Protein AF-0000000066666631 (afdb_homodimer)

pLDDT: mean 93.79, std 9.87, range [33.88, 98.94]

Structure (mmCIF, N/CA/C/O backbone):
data_AF-0000000066666631-model_v1
#
loop_
_entity.id
_entity.type
_entity.pdbx_description
1 polymer 'Enoyl-CoA hydratase'
#
loop_
_atom_site.group_PDB
_atom_site.id
_atom_site.type_symbol
_atom_site.label_atom_id
_atom_site.label_alt_id
_atom_site.label_comp_id
_atom_site.label_asym_id
_atom_site.label_entity_id
_atom_site.label_seq_id
_atom_site.pdbx_PDB_ins_code
_atom_site.Cartn_x
_atom_site.Cartn_y
_atom_site.Cartn_z
_atom_site.occupancy
_atom_site.B_iso_or_equiv
_atom_site.auth_seq_id
_atom_site.auth_comp_id
_atom_site.auth_asym_id
_atom_site.auth_atom_id
_atom_site.pdbx_PDB_model_num
ATOM 1 N N . MET A 1 1 ? -12.234 41.938 23.328 1 36.53 1 MET A N 1
ATOM 2 C CA . MET A 1 1 ? -13.039 40.75 23.625 1 36.53 1 MET A CA 1
ATOM 3 C C . MET A 1 1 ? -13.016 39.75 22.469 1 36.53 1 MET A C 1
ATOM 5 O O . MET A 1 1 ? -13.602 40.031 21.422 1 36.53 1 MET A O 1
ATOM 9 N N . THR A 1 2 ? -11.898 39.188 22.016 1 44.34 2 THR A N 1
ATOM 10 C CA . THR A 1 2 ? -11.586 38.469 20.781 1 44.34 2 THR A CA 1
ATOM 11 C C . THR A 1 2 ? -12.672 37.438 20.453 1 44.34 2 THR A C 1
ATOM 13 O O . THR A 1 2 ? -12.969 36.562 21.266 1 44.34 2 THR A O 1
ATOM 16 N N . GLU A 1 3 ? -13.703 37.781 19.859 1 43.19 3 GLU A N 1
ATOM 17 C CA . GLU A 1 3 ? -14.922 37.062 19.531 1 43.19 3 GLU A CA 1
ATOM 18 C C . GLU A 1 3 ? -14.617 35.625 19.109 1 43.19 3 GLU A C 1
ATOM 20 O O . GLU A 1 3 ? -13.875 35.406 18.156 1 43.19 3 GLU A O 1
ATOM 25 N N . THR A 1 4 ? -14.445 34.625 20 1 51.91 4 THR A N 1
ATOM 26 C CA . THR A 1 4 ? -14.266 33.188 19.812 1 51.91 4 THR A CA 1
ATOM 27 C C . THR A 1 4 ? -15.188 32.688 18.703 1 51.91 4 THR A C 1
ATOM 29 O O . THR A 1 4 ? -16.406 32.688 18.859 1 51.91 4 THR A O 1
ATOM 32 N N . SER A 1 5 ? -14.914 33 17.453 1 61.59 5 SER A N 1
ATOM 33 C CA . SER A 1 5 ? -15.734 32.531 16.344 1 61.59 5 SER A CA 1
ATOM 34 C C . SER A 1 5 ? -16.344 31.172 16.641 1 61.59 5 SER A C 1
ATOM 36 O O . SER A 1 5 ? -15.641 30.266 17.094 1 61.59 5 SER A O 1
ATOM 38 N N . THR A 1 6 ? -17.609 31 16.906 1 79.44 6 THR A N 1
ATOM 39 C CA . THR A 1 6 ? -18.422 29.812 17.156 1 79.44 6 THR A CA 1
ATOM 40 C C . THR A 1 6 ? -18.422 28.891 15.938 1 79.44 6 THR A C 1
ATOM 42 O O . THR A 1 6 ? -18.906 27.766 16 1 79.44 6 THR A O 1
ATOM 45 N N . ALA A 1 7 ? -17.719 29.453 14.953 1 90.31 7 ALA A N 1
ATOM 46 C CA . ALA A 1 7 ? -17.719 28.609 13.75 1 90.31 7 ALA A CA 1
ATOM 47 C C . ALA A 1 7 ? -16.75 27.438 13.898 1 90.31 7 ALA A C 1
ATOM 49 O O . ALA A 1 7 ? -15.68 27.578 14.5 1 90.31 7 ALA A O 1
ATOM 50 N N . PRO A 1 8 ? -17.125 26.328 13.398 1 96.06 8 PRO A N 1
ATOM 51 C CA . PRO A 1 8 ? -16.234 25.156 13.516 1 96.06 8 PRO A CA 1
ATOM 52 C C . PRO A 1 8 ? -14.969 25.312 12.688 1 96.06 8 PRO A C 1
ATOM 54 O O . PRO A 1 8 ? -14.977 25.969 11.641 1 96.06 8 PRO A O 1
ATOM 57 N N . TYR A 1 9 ? -13.844 24.719 13.164 1 98.06 9 TYR A N 1
ATOM 58 C CA . TYR A 1 9 ? -12.586 24.656 12.43 1 98.06 9 TYR A CA 1
ATOM 59 C C . TYR A 1 9 ? -12.516 23.391 11.578 1 98.06 9 TYR A C 1
ATOM 61 O O . TYR A 1 9 ? -11.672 23.281 10.688 1 98.06 9 TYR A O 1
ATOM 69 N N . VAL A 1 10 ? -13.375 22.438 11.844 1 98.69 10 VAL A N 1
ATOM 70 C CA . VAL A 1 10 ? -13.539 21.25 11.008 1 98.69 10 VAL A CA 1
ATOM 71 C C . VAL A 1 10 ? -15.023 21.016 10.727 1 98.69 10 VAL A C 1
ATOM 73 O O . VAL A 1 10 ? -15.797 20.766 11.648 1 98.69 10 VAL A O 1
ATOM 76 N N . ARG A 1 11 ? -15.422 21.188 9.516 1 98.56 11 ARG A N 1
ATOM 77 C CA . ARG A 1 11 ? -16.797 20.906 9.117 1 98.56 11 ARG A CA 1
ATOM 78 C C . ARG A 1 11 ? -17 19.422 8.836 1 98.56 11 ARG A C 1
ATOM 80 O O . ARG A 1 11 ? -16.109 18.766 8.266 1 98.56 11 ARG A O 1
ATOM 87 N N . TYR A 1 12 ? -18.109 18.875 9.195 1 98.12 12 TYR A N 1
ATOM 88 C CA . TYR A 1 12 ? -18.453 17.469 9.047 1 98.12 12 TYR A CA 1
ATOM 89 C C . TYR A 1 12 ? -19.734 17.297 8.234 1 98.12 12 TYR A C 1
ATOM 91 O O . TYR A 1 12 ? -20.781 17.812 8.617 1 98.12 12 TYR A O 1
ATOM 99 N N . ASP A 1 13 ? -19.656 16.672 7.086 1 98 13 ASP A N 1
ATOM 100 C CA . ASP A 1 13 ? -20.797 16.406 6.227 1 98 13 ASP A CA 1
ATOM 101 C C . ASP A 1 13 ? -20.797 14.953 5.746 1 98 13 ASP A C 1
ATOM 103 O O . ASP A 1 13 ? -19.734 14.422 5.383 1 98 13 ASP A O 1
ATOM 107 N N . VAL A 1 14 ? -21.953 14.297 5.777 1 97.81 14 VAL A N 1
ATOM 108 C CA . VAL A 1 14 ? -22.078 12.938 5.266 1 97.81 14 VAL A CA 1
ATOM 109 C C . VAL A 1 14 ? -22.953 12.922 4.023 1 97.81 14 VAL A C 1
ATOM 111 O O . VAL A 1 14 ? -24.094 13.414 4.055 1 97.81 14 VAL A O 1
ATOM 114 N N . ALA A 1 15 ? -22.391 12.461 2.992 1 96.44 15 ALA A N 1
ATOM 115 C CA . ALA A 1 15 ? -23.141 12.305 1.748 1 96.44 15 ALA A CA 1
ATOM 116 C C . ALA A 1 15 ? -22.656 11.078 0.972 1 96.44 15 ALA A C 1
ATOM 118 O O . ALA A 1 15 ? -21.469 10.797 0.909 1 96.44 15 ALA A O 1
ATOM 119 N N . ASP A 1 16 ? -23.594 10.305 0.407 1 93.94 16 ASP A N 1
ATOM 120 C CA . ASP A 1 16 ? -23.328 9.172 -0.477 1 93.94 16 ASP A CA 1
ATOM 121 C C . ASP A 1 16 ? -22.391 8.172 0.185 1 93.94 16 ASP A C 1
ATOM 123 O O . ASP A 1 16 ? -21.438 7.695 -0.442 1 93.94 16 ASP A O 1
ATOM 127 N N . GLY A 1 17 ? -22.5 8.023 1.472 1 96 17 GLY A N 1
ATOM 128 C CA . GLY A 1 17 ? -21.781 6.988 2.197 1 96 17 GLY A CA 1
ATOM 129 C C . GLY A 1 17 ? -20.406 7.422 2.648 1 96 17 GLY A C 1
ATOM 130 O O . GLY A 1 17 ? -19.625 6.613 3.156 1 96 17 GLY A O 1
ATOM 131 N N . PHE A 1 18 ? -20.141 8.703 2.459 1 98.38 18 PHE A N 1
ATOM 132 C CA . PHE A 1 18 ? -18.828 9.18 2.855 1 98.38 18 PHE A CA 1
ATOM 133 C C . PHE A 1 18 ? -18.953 10.398 3.768 1 98.38 18 PHE A C 1
ATOM 135 O O . PHE A 1 18 ? -19.797 11.266 3.547 1 98.38 18 PHE A O 1
ATOM 142 N N . ALA A 1 19 ? -18.156 10.414 4.805 1 98.81 19 ALA A N 1
ATOM 143 C CA . ALA A 1 19 ? -18 11.602 5.645 1 98.81 19 ALA A CA 1
ATOM 144 C C . ALA A 1 19 ? -16.891 12.508 5.113 1 98.81 19 ALA A C 1
ATOM 146 O O . ALA A 1 19 ? -15.773 12.047 4.867 1 98.81 19 ALA A O 1
ATOM 147 N N . THR A 1 20 ? -17.219 13.734 4.895 1 98.88 20 THR A N 1
ATOM 148 C CA . THR A 1 20 ? -16.188 14.711 4.531 1 98.88 20 THR A CA 1
ATOM 149 C C . THR A 1 20 ? -15.859 15.609 5.719 1 98.88 20 THR A C 1
ATOM 151 O O . THR A 1 20 ? -16.734 16.266 6.277 1 98.88 20 THR A O 1
ATOM 154 N N . LEU A 1 21 ? -14.664 15.539 6.152 1 98.88 21 LEU A N 1
ATOM 155 C CA . LEU A 1 21 ? -14.094 16.453 7.133 1 98.88 21 LEU A CA 1
ATOM 156 C C . LEU A 1 21 ? -13.305 17.562 6.445 1 98.88 21 LEU A C 1
ATOM 158 O O . LEU A 1 21 ? -12.258 17.312 5.848 1 98.88 21 LEU A O 1
ATOM 162 N N . THR A 1 22 ? -13.781 18.75 6.527 1 98.88 22 THR A N 1
ATOM 163 C CA . THR A 1 22 ? -13.125 19.891 5.875 1 98.88 22 THR A CA 1
ATOM 164 C C . THR A 1 22 ? -12.422 20.766 6.898 1 98.88 22 THR A C 1
ATOM 166 O O . THR A 1 22 ? -13.062 21.375 7.754 1 98.88 22 THR A O 1
ATOM 169 N N . LEU A 1 23 ? -11.109 20.797 6.848 1 98.75 23 LEU A N 1
ATOM 170 C CA . LEU A 1 23 ? -10.383 21.797 7.617 1 98.75 23 LEU A CA 1
ATOM 171 C C . LEU A 1 23 ? -10.773 23.203 7.184 1 98.75 23 LEU A C 1
ATOM 173 O O . LEU A 1 23 ? -10.609 23.578 6.016 1 98.75 23 LEU A O 1
ATOM 177 N N . ASP A 1 24 ? -11.273 24 8.156 1 98.25 24 ASP A N 1
ATOM 178 C CA . ASP A 1 24 ? -11.875 25.281 7.785 1 98.25 24 ASP A CA 1
ATOM 179 C C . ASP A 1 24 ? -11.453 26.391 8.75 1 98.25 24 ASP A C 1
ATOM 181 O O . ASP A 1 24 ? -12.297 27.062 9.336 1 98.25 24 ASP A O 1
ATOM 185 N N . SER A 1 25 ? -10.195 26.562 8.891 1 97.12 25 SER A N 1
ATOM 186 C CA . SER A 1 25 ? -9.57 27.703 9.555 1 97.12 25 SER A CA 1
ATOM 187 C C . SER A 1 25 ? -8.539 28.359 8.656 1 97.12 25 SER A C 1
ATOM 189 O O . SER A 1 25 ? -7.367 28.484 9.023 1 97.12 25 SER A O 1
ATOM 191 N N . PRO A 1 26 ? -8.984 28.828 7.516 1 96.12 26 PRO A N 1
ATOM 192 C CA . PRO A 1 26 ? -8.023 29.359 6.543 1 96.12 26 PRO A CA 1
ATOM 193 C C . PRO A 1 26 ? -7.281 30.578 7.059 1 96.12 26 PRO A C 1
ATOM 195 O O . PRO A 1 26 ? -6.184 30.891 6.586 1 96.12 26 PRO A O 1
ATOM 198 N N . HIS A 1 27 ? -7.789 31.25 8.078 1 94.44 27 HIS A N 1
ATOM 199 C CA . HIS A 1 27 ? -7.16 32.438 8.617 1 94.44 27 HIS A CA 1
ATOM 200 C C . HIS A 1 27 ? -5.812 32.125 9.25 1 94.44 27 HIS A C 1
ATOM 202 O O . HIS A 1 27 ? -4.926 32.969 9.305 1 94.44 27 HIS A O 1
ATOM 208 N N . ASN A 1 28 ? -5.719 30.969 9.758 1 94.44 28 ASN A N 1
ATOM 209 C CA . ASN A 1 28 ? -4.43 30.547 10.297 1 94.44 28 ASN A CA 1
ATOM 210 C C . ASN A 1 28 ? -3.855 29.375 9.508 1 94.44 28 ASN A C 1
ATOM 212 O O . ASN A 1 28 ? -3.127 28.547 10.062 1 94.44 28 ASN A O 1
ATOM 216 N N . ARG A 1 29 ? -4.324 29.266 8.18 1 97.12 29 ARG A N 1
ATOM 217 C CA . ARG A 1 29 ? -3.793 28.281 7.238 1 97.12 29 ARG A CA 1
ATOM 218 C C . ARG A 1 29 ? -4.012 26.875 7.746 1 97.12 29 ARG A C 1
ATOM 220 O O . ARG A 1 29 ? -3.156 26 7.574 1 97.12 29 ARG A O 1
ATOM 227 N N . ASN A 1 30 ? -5.074 26.641 8.461 1 97.81 30 ASN A N 1
ATOM 228 C CA . ASN A 1 30 ? -5.469 25.344 9 1 97.81 30 ASN A CA 1
ATOM 229 C C . ASN A 1 30 ? -4.367 24.734 9.859 1 97.81 30 ASN A C 1
ATOM 231 O O . ASN A 1 30 ? -4.109 23.531 9.797 1 97.81 30 ASN A O 1
ATOM 235 N N . ALA A 1 31 ? -3.66 25.609 10.672 1 95.38 31 ALA A N 1
ATOM 236 C CA . ALA A 1 31 ? -2.676 25.141 11.633 1 95.38 31 ALA A CA 1
ATOM 237 C C . ALA A 1 31 ? -3.33 24.25 12.688 1 95.38 31 ALA A C 1
ATOM 239 O O . ALA A 1 31 ? -4.504 24.422 13.016 1 95.38 31 ALA A O 1
ATOM 240 N N . LEU A 1 32 ? -2.555 23.344 13.242 1 94.69 32 LEU A N 1
ATOM 241 C CA . LEU A 1 32 ? -3.068 22.344 14.188 1 94.69 32 LEU A CA 1
ATOM 242 C C . LEU A 1 32 ? -3.215 22.953 15.578 1 94.69 32 LEU A C 1
ATOM 244 O O . LEU A 1 32 ? -2.518 22.547 16.516 1 94.69 32 LEU A O 1
ATOM 248 N N . SER A 1 33 ? -4.141 23.859 15.719 1 91.94 33 SER A N 1
ATOM 249 C CA . SER A 1 33 ? -4.52 24.391 17.016 1 91.94 33 SER A CA 1
ATOM 250 C C . SER A 1 33 ? -5.246 23.344 17.859 1 91.94 33 SER A C 1
ATOM 252 O O . SER A 1 33 ? -5.715 22.344 17.328 1 91.94 33 SER A O 1
ATOM 254 N N . SER A 1 34 ? -5.32 23.578 19.141 1 91.5 34 SER A N 1
ATOM 255 C CA . SER A 1 34 ? -6.027 22.672 20.031 1 91.5 34 SER A CA 1
ATOM 256 C C . SER A 1 34 ? -7.473 22.469 19.594 1 91.5 34 SER A C 1
ATOM 258 O O . SER A 1 34 ? -7.988 21.359 19.625 1 91.5 34 SER A O 1
ATOM 260 N N . LYS A 1 35 ? -8.086 23.531 19.172 1 93.75 35 LYS A N 1
ATOM 261 C CA . LYS A 1 35 ? -9.477 23.453 18.719 1 93.75 35 LYS A CA 1
ATOM 262 C C . LYS A 1 35 ? -9.594 22.625 17.438 1 93.75 35 LYS A C 1
ATOM 264 O O . LYS A 1 35 ? -10.453 21.75 17.344 1 93.75 35 LYS A O 1
ATOM 269 N N . LEU A 1 36 ? -8.82 22.875 16.453 1 96.62 36 LEU A N 1
ATOM 270 C CA . LEU A 1 36 ? -8.867 22.125 15.195 1 96.62 36 LEU A CA 1
ATOM 271 C C . LEU A 1 36 ? -8.648 20.641 15.43 1 96.62 36 LEU A C 1
ATOM 273 O O . LEU A 1 36 ? -9.391 19.812 14.914 1 96.62 36 LEU A O 1
ATOM 277 N N . VAL A 1 37 ? -7.652 20.312 16.266 1 96.44 37 VAL A N 1
ATOM 278 C CA . VAL A 1 37 ? -7.305 18.922 16.531 1 96.44 37 VAL A CA 1
ATOM 279 C C . VAL A 1 37 ? -8.469 18.234 17.234 1 96.44 37 VAL A C 1
ATOM 281 O O . VAL A 1 37 ? -8.844 17.109 16.859 1 96.44 37 VAL A O 1
ATOM 284 N N . ALA A 1 38 ? -8.984 18.875 18.219 1 95.69 38 ALA A N 1
ATOM 285 C CA . ALA A 1 38 ? -10.109 18.297 18.938 1 95.69 38 ALA A CA 1
ATOM 286 C C . ALA A 1 38 ? -11.273 18 18 1 95.69 38 ALA A C 1
ATOM 288 O O . ALA A 1 38 ? -11.859 16.922 18.062 1 95.69 38 ALA A O 1
ATOM 289 N N . GLU A 1 39 ? -11.594 18.922 17.156 1 97.88 39 GLU A N 1
ATOM 290 C CA . GLU A 1 39 ? -12.711 18.766 16.234 1 97.88 39 GLU A CA 1
ATOM 291 C C . GLU A 1 39 ? -12.406 17.719 15.164 1 97.88 39 GLU A C 1
ATOM 293 O O . GLU A 1 39 ? -13.297 16.984 14.734 1 97.88 39 GLU A O 1
ATOM 298 N N . LEU A 1 40 ? -11.18 17.641 14.711 1 98.31 40 LEU A N 1
ATOM 299 C CA . LEU A 1 40 ? -10.758 16.625 13.758 1 98.31 40 LEU A CA 1
ATOM 300 C C . LEU A 1 40 ? -10.93 15.227 14.344 1 98.31 40 LEU A C 1
ATOM 302 O O . LEU A 1 40 ? -11.523 14.344 13.711 1 98.31 40 LEU A O 1
ATOM 306 N N . LEU A 1 41 ? -10.438 15.039 15.57 1 98 41 LEU A N 1
ATOM 307 C CA . LEU A 1 41 ? -10.523 13.742 16.234 1 98 41 LEU A CA 1
ATOM 308 C C . LEU A 1 41 ? -11.977 13.352 16.484 1 98 41 LEU A C 1
ATOM 310 O O . LEU A 1 41 ? -12.359 12.195 16.297 1 98 41 LEU A O 1
ATOM 314 N N . GLN A 1 42 ? -12.75 14.336 16.875 1 97.94 42 GLN A N 1
ATOM 315 C CA . GLN A 1 42 ? -14.172 14.094 17.062 1 97.94 42 GLN A CA 1
ATOM 316 C C . GLN A 1 42 ? -14.836 13.656 15.766 1 97.94 42 GLN A C 1
ATOM 318 O O . GLN A 1 42 ? -15.664 12.742 15.766 1 97.94 42 GLN A O 1
ATOM 323 N N . GLY A 1 43 ? -14.508 14.328 14.664 1 98.44 43 GLY A N 1
ATOM 324 C CA . GLY A 1 43 ? -15.039 13.961 13.367 1 98.44 43 GLY A CA 1
ATOM 325 C C . GLY A 1 43 ? -14.648 12.562 12.93 1 98.44 43 GLY A C 1
ATOM 326 O O . GLY A 1 43 ? -15.477 11.805 12.422 1 98.44 43 GLY A O 1
ATOM 327 N N . LEU A 1 44 ? -13.398 12.227 13.133 1 98.44 44 LEU A N 1
ATOM 328 C CA . LEU A 1 44 ? -12.914 10.891 12.797 1 98.44 44 LEU A CA 1
ATOM 329 C C . LEU A 1 44 ? -13.656 9.828 13.594 1 98.44 44 LEU A C 1
ATOM 331 O O . LEU A 1 44 ? -14.062 8.797 13.047 1 98.44 44 LEU A O 1
ATOM 335 N N . ASP A 1 45 ? -13.852 10.086 14.852 1 98.19 45 ASP A N 1
ATOM 336 C CA . ASP A 1 45 ? -14.547 9.141 15.719 1 98.19 45 ASP A CA 1
ATOM 337 C C . ASP A 1 45 ? -16.016 8.992 15.305 1 98.19 45 ASP A C 1
ATOM 339 O O . ASP A 1 45 ? -16.547 7.883 15.289 1 98.19 45 ASP A O 1
ATOM 343 N N . ALA A 1 46 ? -16.641 10.141 14.992 1 98.38 46 ALA A N 1
ATOM 344 C CA . ALA A 1 46 ? -18.031 10.109 14.539 1 98.38 46 ALA A CA 1
ATOM 345 C C . ALA A 1 46 ? -18.172 9.281 13.266 1 98.38 46 ALA A C 1
ATOM 347 O O . ALA A 1 46 ? -19.094 8.469 13.141 1 98.38 46 ALA A O 1
ATOM 348 N N . ALA A 1 47 ? -17.297 9.492 12.336 1 98.44 47 ALA A N 1
ATOM 349 C CA . ALA A 1 47 ? -17.328 8.75 11.078 1 98.44 47 ALA A CA 1
ATOM 350 C C . ALA A 1 47 ? -17.094 7.262 11.32 1 98.44 47 ALA A C 1
ATOM 352 O O . ALA A 1 47 ? -17.766 6.426 10.711 1 98.44 47 ALA A O 1
ATOM 353 N N . ALA A 1 48 ? -16.172 6.918 12.18 1 97.81 48 ALA A N 1
ATOM 354 C CA . ALA A 1 48 ? -15.844 5.527 12.477 1 97.81 48 ALA A CA 1
ATOM 355 C C . ALA A 1 48 ? -17.047 4.797 13.078 1 97.81 48 ALA A C 1
ATOM 357 O O . ALA A 1 48 ? -17.25 3.613 12.805 1 97.81 48 ALA A O 1
ATOM 358 N N . ALA A 1 49 ? -17.844 5.504 13.812 1 97.44 49 ALA A N 1
ATOM 359 C CA . ALA A 1 49 ? -18.938 4.898 14.57 1 97.44 49 ALA A CA 1
ATOM 360 C C . ALA A 1 49 ? -20.203 4.809 13.727 1 97.44 49 ALA A C 1
ATOM 362 O O . ALA A 1 49 ? -21.156 4.117 14.094 1 97.44 49 ALA A O 1
ATOM 363 N N . ASP A 1 50 ? -20.219 5.523 12.609 1 97.06 50 ASP A N 1
ATOM 364 C CA . ASP A 1 50 ? -21.406 5.602 11.773 1 97.06 50 ASP A CA 1
ATOM 365 C C . ASP A 1 50 ? -21.422 4.496 10.719 1 97.06 50 ASP A C 1
ATOM 367 O O . ASP A 1 50 ? -20.641 4.543 9.766 1 97.06 50 ASP A O 1
ATOM 371 N N . ASP A 1 51 ? -22.297 3.594 10.789 1 94.38 51 ASP A N 1
ATOM 372 C CA . ASP A 1 51 ? -22.359 2.441 9.891 1 94.38 51 ASP A CA 1
ATOM 373 C C . ASP A 1 51 ? -22.688 2.869 8.469 1 94.38 51 ASP A C 1
ATOM 375 O O . ASP A 1 51 ? -22.484 2.111 7.52 1 94.38 51 ASP A O 1
ATOM 379 N N . LYS A 1 52 ? -23.219 4.047 8.352 1 94.31 52 LYS A N 1
ATOM 380 C CA . LYS A 1 52 ? -23.578 4.539 7.027 1 94.31 52 LYS A CA 1
ATOM 381 C C . LYS A 1 52 ? -22.375 5.102 6.297 1 94.31 52 LYS A C 1
ATOM 383 O O . LYS A 1 52 ? -22.422 5.348 5.09 1 94.31 52 LYS A O 1
ATOM 388 N N . VAL A 1 53 ? -21.344 5.312 7.008 1 97.5 53 VAL A N 1
ATOM 389 C CA . VAL A 1 53 ? -20.125 5.879 6.43 1 97.5 53 VAL A CA 1
ATOM 390 C C . VAL A 1 53 ? -19.188 4.754 5.996 1 97.5 53 VAL A C 1
ATOM 392 O O . VAL A 1 53 ? -18.812 3.898 6.805 1 97.5 53 VAL A O 1
ATOM 395 N N . ARG A 1 54 ? -18.766 4.777 4.699 1 96.62 54 ARG A N 1
ATOM 396 C CA . ARG A 1 54 ? -17.906 3.76 4.105 1 96.62 54 ARG A CA 1
ATOM 397 C C . ARG A 1 54 ? -16.453 4.246 4.012 1 96.62 54 ARG A C 1
ATOM 399 O O . ARG A 1 54 ? -15.539 3.451 3.812 1 96.62 54 ARG A O 1
ATOM 406 N N . GLY A 1 55 ? -16.297 5.473 4.113 1 98.56 55 GLY A N 1
ATOM 407 C CA . GLY A 1 55 ? -14.992 6.098 4.008 1 98.56 55 GLY A CA 1
ATOM 408 C C . GLY A 1 55 ? -15 7.566 4.391 1 98.56 55 GLY A C 1
ATOM 409 O O . GLY A 1 55 ? -16.062 8.148 4.602 1 98.56 55 GLY A O 1
ATOM 410 N N . ILE A 1 56 ? -13.891 8.133 4.551 1 98.94 56 ILE A N 1
ATOM 411 C CA . ILE A 1 56 ? -13.703 9.508 5.008 1 98.94 56 ILE A CA 1
ATOM 412 C C . ILE A 1 56 ? -12.906 10.289 3.975 1 98.94 56 ILE A C 1
ATOM 414 O O . ILE A 1 56 ? -11.922 9.781 3.424 1 98.94 56 ILE A O 1
ATOM 418 N N . VAL A 1 57 ? -13.344 11.461 3.635 1 98.94 57 VAL A N 1
ATOM 419 C CA . VAL A 1 57 ? -12.57 12.406 2.834 1 98.94 57 VAL A CA 1
ATOM 420 C C . VAL A 1 57 ? -12.094 13.555 3.715 1 98.94 57 VAL A C 1
ATOM 422 O O . VAL A 1 57 ? -12.891 14.172 4.434 1 98.94 57 VAL A O 1
ATOM 425 N N . LEU A 1 58 ? -10.82 13.797 3.787 1 98.94 58 LEU A N 1
ATOM 426 C CA . LEU A 1 58 ? -10.234 14.945 4.457 1 98.94 58 LEU A CA 1
ATOM 427 C C . LEU A 1 58 ? -9.93 16.062 3.461 1 98.94 58 LEU A C 1
ATOM 429 O O . LEU A 1 58 ? -9.047 15.922 2.611 1 98.94 58 LEU A O 1
ATOM 433 N N . ALA A 1 59 ? -10.672 17.125 3.555 1 98.88 59 ALA A N 1
ATOM 434 C CA . ALA A 1 59 ? -10.578 18.266 2.631 1 98.88 59 ALA A CA 1
ATOM 435 C C . ALA A 1 59 ? -10.203 19.547 3.369 1 98.88 59 ALA A C 1
ATOM 437 O O . ALA A 1 59 ? -9.906 19.516 4.566 1 98.88 59 ALA A O 1
ATOM 438 N N . HIS A 1 60 ? -10.141 20.688 2.609 1 98.88 60 HIS A N 1
ATOM 439 C CA . HIS A 1 60 ? -9.75 21.938 3.258 1 98.88 60 HIS A CA 1
ATOM 440 C C . HIS A 1 60 ? -10.336 23.141 2.529 1 98.88 60 HIS A C 1
ATOM 442 O O . HIS A 1 60 ? -10.734 23.031 1.367 1 98.88 60 HIS A O 1
ATOM 448 N N . THR A 1 61 ? -10.438 24.203 3.219 1 98.38 61 THR A N 1
ATOM 449 C CA . THR A 1 61 ? -10.703 25.5 2.623 1 98.38 61 THR A CA 1
ATOM 450 C C . THR A 1 61 ? -9.43 26.328 2.547 1 98.38 61 THR A C 1
ATOM 452 O O . THR A 1 61 ? -8.461 26.062 3.268 1 98.38 61 THR A O 1
ATOM 455 N N . GLY A 1 62 ? -9.438 27.312 1.672 1 98.06 62 GLY A N 1
ATOM 456 C CA . GLY A 1 62 ? -8.297 28.203 1.549 1 98.06 62 GLY A CA 1
ATOM 457 C C . GLY A 1 62 ? -7.172 27.625 0.721 1 98.06 62 GLY A C 1
ATOM 458 O O . GLY A 1 62 ? -7.328 26.562 0.108 1 98.06 62 GLY A O 1
ATOM 459 N N . ASN A 1 63 ? -6.043 28.25 0.7 1 98.38 63 ASN A N 1
ATOM 460 C CA . ASN A 1 63 ? -4.941 27.891 -0.184 1 98.38 63 ASN A CA 1
ATOM 461 C C . ASN A 1 63 ? -3.916 27.016 0.533 1 98.38 63 ASN A C 1
ATOM 463 O O . ASN A 1 63 ? -2.822 26.781 0.016 1 98.38 63 ASN A O 1
ATOM 467 N N . THR A 1 64 ? -4.254 26.656 1.738 1 98.75 64 THR A N 1
ATOM 468 C CA . THR A 1 64 ? -3.393 25.781 2.527 1 98.75 64 THR A CA 1
ATOM 469 C C . THR A 1 64 ? -4.195 24.625 3.127 1 98.75 64 THR A C 1
ATOM 471 O O . THR A 1 64 ? -5.242 24.844 3.744 1 98.75 64 THR A O 1
ATOM 474 N N . PHE A 1 65 ? -3.789 23.453 2.875 1 98.75 65 PHE A N 1
ATOM 475 C CA . PHE A 1 65 ? -4.391 22.266 3.494 1 98.75 65 PHE A CA 1
ATOM 476 C C . PHE A 1 65 ? -4.113 22.25 4.992 1 98.75 65 PHE A C 1
ATOM 478 O O . PHE A 1 65 ? -5.043 22.203 5.801 1 98.75 65 PHE A O 1
ATOM 485 N N . CYS A 1 66 ? -2.811 22.359 5.348 1 98.12 66 CYS A N 1
ATOM 486 C CA . CYS A 1 66 ? -2.396 22.391 6.746 1 98.12 66 CYS A CA 1
ATOM 487 C C . CYS A 1 66 ? -0.974 22.922 6.879 1 98.12 66 CYS A C 1
ATOM 489 O O . CYS A 1 66 ? -0.062 22.438 6.207 1 98.12 66 CYS A O 1
ATOM 491 N N . ALA A 1 67 ? -0.771 23.859 7.77 1 95.12 67 ALA A N 1
ATOM 492 C CA . ALA A 1 67 ? 0.522 24.516 7.922 1 95.12 67 ALA A CA 1
ATOM 493 C C . ALA A 1 67 ? 1.33 23.891 9.055 1 95.12 67 ALA A C 1
ATOM 495 O O . ALA A 1 67 ? 2.43 24.359 9.367 1 95.12 67 ALA A O 1
ATOM 496 N N . GLY A 1 68 ? 0.753 22.844 9.656 1 91.12 68 GLY A N 1
ATOM 497 C CA . GLY A 1 68 ? 1.448 22.219 10.766 1 91.12 68 GLY A CA 1
ATOM 498 C C . GLY A 1 68 ? 1.076 22.797 12.117 1 91.12 68 GLY A C 1
ATOM 499 O O . GLY A 1 68 ? -0.069 23.203 12.328 1 91.12 68 GLY A O 1
ATOM 500 N N . ALA A 1 69 ? 2.012 22.703 13.094 1 84.75 69 ALA A N 1
ATOM 501 C CA . ALA A 1 69 ? 1.752 23.109 14.477 1 84.75 69 ALA A CA 1
ATOM 502 C C . ALA A 1 69 ? 1.411 24.594 14.562 1 84.75 69 ALA A C 1
ATOM 504 O O . ALA A 1 69 ? 2.02 25.422 13.883 1 84.75 69 ALA A O 1
ATOM 505 N N . ASP A 1 70 ? 0.413 24.844 15.367 1 79.44 70 ASP A N 1
ATOM 506 C CA . ASP A 1 70 ? 0.094 26.234 15.672 1 79.44 70 ASP A CA 1
ATOM 507 C C . ASP A 1 70 ? 1.053 26.797 16.719 1 79.44 70 ASP A C 1
ATOM 509 O O . ASP A 1 70 ? 0.878 26.578 17.922 1 79.44 70 ASP A O 1
ATOM 513 N N . LEU A 1 71 ? 1.99 27.531 16.266 1 73.5 71 LEU A N 1
ATOM 514 C CA . LEU A 1 71 ? 3.043 28.047 17.125 1 73.5 71 LEU A CA 1
ATOM 515 C C . LEU A 1 71 ? 2.557 29.266 17.922 1 73.5 71 LEU A C 1
ATOM 517 O O . LEU A 1 71 ? 3.232 29.719 18.844 1 73.5 71 LEU A O 1
ATOM 521 N N . SER A 1 72 ? 1.398 29.734 17.5 1 71.81 72 SER A N 1
ATOM 522 C CA . SER A 1 72 ? 0.883 30.938 18.172 1 71.81 72 SER A CA 1
ATOM 523 C C . SER A 1 72 ? 0.148 30.578 19.453 1 71.81 72 SER A C 1
ATOM 525 O O . SER A 1 72 ? -0.088 31.438 20.297 1 71.81 72 SER A O 1
ATOM 527 N N . GLU A 1 73 ? -0.251 29.344 19.438 1 68.06 73 GLU A N 1
ATOM 528 C CA . GLU A 1 73 ? -0.982 28.984 20.641 1 68.06 73 GLU A CA 1
ATOM 529 C C . GLU A 1 73 ? -0.077 29.047 21.875 1 68.06 73 GLU A C 1
ATOM 531 O O . GLU A 1 73 ? 1.024 28.484 21.859 1 68.06 73 GLU A O 1
ATOM 536 N N . ALA A 1 74 ? -0.224 30.312 22.453 1 57.47 74 ALA A N 1
ATOM 537 C CA . ALA A 1 74 ? 0.491 30.688 23.672 1 57.47 74 ALA A CA 1
ATOM 538 C C . ALA A 1 74 ? 0.226 29.672 24.797 1 57.47 74 ALA A C 1
ATOM 540 O O . ALA A 1 74 ? -0.915 29.25 25 1 57.47 74 ALA A O 1
ATOM 541 N N . SER A 1 75 ? 1.139 28.688 24.891 1 56.44 75 SER A N 1
ATOM 542 C CA . SER A 1 75 ? 0.917 27.906 26.109 1 56.44 75 SER A CA 1
ATOM 543 C C . SER A 1 75 ? 1.575 28.562 27.312 1 56.44 75 SER A C 1
ATOM 545 O O . SER A 1 75 ? 2.703 29.047 27.219 1 56.44 75 SER A O 1
ATOM 547 N N . ASN A 1 76 ? 0.706 29.031 28.172 1 57.09 76 ASN A N 1
ATOM 548 C CA . ASN A 1 76 ? 1.237 29.469 29.469 1 57.09 76 ASN A CA 1
ATOM 549 C C . ASN A 1 76 ? 2.152 28.422 30.078 1 57.09 76 ASN A C 1
ATOM 551 O O . ASN A 1 76 ? 2.734 28.641 31.141 1 57.09 76 ASN A O 1
ATOM 555 N N . ALA A 1 77 ? 2.215 27.406 29.453 1 63.81 77 ALA A N 1
ATOM 556 C CA . ALA A 1 77 ? 3.01 26.312 30.016 1 63.81 77 ALA A CA 1
ATOM 557 C C . ALA A 1 77 ? 4.488 26.5 29.688 1 63.81 77 ALA A C 1
ATOM 559 O O . ALA A 1 77 ? 4.848 27.266 28.797 1 63.81 77 ALA A O 1
ATOM 560 N N . ASP A 1 78 ? 5.227 25.984 30.578 1 72.12 78 ASP A N 1
ATOM 561 C CA . ASP A 1 78 ? 6.645 25.797 30.281 1 72.12 78 ASP A CA 1
ATOM 562 C C . ASP A 1 78 ? 6.848 25.281 28.859 1 72.12 78 ASP A C 1
ATOM 564 O O . ASP A 1 78 ? 6.098 24.422 28.391 1 72.12 78 ASP A O 1
ATOM 568 N N . PRO A 1 79 ? 7.73 25.922 28.156 1 70.06 79 PRO A N 1
ATOM 569 C CA . PRO A 1 79 ? 7.977 25.531 26.766 1 70.06 79 PRO A CA 1
ATOM 570 C C . PRO A 1 79 ? 8.141 24.031 26.594 1 70.06 79 PRO A C 1
ATOM 572 O O . PRO A 1 79 ? 7.66 23.469 25.609 1 70.06 79 PRO A O 1
ATOM 575 N N . ALA A 1 80 ? 8.742 23.453 27.547 1 71.75 80 ALA A N 1
ATOM 576 C CA . ALA A 1 80 ? 8.953 22.016 27.469 1 71.75 80 ALA A CA 1
ATOM 577 C C . ALA A 1 80 ? 7.629 21.266 27.594 1 71.75 80 ALA A C 1
ATOM 579 O O . ALA A 1 80 ? 7.406 20.266 26.906 1 71.75 80 ALA A O 1
ATOM 580 N N . VAL A 1 81 ? 6.801 21.641 28.422 1 75.31 81 VAL A N 1
ATOM 581 C CA . VAL A 1 81 ? 5.496 21.031 28.641 1 75.31 81 VAL A CA 1
ATOM 582 C C . VAL A 1 81 ? 4.613 21.234 27.406 1 75.31 81 VAL A C 1
ATOM 584 O O . VAL A 1 81 ? 3.951 20.297 26.953 1 75.31 81 VAL A O 1
ATOM 587 N N . ALA A 1 82 ? 4.664 22.391 26.938 1 75.88 82 ALA A N 1
ATOM 588 C CA . ALA A 1 82 ? 3.889 22.703 25.734 1 75.88 82 ALA A CA 1
ATOM 589 C C . ALA A 1 82 ? 4.332 21.844 24.562 1 75.88 82 ALA A C 1
ATOM 591 O O . ALA A 1 82 ? 3.502 21.375 23.781 1 75.88 82 ALA A O 1
ATOM 592 N N . ALA A 1 83 ? 5.609 21.672 24.516 1 75.5 83 ALA A N 1
ATOM 593 C CA . ALA A 1 83 ? 6.168 20.844 23.453 1 75.5 83 ALA A CA 1
ATOM 594 C C . ALA A 1 83 ? 5.715 19.391 23.578 1 75.5 83 ALA A C 1
ATOM 596 O O . ALA A 1 83 ? 5.367 18.75 22.594 1 75.5 83 ALA A O 1
ATOM 597 N N . ASP A 1 84 ? 5.758 18.906 24.734 1 79.56 84 ASP A N 1
ATOM 598 C CA . ASP A 1 84 ? 5.324 17.547 25 1 79.56 84 ASP A CA 1
ATOM 599 C C . ASP A 1 84 ? 3.861 17.344 24.609 1 79.56 84 ASP A C 1
ATOM 601 O O . ASP A 1 84 ? 3.508 16.344 23.984 1 79.56 84 ASP A O 1
ATOM 605 N N . GLU A 1 85 ? 3.105 18.266 24.969 1 80.38 85 GLU A N 1
ATOM 606 C CA . GLU A 1 85 ? 1.685 18.203 24.641 1 80.38 85 GLU A CA 1
ATOM 607 C C . GLU A 1 85 ? 1.464 18.188 23.141 1 80.38 85 GLU A C 1
ATOM 609 O O . GLU A 1 85 ? 0.655 17.422 22.625 1 80.38 85 GLU A O 1
ATOM 614 N N . ARG A 1 86 ? 2.162 19.016 22.484 1 81.44 86 ARG A N 1
ATOM 615 C CA . ARG A 1 86 ? 2.029 19.109 21.047 1 81.44 86 ARG A CA 1
ATOM 616 C C . ARG A 1 86 ? 2.432 17.797 20.375 1 81.44 86 ARG A C 1
ATOM 618 O O . ARG A 1 86 ? 1.788 17.359 19.406 1 81.44 86 ARG A O 1
ATOM 625 N N . THR A 1 87 ? 3.473 17.266 20.891 1 85.44 87 THR A N 1
ATOM 626 C CA . THR A 1 87 ? 3.961 16 20.344 1 85.44 87 THR A CA 1
ATOM 627 C C . THR A 1 87 ? 2.928 14.898 20.531 1 85.44 87 THR A C 1
ATOM 629 O O . THR A 1 87 ? 2.656 14.133 19.594 1 85.44 87 THR A O 1
ATOM 632 N N . ARG A 1 88 ? 2.383 14.852 21.641 1 85.94 8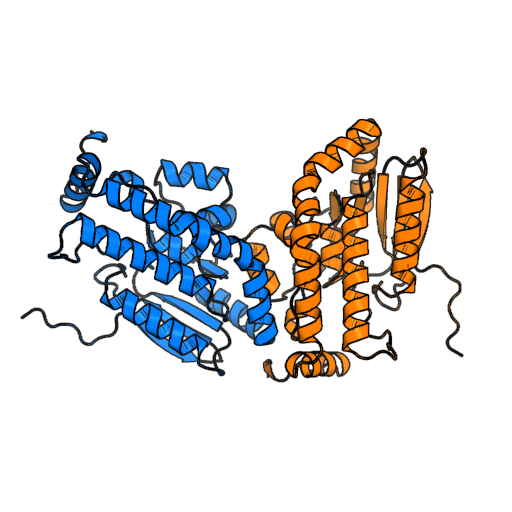8 ARG A N 1
ATOM 633 C CA . ARG A 1 88 ? 1.397 13.82 21.938 1 85.94 88 ARG A CA 1
ATOM 634 C C . ARG A 1 88 ? 0.148 13.992 21.078 1 85.94 88 ARG A C 1
ATOM 636 O O . ARG A 1 88 ? -0.436 13.008 20.625 1 85.94 88 ARG A O 1
ATOM 643 N N . VAL A 1 89 ? -0.17 15.195 20.938 1 86.88 89 VAL A N 1
ATOM 644 C CA . VAL A 1 89 ? -1.32 15.508 20.094 1 86.88 89 VAL A CA 1
ATOM 645 C C . VAL A 1 89 ? -1.068 15.031 18.672 1 86.88 89 VAL A C 1
ATOM 647 O O . VAL A 1 89 ? -1.92 14.375 18.062 1 86.88 89 VAL A O 1
ATOM 650 N N . MET A 1 90 ? 0.082 15.344 18.125 1 91.88 90 MET A N 1
ATOM 651 C CA . MET A 1 90 ? 0.429 14.938 16.766 1 91.88 90 MET A CA 1
ATOM 652 C C . MET A 1 90 ? 0.422 13.422 16.641 1 91.88 90 MET A C 1
ATOM 654 O O . MET A 1 90 ? -0.165 12.883 15.695 1 91.88 90 MET A O 1
ATOM 658 N N . ILE A 1 91 ? 1.013 12.758 17.578 1 94.75 91 ILE A N 1
ATOM 659 C CA . ILE A 1 91 ? 1.055 11.297 17.578 1 94.75 91 ILE A CA 1
ATOM 660 C C . ILE A 1 91 ? -0.367 10.742 17.578 1 94.75 91 ILE A C 1
ATOM 662 O O . ILE A 1 91 ? -0.681 9.812 16.828 1 94.75 91 ILE A O 1
ATOM 666 N N . GLY A 1 92 ? -1.19 11.328 18.438 1 95.25 92 GLY A N 1
ATOM 667 C CA . GLY A 1 92 ? -2.574 10.891 18.531 1 95.25 92 GLY A CA 1
ATOM 668 C C . GLY A 1 92 ? -3.336 11.047 17.219 1 95.25 92 GLY A C 1
ATOM 669 O O . GLY A 1 92 ? -4.082 10.148 16.828 1 95.25 92 GLY A O 1
ATOM 670 N N . VAL A 1 93 ? -3.164 12.141 16.547 1 96.88 93 VAL A N 1
ATOM 671 C CA . VAL A 1 93 ? -3.85 12.414 15.289 1 96.88 93 VAL A CA 1
ATOM 672 C C . VAL A 1 93 ? -3.395 11.422 14.227 1 96.88 93 VAL A C 1
ATOM 674 O O . VAL A 1 93 ? -4.223 10.797 13.562 1 96.88 93 VAL A O 1
ATOM 677 N N . LEU A 1 94 ? -2.084 11.289 14.078 1 98.44 94 LEU A N 1
ATOM 678 C CA . LEU A 1 94 ? -1.531 10.398 13.062 1 98.44 94 LEU A CA 1
ATOM 679 C C . LEU A 1 94 ? -1.976 8.961 13.297 1 98.44 94 LEU A C 1
ATOM 681 O O . LEU A 1 94 ? -2.43 8.281 12.367 1 98.44 94 LEU A O 1
ATOM 685 N N . ARG A 1 95 ? -1.878 8.547 14.531 1 98 95 ARG A N 1
ATOM 686 C CA . ARG A 1 95 ? -2.258 7.18 14.875 1 98 95 ARG A CA 1
ATOM 687 C C . ARG A 1 95 ? -3.738 6.938 14.609 1 98 95 ARG A C 1
ATOM 689 O O . ARG A 1 95 ? -4.121 5.871 14.117 1 98 95 ARG A O 1
ATOM 696 N N . ARG A 1 96 ? -4.551 7.883 14.945 1 97.94 96 ARG A N 1
ATOM 697 C CA . ARG A 1 96 ? -5.988 7.742 14.734 1 97.94 96 ARG A CA 1
ATOM 698 C C . ARG A 1 96 ? -6.312 7.609 13.25 1 97.94 96 ARG A C 1
ATOM 700 O O . ARG A 1 96 ? -7.148 6.785 12.859 1 97.94 96 ARG A O 1
ATOM 707 N N . LEU A 1 97 ? -5.684 8.406 12.422 1 98.69 97 LEU A N 1
ATOM 708 C CA . LEU A 1 97 ? -5.887 8.352 10.984 1 98.69 97 LEU A CA 1
ATOM 709 C C . LEU A 1 97 ? -5.523 6.969 10.438 1 98.69 97 LEU A C 1
ATOM 711 O O . LEU A 1 97 ? -6.234 6.426 9.594 1 98.69 97 LEU A O 1
ATOM 715 N N . ILE A 1 98 ? -4.465 6.367 10.906 1 98.5 98 ILE A N 1
ATOM 716 C CA . ILE A 1 98 ? -3.953 5.094 10.414 1 98.5 98 ILE A CA 1
ATOM 717 C C . ILE A 1 98 ? -4.812 3.949 10.945 1 98.5 98 ILE A C 1
ATOM 719 O O . ILE A 1 98 ? -5.07 2.977 10.234 1 98.5 98 ILE A O 1
ATOM 723 N N . ALA A 1 99 ? -5.332 4.117 12.141 1 97.94 99 ALA A N 1
ATOM 724 C CA . ALA A 1 99 ? -5.953 2.998 12.844 1 97.94 99 ALA A CA 1
ATOM 725 C C . ALA A 1 99 ? -7.461 2.959 12.594 1 97.94 99 ALA A C 1
ATOM 727 O O . ALA A 1 99 ? -8.109 1.94 12.836 1 97.94 99 ALA A O 1
ATOM 728 N N . THR A 1 100 ? -8.078 4.152 12.25 1 98.25 100 THR A N 1
ATOM 729 C CA . THR A 1 100 ? -9.516 4.148 12.008 1 98.25 100 THR A CA 1
ATOM 730 C C . THR A 1 100 ? -9.891 3.082 10.977 1 98.25 100 THR A C 1
ATOM 732 O O . THR A 1 100 ? -9.164 2.875 10 1 98.25 100 THR A O 1
ATOM 735 N N . PRO A 1 101 ? -10.93 2.33 11.141 1 97.38 101 PRO A N 1
ATOM 736 C CA . PRO A 1 101 ? -11.234 1.164 10.305 1 97.38 101 PRO A CA 1
ATOM 737 C C . PRO A 1 101 ? -11.797 1.548 8.945 1 97.38 101 PRO A C 1
ATOM 739 O O . PRO A 1 101 ? -12.078 0.672 8.117 1 97.38 101 PRO A O 1
ATOM 742 N N . LYS A 1 102 ? -11.969 2.803 8.648 1 98.38 102 LYS A N 1
ATOM 743 C CA . LYS A 1 102 ? -12.508 3.273 7.379 1 98.38 102 LYS A CA 1
ATOM 744 C C . LYS A 1 102 ? -11.422 3.926 6.527 1 98.38 102 LYS A C 1
ATOM 746 O O . LYS A 1 102 ? -10.578 4.656 7.043 1 98.38 102 LYS A O 1
ATOM 751 N N . PRO A 1 103 ? -11.469 3.613 5.199 1 98.81 103 PRO A N 1
ATOM 752 C CA . PRO A 1 103 ? -10.5 4.297 4.34 1 98.81 103 PRO A CA 1
ATOM 753 C C . PRO A 1 103 ? -10.562 5.816 4.477 1 98.81 103 PRO A C 1
ATOM 755 O O . PRO A 1 103 ? -11.648 6.387 4.594 1 98.81 103 PRO A O 1
ATOM 758 N N . VAL A 1 104 ? -9.43 6.477 4.5 1 98.94 104 VAL A N 1
ATOM 759 C CA . VAL A 1 104 ? -9.328 7.93 4.543 1 98.94 104 VAL A CA 1
ATOM 760 C C . VAL A 1 104 ? -8.648 8.438 3.273 1 98.94 104 VAL A C 1
ATOM 762 O O . VAL A 1 104 ? -7.527 8.031 2.955 1 98.94 104 VAL A O 1
ATOM 765 N N . ILE A 1 105 ? -9.32 9.328 2.533 1 98.94 105 ILE A N 1
ATOM 766 C CA . ILE A 1 105 ? -8.781 9.977 1.34 1 98.94 105 ILE A CA 1
ATOM 767 C C . ILE A 1 105 ? -8.477 11.438 1.637 1 98.94 105 ILE A C 1
ATOM 769 O O . ILE A 1 105 ? -9.367 12.195 2.045 1 98.94 105 ILE A O 1
ATOM 773 N N . ALA A 1 106 ? -7.238 11.867 1.469 1 98.94 106 ALA A N 1
ATOM 774 C CA . ALA A 1 106 ? -6.922 13.289 1.492 1 98.94 106 ALA A CA 1
ATOM 775 C C . ALA A 1 106 ? -7.203 13.938 0.139 1 98.94 106 ALA A C 1
ATOM 777 O O . ALA A 1 106 ? -6.77 13.43 -0.899 1 98.94 106 ALA A O 1
ATOM 778 N N . GLN A 1 107 ? -7.969 14.953 0.127 1 98.94 107 GLN A N 1
ATOM 779 C CA . GLN A 1 107 ? -8.227 15.797 -1.034 1 98.94 107 GLN A CA 1
ATOM 780 C C . GLN A 1 107 ? -7.555 17.156 -0.887 1 98.94 107 GLN A C 1
ATOM 782 O O . GLN A 1 107 ? -8.016 18 -0.119 1 98.94 107 GLN A O 1
ATOM 787 N N . ILE A 1 108 ? -6.516 17.359 -1.671 1 98.94 108 ILE A N 1
ATOM 788 C CA . ILE A 1 108 ? -5.637 18.5 -1.426 1 98.94 108 ILE A CA 1
ATOM 789 C C . ILE A 1 108 ? -5.562 19.359 -2.676 1 98.94 108 ILE A C 1
ATOM 791 O O . ILE A 1 108 ? -5.352 18.859 -3.781 1 98.94 108 ILE A O 1
ATOM 795 N N . ASP A 1 109 ? -5.723 20.641 -2.516 1 98.62 109 ASP A N 1
ATOM 796 C CA . ASP A 1 109 ? -5.383 21.609 -3.541 1 98.62 109 ASP A CA 1
ATOM 797 C C . ASP A 1 109 ? -4.859 22.906 -2.916 1 98.62 109 ASP A C 1
ATOM 799 O O . ASP A 1 109 ? -5.496 23.953 -3.023 1 98.62 109 ASP A O 1
ATOM 803 N N . GLY A 1 110 ? -3.713 22.859 -2.346 1 98.69 110 GLY A N 1
ATOM 804 C CA . GLY A 1 110 ? -3.072 23.938 -1.615 1 98.69 110 GLY A CA 1
ATOM 805 C C . GLY A 1 110 ? -1.768 23.531 -0.962 1 98.69 110 GLY A C 1
ATOM 806 O O . GLY A 1 110 ? -1.267 22.422 -1.204 1 98.69 110 GLY A O 1
ATOM 807 N N . ASN A 1 111 ? -1.225 24.406 -0.145 1 98.75 111 ASN A N 1
ATOM 808 C CA . ASN A 1 111 ? 0.073 24.203 0.485 1 98.75 111 ASN A CA 1
ATOM 809 C C . ASN A 1 111 ? -0.023 23.203 1.644 1 98.75 111 ASN A C 1
ATOM 811 O O . ASN A 1 111 ? -0.994 23.234 2.402 1 98.75 111 ASN A O 1
ATOM 815 N N . VAL A 1 112 ? 0.922 22.344 1.79 1 98.81 112 VAL A N 1
ATOM 816 C CA . VAL A 1 112 ? 1.094 21.422 2.912 1 98.81 112 VAL A CA 1
ATOM 817 C C . VAL A 1 112 ? 2.49 21.594 3.506 1 98.81 112 VAL A C 1
ATOM 819 O O . VAL A 1 112 ? 3.492 21.469 2.797 1 98.81 112 VAL A O 1
ATOM 822 N N . ARG A 1 113 ? 2.531 21.891 4.801 1 97.94 113 ARG A N 1
ATOM 823 C CA . ARG A 1 113 ? 3.811 22.172 5.441 1 97.94 113 ARG A CA 1
ATOM 824 C C . ARG A 1 113 ? 3.971 21.359 6.723 1 97.94 113 ARG A C 1
ATOM 826 O O . ARG A 1 113 ? 3.006 21.156 7.465 1 97.94 113 ARG A O 1
ATOM 833 N N . ALA A 1 114 ? 5.199 20.922 7.027 1 96.06 114 ALA A N 1
ATOM 834 C CA . ALA A 1 114 ? 5.605 20.328 8.305 1 96.06 114 ALA A CA 1
ATOM 835 C C . ALA A 1 114 ? 4.586 19.312 8.789 1 96.06 114 ALA A C 1
ATOM 837 O O . ALA A 1 114 ? 4.242 18.375 8.062 1 96.06 114 ALA A O 1
ATOM 838 N N . GLY A 1 115 ? 3.951 19.531 9.852 1 96.25 115 GLY A N 1
ATOM 839 C CA . GLY A 1 115 ? 2.998 18.594 10.406 1 96.25 115 GLY A CA 1
ATOM 840 C C . GLY A 1 115 ? 1.916 18.188 9.422 1 96.25 115 GLY A C 1
ATOM 841 O O . GLY A 1 115 ? 1.417 17.062 9.477 1 96.25 115 GLY A O 1
ATOM 842 N N . GLY A 1 116 ? 1.538 19.062 8.562 1 98.25 116 GLY A N 1
ATOM 843 C CA . GLY A 1 116 ? 0.569 18.734 7.531 1 98.25 116 GLY A CA 1
ATOM 844 C C . GLY A 1 116 ? 1.009 17.594 6.633 1 98.25 116 GLY A C 1
ATOM 845 O O . GLY A 1 116 ? 0.18 16.812 6.16 1 98.25 116 GLY A O 1
ATOM 846 N N . MET A 1 117 ? 2.312 17.5 6.41 1 98.5 117 MET A N 1
ATOM 847 C CA . MET A 1 117 ? 2.869 16.422 5.602 1 98.5 117 MET A CA 1
ATOM 848 C C . MET A 1 117 ? 2.631 15.07 6.266 1 98.5 117 MET A C 1
ATOM 850 O O . MET A 1 117 ? 2.375 14.07 5.586 1 98.5 117 MET A O 1
ATOM 854 N N . GLY A 1 118 ? 2.791 15.07 7.559 1 98.44 118 GLY A N 1
ATOM 855 C CA . GLY A 1 118 ? 2.51 13.852 8.305 1 98.44 118 GLY A CA 1
ATOM 856 C C . GLY A 1 118 ? 1.065 13.406 8.195 1 98.44 118 GLY A C 1
ATOM 857 O O . GLY A 1 118 ? 0.785 12.211 8.109 1 98.44 118 GLY A O 1
ATOM 858 N N . ILE A 1 119 ? 0.17 14.359 8.18 1 98.75 119 ILE A N 1
ATOM 859 C CA . ILE A 1 119 ? -1.256 14.078 8.055 1 98.75 119 ILE A CA 1
ATOM 860 C C . ILE A 1 119 ? -1.542 13.477 6.68 1 98.75 119 ILE A C 1
ATOM 862 O O . ILE A 1 119 ? -2.246 12.469 6.57 1 98.75 119 ILE A O 1
ATOM 866 N N . VAL A 1 120 ? -0.984 14.078 5.652 1 98.88 120 VAL A N 1
ATOM 867 C CA . VAL A 1 120 ? -1.149 13.555 4.301 1 98.88 120 VAL A CA 1
ATOM 868 C C . VAL A 1 120 ? -0.635 12.125 4.23 1 98.88 120 VAL A C 1
ATOM 870 O O . VAL A 1 120 ? -1.319 11.234 3.719 1 98.88 120 VAL A O 1
ATOM 873 N N . ALA A 1 121 ? 0.542 11.875 4.785 1 98.88 121 ALA A N 1
ATOM 874 C CA . ALA A 1 121 ? 1.178 10.562 4.738 1 98.88 121 ALA A CA 1
ATOM 875 C C . ALA A 1 121 ? 0.367 9.531 5.516 1 98.88 121 ALA A C 1
ATOM 877 O O . ALA A 1 121 ? 0.387 8.344 5.195 1 98.88 121 ALA A O 1
ATOM 878 N N . ALA A 1 122 ? -0.385 9.969 6.508 1 98.81 122 ALA A N 1
ATOM 879 C CA . ALA A 1 122 ? -1.162 9.07 7.359 1 98.81 122 ALA A CA 1
ATOM 880 C C . ALA A 1 122 ? -2.451 8.641 6.664 1 98.81 122 ALA A C 1
ATOM 882 O O . ALA A 1 122 ? -3.066 7.641 7.051 1 98.81 122 ALA A O 1
ATOM 883 N N . CYS A 1 123 ? -2.955 9.383 5.723 1 98.88 123 CYS A N 1
ATOM 884 C CA . CYS A 1 123 ? -4.156 9.016 4.98 1 98.88 123 CYS A CA 1
ATOM 885 C C . CYS A 1 123 ? -3.895 7.805 4.09 1 98.88 123 CYS A C 1
ATOM 887 O O . CYS A 1 123 ? -2.764 7.582 3.654 1 98.88 123 CYS A O 1
ATOM 889 N N . ASP A 1 124 ? -4.922 7.02 3.797 1 98.88 124 ASP A N 1
ATOM 890 C CA . ASP A 1 124 ? -4.773 5.809 3 1 98.88 124 ASP A CA 1
ATOM 891 C C . ASP A 1 124 ? -4.527 6.141 1.53 1 98.88 124 ASP A C 1
ATOM 893 O O . ASP A 1 124 ? -3.736 5.473 0.86 1 98.88 124 ASP A O 1
ATOM 897 N N . ILE A 1 125 ? -5.285 7.012 1.018 1 98.88 125 ILE A N 1
ATOM 898 C CA . ILE A 1 125 ? -5.145 7.539 -0.336 1 98.88 125 ILE A CA 1
ATOM 899 C C . ILE A 1 125 ? -5.031 9.062 -0.289 1 98.88 125 ILE A C 1
ATOM 901 O O . ILE A 1 125 ? -5.699 9.711 0.512 1 98.88 125 ILE A O 1
ATOM 905 N N . ALA A 1 126 ? -4.16 9.656 -1.112 1 98.94 126 ALA A N 1
ATOM 906 C CA . ALA A 1 126 ? -4 11.102 -1.184 1 98.94 126 ALA A CA 1
ATOM 907 C C . ALA A 1 126 ? -4.004 11.586 -2.631 1 98.94 126 ALA A C 1
ATOM 909 O O . ALA A 1 126 ? -3.25 11.07 -3.463 1 98.94 126 ALA A O 1
ATOM 910 N N . VAL A 1 127 ? -4.879 12.516 -2.91 1 98.94 127 VAL A N 1
ATOM 911 C CA . VAL A 1 127 ? -5.008 13.133 -4.223 1 98.94 127 VAL A CA 1
ATOM 912 C C . VAL A 1 127 ? -4.711 14.625 -4.121 1 98.94 127 VAL A C 1
ATOM 914 O O . VAL A 1 127 ? -5.305 15.328 -3.297 1 98.94 127 VAL A O 1
ATOM 917 N N . ALA A 1 128 ? -3.791 15.133 -4.918 1 98.94 128 ALA A N 1
ATOM 918 C CA . ALA A 1 128 ? -3.428 16.547 -4.855 1 98.94 128 ALA A CA 1
ATOM 919 C C . ALA A 1 128 ? -3.619 17.219 -6.211 1 98.94 128 ALA A C 1
ATOM 921 O O . ALA A 1 128 ? -3.322 16.641 -7.25 1 98.94 128 ALA A O 1
ATOM 922 N N . GLY A 1 129 ? -4.121 18.422 -6.164 1 98.81 129 GLY A N 1
ATOM 923 C CA . GLY A 1 129 ? -4.352 19.219 -7.355 1 98.81 129 GLY A CA 1
ATOM 924 C C . GLY A 1 129 ? -3.162 20.078 -7.742 1 98.81 129 GLY A C 1
ATOM 925 O O . GLY A 1 129 ? -2.105 20 -7.113 1 98.81 129 GLY A O 1
ATOM 926 N N . PRO A 1 130 ? -3.357 20.875 -8.766 1 98.44 130 PRO A N 1
ATOM 927 C CA . PRO A 1 130 ? -2.236 21.594 -9.375 1 98.44 130 PRO A CA 1
ATOM 928 C C . PRO A 1 130 ? -1.721 22.734 -8.5 1 98.44 130 PRO A C 1
ATOM 930 O O . PRO A 1 130 ? -0.604 23.219 -8.703 1 98.44 130 PRO A O 1
ATOM 933 N N . THR A 1 131 ? -2.449 23.25 -7.551 1 98.44 131 THR A N 1
ATOM 934 C CA . THR A 1 131 ? -2.008 24.359 -6.727 1 98.44 131 THR A CA 1
ATOM 935 C C . THR A 1 131 ? -1.265 23.859 -5.488 1 98.44 131 THR A C 1
ATOM 937 O O . THR A 1 131 ? -0.828 24.656 -4.656 1 98.44 131 THR A O 1
ATOM 940 N N . SER A 1 132 ? -1.057 22.578 -5.426 1 98.81 132 SER A N 1
ATOM 941 C CA . SER A 1 132 ? -0.465 21.984 -4.234 1 98.81 132 SER A CA 1
ATOM 942 C C . SER A 1 132 ? 1.053 22.125 -4.234 1 98.81 132 SER A C 1
ATOM 944 O O . SER A 1 132 ? 1.694 21.984 -5.277 1 98.81 132 SER A O 1
ATOM 946 N N . SER A 1 133 ? 1.583 22.422 -3.072 1 98.81 133 SER A N 1
ATOM 947 C CA . SER A 1 133 ? 3.018 22.375 -2.816 1 98.81 133 SER A CA 1
ATOM 948 C C . SER A 1 133 ? 3.311 21.797 -1.43 1 98.81 133 SER A C 1
ATOM 950 O O . SER A 1 133 ? 2.502 21.953 -0.511 1 98.81 133 SER A O 1
ATOM 952 N N . PHE A 1 134 ? 4.477 21.188 -1.269 1 98.88 134 PHE A N 1
ATOM 953 C CA . PHE A 1 134 ? 4.828 20.406 -0.082 1 98.88 134 PHE A CA 1
ATOM 954 C C . PHE A 1 134 ? 6.23 20.766 0.401 1 98.88 134 PHE A C 1
ATOM 956 O O . PHE A 1 134 ? 7.129 21 -0.408 1 98.88 134 PHE A O 1
ATOM 963 N N . ALA A 1 135 ? 6.422 20.844 1.759 1 98.75 135 ALA A N 1
ATOM 964 C CA . ALA A 1 135 ? 7.762 21.094 2.283 1 98.75 135 ALA A CA 1
ATOM 965 C C . ALA A 1 135 ? 7.855 20.688 3.752 1 98.75 135 ALA A C 1
ATOM 967 O O . ALA A 1 135 ? 6.918 20.906 4.523 1 98.75 135 ALA A O 1
ATOM 968 N N . LEU A 1 136 ? 8.961 20.109 4.141 1 98.19 136 LEU A N 1
ATOM 969 C CA . LEU A 1 136 ? 9.344 19.844 5.523 1 98.19 136 LEU A CA 1
ATOM 970 C C . LEU A 1 136 ? 10.234 20.953 6.062 1 98.19 136 LEU A C 1
ATOM 972 O O . LEU A 1 136 ? 11.461 20.828 6.039 1 98.19 136 LEU A O 1
ATOM 976 N N . THR A 1 137 ? 9.633 21.875 6.68 1 95.56 137 THR A N 1
ATOM 977 C CA . THR A 1 137 ? 10.328 23.125 6.965 1 95.56 137 THR A CA 1
ATOM 978 C C . THR A 1 137 ? 10.945 23.094 8.359 1 95.56 137 THR A C 1
ATOM 980 O O . THR A 1 137 ? 11.602 24.062 8.773 1 95.56 137 THR A O 1
ATOM 983 N N . GLU A 1 138 ? 10.852 22.016 9.117 1 94.88 138 GLU A N 1
ATOM 984 C CA . GLU A 1 138 ? 11.352 21.906 10.484 1 94.88 138 GLU A CA 1
ATOM 985 C C . GLU A 1 138 ? 12.836 22.234 10.555 1 94.88 138 GLU A C 1
ATOM 987 O O . GLU A 1 138 ? 13.289 22.891 11.492 1 94.88 138 GLU A O 1
ATOM 992 N N . VAL A 1 139 ? 13.547 21.875 9.555 1 95.12 139 VAL A N 1
ATOM 993 C CA . VAL A 1 139 ? 15 22.031 9.562 1 95.12 139 VAL A CA 1
ATOM 994 C C . VAL A 1 139 ? 15.352 23.531 9.523 1 95.12 139 VAL A C 1
ATOM 996 O O . VAL A 1 139 ? 16.406 23.938 10 1 95.12 139 VAL A O 1
ATOM 999 N N . ARG A 1 140 ? 14.469 24.312 9.039 1 94.12 140 ARG A N 1
ATOM 1000 C CA . ARG A 1 140 ? 14.719 25.75 8.898 1 94.12 140 ARG A CA 1
ATOM 1001 C C . ARG A 1 140 ? 14.602 26.469 10.234 1 94.12 140 ARG A C 1
ATOM 1003 O O . ARG A 1 140 ? 15.039 27.609 10.383 1 94.12 140 ARG A O 1
ATOM 1010 N N . ILE A 1 141 ? 14.094 25.781 11.242 1 92.88 141 ILE A N 1
ATOM 1011 C CA . ILE A 1 141 ? 13.898 26.453 12.523 1 92.88 141 ILE A CA 1
ATOM 1012 C C . ILE A 1 141 ? 14.594 25.656 13.625 1 92.88 141 ILE A C 1
ATOM 1014 O O . ILE A 1 141 ? 14.195 25.734 14.797 1 92.88 141 ILE A O 1
ATOM 1018 N N . GLY A 1 142 ? 15.547 24.844 13.242 1 94 142 GLY A N 1
ATOM 1019 C CA . GLY A 1 142 ? 16.359 24.156 14.227 1 94 142 GLY A CA 1
ATOM 1020 C C . GLY A 1 142 ? 15.734 22.859 14.711 1 94 142 GLY A C 1
ATOM 1021 O O . GLY A 1 142 ? 16.172 22.281 15.703 1 94 142 GLY A O 1
ATOM 1022 N N . LEU A 1 143 ? 14.703 22.391 14.062 1 94 143 LEU A N 1
ATOM 1023 C CA . LEU A 1 143 ? 14 21.156 14.422 1 94 143 LEU A CA 1
ATOM 1024 C C . LEU A 1 143 ? 14.156 20.109 13.328 1 94 143 LEU A C 1
ATOM 1026 O O . LEU A 1 143 ? 15.008 20.25 12.445 1 94 143 LEU A O 1
ATOM 1030 N N . ALA A 1 144 ? 13.531 18.969 13.484 1 95.88 144 ALA A N 1
ATOM 1031 C CA . ALA A 1 144 ? 13.414 17.891 12.516 1 95.88 144 ALA A CA 1
ATOM 1032 C C . ALA A 1 144 ? 11.992 17.344 12.477 1 95.88 144 ALA A C 1
ATOM 1034 O O . ALA A 1 144 ? 11.195 17.609 13.383 1 95.88 144 ALA A O 1
ATOM 1035 N N . PRO A 1 145 ? 11.609 16.688 11.406 1 96.25 145 PRO A N 1
ATOM 1036 C CA . PRO A 1 145 ? 10.289 16.047 11.383 1 96.25 145 PRO A CA 1
ATOM 1037 C C . PRO A 1 145 ? 10.227 14.789 12.242 1 96.25 145 PRO A C 1
ATOM 1039 O O . PRO A 1 145 ? 10.188 13.672 11.719 1 96.25 145 PRO A O 1
ATOM 1042 N N . PHE A 1 146 ? 10.156 14.945 13.492 1 95.94 146 PHE A N 1
ATOM 1043 C CA . PHE A 1 146 ? 10.281 13.852 14.453 1 95.94 146 PHE A CA 1
ATOM 1044 C C . PHE A 1 146 ? 9.078 12.922 14.375 1 95.94 146 PHE A C 1
ATOM 1046 O O . PHE A 1 146 ? 9.141 11.859 13.75 1 95.94 146 PHE A O 1
ATOM 1053 N N . MET A 1 147 ? 7.918 13.375 14.82 1 95.69 147 MET A N 1
ATOM 1054 C CA . MET A 1 147 ? 6.758 12.492 14.922 1 95.69 147 MET A CA 1
ATOM 1055 C C . MET A 1 147 ? 6.258 12.078 13.547 1 95.69 147 MET A C 1
ATOM 1057 O O . MET A 1 147 ? 5.879 10.93 13.336 1 95.69 147 MET A O 1
ATOM 1061 N N . ILE A 1 148 ? 6.297 12.992 12.609 1 97.75 148 ILE A N 1
ATOM 1062 C CA . ILE A 1 148 ? 5.672 12.734 11.32 1 97.75 148 ILE A CA 1
ATOM 1063 C C . ILE A 1 148 ? 6.566 11.82 10.484 1 97.75 148 ILE A C 1
ATOM 1065 O O . ILE A 1 148 ? 6.145 11.305 9.445 1 97.75 148 ILE A O 1
ATOM 1069 N N . SER A 1 149 ? 7.84 11.578 10.93 1 98 149 SER A N 1
ATOM 1070 C CA . SER A 1 149 ? 8.68 10.586 10.273 1 98 149 SER A CA 1
ATOM 1071 C C . SER A 1 149 ? 8.047 9.203 10.312 1 98 149 SER A C 1
ATOM 1073 O O . SER A 1 149 ? 8.289 8.375 9.438 1 98 149 SER A O 1
ATOM 1075 N N . LEU A 1 150 ? 7.211 8.938 11.297 1 98.12 150 LEU A N 1
ATOM 1076 C CA . LEU A 1 150 ? 6.547 7.648 11.477 1 98.12 150 LEU A CA 1
ATOM 1077 C C . LEU A 1 150 ? 5.605 7.352 10.312 1 98.12 150 LEU A C 1
ATOM 1079 O O . LEU A 1 150 ? 5.387 6.191 9.961 1 98.12 150 LEU A O 1
ATOM 1083 N N . THR A 1 151 ? 5.055 8.406 9.703 1 98.75 151 THR A N 1
ATOM 1084 C CA . THR A 1 151 ? 4.156 8.195 8.57 1 98.75 151 THR A CA 1
ATOM 1085 C C . THR A 1 151 ? 4.863 8.5 7.254 1 98.75 151 THR A C 1
ATOM 1087 O O . THR A 1 151 ? 4.555 7.898 6.227 1 98.75 151 THR A O 1
ATOM 1090 N N . LEU A 1 152 ? 5.855 9.383 7.238 1 98.75 152 LEU A N 1
ATOM 1091 C CA . LEU A 1 152 ? 6.508 9.828 6.008 1 98.75 152 LEU A CA 1
ATOM 1092 C C . LEU A 1 152 ? 7.48 8.766 5.5 1 98.75 152 LEU A C 1
ATOM 1094 O O . LEU A 1 152 ? 7.516 8.477 4.301 1 98.75 152 LEU A O 1
ATOM 1098 N N . LEU A 1 153 ? 8.266 8.203 6.387 1 98.25 153 LEU A N 1
ATOM 1099 C CA . LEU A 1 153 ? 9.344 7.324 5.949 1 98.25 153 LEU A CA 1
ATOM 1100 C C . LEU A 1 153 ? 8.797 6.062 5.297 1 98.25 153 LEU A C 1
ATOM 1102 O O . LEU A 1 153 ? 9.344 5.582 4.301 1 98.25 153 LEU A O 1
ATOM 1106 N N . PRO A 1 154 ? 7.625 5.531 5.781 1 97.88 154 PRO A N 1
ATOM 1107 C CA . PRO A 1 154 ? 7.07 4.359 5.094 1 97.88 154 PRO A CA 1
ATOM 1108 C C . PRO A 1 154 ? 6.504 4.699 3.719 1 97.88 154 PRO A C 1
ATOM 1110 O O . PRO A 1 154 ? 6.289 3.801 2.898 1 97.88 154 PRO A O 1
ATOM 1113 N N . ARG A 1 155 ? 6.223 5.957 3.43 1 98.44 155 ARG A N 1
ATOM 1114 C CA . ARG A 1 155 ? 5.59 6.359 2.18 1 98.44 155 ARG A CA 1
ATOM 1115 C C . ARG A 1 155 ? 6.629 6.758 1.141 1 98.44 155 ARG A C 1
ATOM 1117 O O . ARG A 1 155 ? 6.535 6.371 -0.025 1 98.44 155 ARG A O 1
ATOM 1124 N N . LEU A 1 156 ? 7.648 7.41 1.553 1 98.25 156 LEU A N 1
ATOM 1125 C CA . LEU A 1 156 ? 8.594 8.047 0.646 1 98.25 156 LEU A CA 1
ATOM 1126 C C . LEU A 1 156 ? 9.664 7.055 0.19 1 98.25 156 LEU A C 1
ATOM 1128 O O . LEU A 1 156 ? 10.086 6.191 0.963 1 98.25 156 LEU A O 1
ATOM 1132 N N . SER A 1 157 ? 10.133 7.238 -1.074 1 96.94 157 SER A N 1
ATOM 1133 C CA . SER A 1 157 ? 11.367 6.559 -1.434 1 96.94 157 SER A CA 1
ATOM 1134 C C . SER A 1 157 ? 12.516 6.988 -0.526 1 96.94 157 SER A C 1
ATOM 1136 O O . SER A 1 157 ? 12.523 8.109 -0.007 1 96.94 157 SER A O 1
ATOM 1138 N N . SER A 1 158 ? 13.477 6.199 -0.386 1 96.06 158 SER A N 1
ATOM 1139 C CA . SER A 1 158 ? 14.594 6.453 0.524 1 96.06 158 SER A CA 1
ATOM 1140 C C . SER A 1 158 ? 15.375 7.691 0.104 1 96.06 158 SER A C 1
ATOM 1142 O O . SER A 1 158 ? 15.711 8.531 0.941 1 96.06 158 SER A O 1
ATOM 1144 N N . ARG A 1 159 ? 15.602 7.816 -1.176 1 95.81 159 ARG A N 1
ATOM 1145 C CA . ARG A 1 159 ? 16.359 8.961 -1.682 1 95.81 159 ARG A CA 1
ATOM 1146 C C . ARG A 1 159 ? 15.578 10.258 -1.479 1 95.81 159 ARG A C 1
ATOM 1148 O O . ARG A 1 159 ? 16.156 11.281 -1.111 1 95.81 159 ARG A O 1
ATOM 1155 N N . ALA A 1 160 ? 14.273 10.203 -1.654 1 97.88 160 ALA A N 1
ATOM 1156 C CA . ALA A 1 160 ? 13.445 11.398 -1.476 1 97.88 160 ALA A CA 1
ATOM 1157 C C . ALA A 1 160 ? 13.398 11.82 -0.01 1 97.88 160 ALA A C 1
ATOM 1159 O O . ALA A 1 160 ? 13.5 13.008 0.302 1 97.88 160 ALA A O 1
ATOM 1160 N N . ALA A 1 161 ? 13.227 10.828 0.875 1 97.69 161 ALA A N 1
ATOM 1161 C CA . ALA A 1 161 ? 13.242 11.141 2.301 1 97.69 161 ALA A CA 1
ATOM 1162 C C . ALA A 1 161 ? 14.523 11.883 2.684 1 97.69 161 ALA A C 1
ATOM 1164 O O . ALA A 1 161 ? 14.469 12.938 3.314 1 97.69 161 ALA A O 1
ATOM 1165 N N . SER A 1 162 ? 15.633 11.344 2.246 1 97 162 SER A N 1
ATOM 1166 C CA . SER A 1 162 ? 16.906 11.961 2.568 1 97 162 SER A CA 1
ATOM 1167 C C . SER A 1 162 ? 16.984 13.391 2.043 1 97 162 SER A C 1
ATOM 1169 O O . SER A 1 162 ? 17.328 14.312 2.783 1 97 162 SER A O 1
ATOM 1171 N N . ARG A 1 163 ? 16.578 13.609 0.853 1 97.69 163 ARG A N 1
ATOM 1172 C CA . ARG A 1 163 ? 16.688 14.922 0.22 1 97.69 163 ARG A CA 1
ATOM 1173 C C . ARG A 1 163 ? 15.781 15.938 0.909 1 97.69 163 ARG A C 1
ATOM 1175 O O . ARG A 1 163 ? 16.234 16.984 1.352 1 97.69 163 ARG A O 1
ATOM 1182 N N . TYR A 1 164 ? 14.578 15.586 1.11 1 98.31 164 TYR A N 1
ATOM 1183 C CA . TYR A 1 164 ? 13.602 16.609 1.479 1 98.31 164 TYR A CA 1
ATOM 1184 C C . TYR A 1 164 ? 13.586 16.828 2.986 1 98.31 164 TYR A C 1
ATOM 1186 O O . TYR A 1 164 ? 13.289 17.938 3.453 1 98.31 164 TYR A O 1
ATOM 1194 N N . PHE A 1 165 ? 13.961 15.789 3.787 1 98.31 165 PHE A N 1
ATOM 1195 C CA . PHE A 1 165 ? 14.164 16 5.215 1 98.31 165 PHE A CA 1
ATOM 1196 C C . PHE A 1 165 ? 15.312 16.969 5.465 1 98.31 165 PHE A C 1
ATOM 1198 O O . PHE A 1 165 ? 15.273 17.75 6.418 1 98.31 165 PHE A O 1
ATOM 1205 N N . LEU A 1 166 ? 16.312 16.969 4.586 1 97.88 166 LEU A N 1
ATOM 1206 C CA . LEU A 1 166 ? 17.531 17.75 4.82 1 97.88 166 LEU A CA 1
ATOM 1207 C C . LEU A 1 166 ? 17.406 19.141 4.223 1 97.88 166 LEU A C 1
ATOM 1209 O O . LEU A 1 166 ? 17.875 20.125 4.812 1 97.88 166 LEU A O 1
ATOM 1213 N N . THR A 1 167 ? 16.766 19.25 3.018 1 96.88 167 THR A N 1
ATOM 1214 C CA . THR A 1 167 ? 16.797 20.531 2.303 1 96.88 167 THR A CA 1
ATOM 1215 C C . THR A 1 167 ? 15.633 21.406 2.721 1 96.88 167 THR A C 1
ATOM 1217 O O . THR A 1 167 ? 15.719 22.641 2.652 1 96.88 167 THR A O 1
ATOM 1220 N N . GLY A 1 168 ? 14.531 20.812 3.068 1 97.44 168 GLY A N 1
ATOM 1221 C CA . GLY A 1 168 ? 13.328 21.578 3.377 1 97.44 168 GLY A CA 1
ATOM 1222 C C . GLY A 1 168 ? 12.758 22.297 2.17 1 97.44 168 GLY A C 1
ATOM 1223 O O . GLY A 1 168 ? 11.922 23.188 2.316 1 97.44 168 GLY A O 1
ATOM 1224 N N . GLU A 1 169 ? 13.219 22.016 0.985 1 97.81 169 GLU A N 1
ATOM 1225 C CA . GLU A 1 169 ? 12.781 22.703 -0.221 1 97.81 169 GLU A CA 1
ATOM 1226 C C . GLU A 1 169 ? 11.359 22.297 -0.604 1 97.81 169 GLU A C 1
ATOM 1228 O O . GLU A 1 169 ? 10.875 21.25 -0.191 1 97.81 169 GLU A O 1
ATOM 1233 N N . LYS A 1 170 ? 10.766 23.109 -1.398 1 98.38 170 LYS A N 1
ATOM 1234 C CA . LYS A 1 170 ? 9.398 22.875 -1.868 1 98.38 170 LYS A CA 1
ATOM 1235 C C . LYS A 1 170 ? 9.398 21.969 -3.092 1 98.38 170 LYS A C 1
ATOM 1237 O O . LYS A 1 170 ? 10.352 21.953 -3.867 1 98.38 170 LYS A O 1
ATOM 1242 N N . PHE A 1 171 ? 8.305 21.203 -3.266 1 98.69 171 PHE A N 1
ATOM 1243 C CA . PHE A 1 171 ? 8.062 20.438 -4.48 1 98.69 171 PHE A CA 1
ATOM 1244 C C . PHE A 1 171 ? 6.566 20.344 -4.781 1 98.69 171 PHE A C 1
ATOM 1246 O O . PHE A 1 171 ? 5.738 20.594 -3.902 1 98.69 171 PHE A O 1
ATOM 1253 N N . ASP A 1 172 ? 6.203 20.031 -5.957 1 98.75 172 ASP A N 1
ATOM 1254 C CA . ASP A 1 172 ? 4.816 20.109 -6.402 1 98.75 172 ASP A CA 1
ATOM 1255 C C . ASP A 1 172 ? 4.145 18.75 -6.387 1 98.75 172 ASP A C 1
ATOM 1257 O O . ASP A 1 172 ? 4.719 17.766 -5.895 1 98.75 172 ASP A O 1
ATOM 1261 N N . ALA A 1 173 ? 2.951 18.688 -6.891 1 98.81 173 ALA A N 1
ATOM 1262 C CA . ALA A 1 173 ? 2.123 17.484 -6.816 1 98.81 173 ALA A CA 1
ATOM 1263 C C . ALA A 1 173 ? 2.713 16.359 -7.668 1 98.81 173 ALA A C 1
ATOM 1265 O O . ALA A 1 173 ? 2.65 15.188 -7.289 1 98.81 173 ALA A O 1
ATOM 1266 N N . ALA A 1 174 ? 3.254 16.656 -8.781 1 98.56 174 ALA A N 1
ATOM 1267 C CA . ALA A 1 174 ? 3.83 15.641 -9.664 1 98.56 174 ALA A CA 1
ATOM 1268 C C . ALA A 1 174 ? 4.992 14.922 -8.977 1 98.56 174 ALA A C 1
ATOM 1270 O O . ALA A 1 174 ? 5.07 13.695 -9 1 98.56 174 ALA A O 1
ATOM 1271 N N . VAL A 1 175 ? 5.887 15.734 -8.414 1 98.62 175 VAL A N 1
ATOM 1272 C CA . VAL A 1 175 ? 7.012 15.156 -7.68 1 98.62 175 VAL A CA 1
ATOM 1273 C C . VAL A 1 175 ? 6.496 14.344 -6.492 1 98.62 175 VAL A C 1
ATOM 1275 O O . VAL A 1 175 ? 6.984 13.242 -6.227 1 98.62 175 VAL A O 1
ATOM 1278 N N . ALA A 1 176 ? 5.512 14.875 -5.766 1 98.88 176 ALA A N 1
ATOM 1279 C CA . ALA A 1 176 ? 4.945 14.195 -4.605 1 98.88 176 ALA A CA 1
ATOM 1280 C C . ALA A 1 176 ? 4.445 12.797 -4.98 1 98.88 176 ALA A C 1
ATOM 1282 O O . ALA A 1 176 ? 4.598 11.852 -4.211 1 98.88 176 ALA A O 1
ATOM 1283 N N . GLU A 1 177 ? 3.783 12.641 -6.121 1 98.69 177 GLU A N 1
ATOM 1284 C CA . GLU A 1 177 ? 3.33 11.336 -6.598 1 98.69 177 GLU A CA 1
ATOM 1285 C C . GLU A 1 177 ? 4.512 10.43 -6.93 1 98.69 177 GLU A C 1
ATOM 1287 O O . GLU A 1 177 ? 4.539 9.266 -6.527 1 98.69 177 GLU A O 1
ATOM 1292 N N . GLN A 1 178 ? 5.461 10.977 -7.613 1 97.69 178 GLN A N 1
ATOM 1293 C CA . GLN A 1 178 ? 6.625 10.219 -8.062 1 97.69 178 GLN A CA 1
ATOM 1294 C C . GLN A 1 178 ? 7.379 9.617 -6.879 1 97.69 178 GLN A C 1
ATOM 1296 O O . GLN A 1 178 ? 7.859 8.492 -6.953 1 97.69 178 GLN A O 1
ATOM 1301 N N . ILE A 1 179 ? 7.426 10.359 -5.789 1 98.31 179 ILE A N 1
ATOM 1302 C CA . ILE A 1 179 ? 8.305 9.945 -4.703 1 98.31 179 ILE A CA 1
ATOM 1303 C C . ILE A 1 179 ? 7.504 9.18 -3.65 1 98.31 179 ILE A C 1
ATOM 1305 O O . ILE A 1 179 ? 8.055 8.742 -2.639 1 98.31 179 ILE A O 1
ATOM 1309 N N . GLY A 1 180 ? 6.129 9.102 -3.74 1 98.56 180 GLY A N 1
ATOM 1310 C CA . GLY A 1 180 ? 5.336 8.211 -2.908 1 98.56 180 GLY A CA 1
ATOM 1311 C C . GLY A 1 180 ? 4.57 8.938 -1.819 1 98.56 180 GLY A C 1
ATOM 1312 O O . GLY A 1 180 ? 3.848 8.32 -1.038 1 98.56 180 GLY A O 1
ATOM 1313 N N . LEU A 1 181 ? 4.695 10.297 -1.79 1 98.81 181 LEU A N 1
ATOM 1314 C CA . LEU A 1 181 ? 3.977 11.016 -0.747 1 98.81 181 LEU A CA 1
ATOM 1315 C C . LEU A 1 181 ? 2.471 10.945 -0.977 1 98.81 181 LEU A C 1
ATOM 1317 O O . LEU A 1 181 ? 1.701 10.789 -0.027 1 98.81 181 LEU A O 1
ATOM 1321 N N . ILE A 1 182 ? 2.07 11.133 -2.221 1 98.88 182 ILE A N 1
ATOM 1322 C CA . ILE A 1 182 ? 0.649 11.078 -2.543 1 98.88 182 ILE A CA 1
ATOM 1323 C C . ILE A 1 182 ? 0.393 9.961 -3.555 1 98.88 182 ILE A C 1
ATOM 1325 O O . ILE A 1 182 ? 1.329 9.445 -4.168 1 98.88 182 ILE A O 1
ATOM 1329 N N . SER A 1 183 ? -0.896 9.562 -3.678 1 98.69 183 SER A N 1
ATOM 1330 C CA . SER A 1 183 ? -1.3 8.484 -4.582 1 98.69 183 SER A CA 1
ATOM 1331 C C . SER A 1 183 ? -1.418 8.984 -6.016 1 98.69 183 SER A C 1
ATOM 1333 O O . SER A 1 183 ? -1.048 8.281 -6.957 1 98.69 183 SER A O 1
ATOM 1335 N N . THR A 1 184 ? -1.972 10.227 -6.156 1 98.5 184 THR A N 1
ATOM 1336 C CA . THR A 1 184 ? -2.27 10.711 -7.496 1 98.5 184 THR A CA 1
ATOM 1337 C C . THR A 1 184 ? -2.199 12.234 -7.543 1 98.5 184 THR A C 1
ATOM 1339 O O . THR A 1 184 ? -2.797 12.922 -6.707 1 98.5 184 THR A O 1
ATOM 1342 N N . ALA A 1 185 ? -1.399 12.773 -8.469 1 98.88 185 ALA A N 1
ATOM 1343 C CA . ALA A 1 185 ? -1.535 14.164 -8.891 1 98.88 185 ALA A CA 1
ATOM 1344 C C . ALA A 1 185 ? -2.605 14.312 -9.969 1 98.88 185 ALA A C 1
ATOM 1346 O O . ALA A 1 185 ? -2.498 13.719 -11.039 1 98.88 185 ALA A O 1
ATOM 1347 N N . ALA A 1 186 ? -3.688 15.055 -9.703 1 98.81 186 ALA A N 1
ATOM 1348 C CA . ALA A 1 186 ? -4.816 15.148 -10.625 1 98.81 186 ALA A CA 1
ATOM 1349 C C . ALA A 1 186 ? -5.082 16.609 -11.023 1 98.81 186 ALA A C 1
ATOM 1351 O O . ALA A 1 186 ? -4.992 17.5 -10.188 1 98.81 186 ALA A O 1
ATOM 1352 N N . ALA A 1 187 ? -5.469 16.828 -12.25 1 98.62 187 ALA A N 1
ATOM 1353 C CA . ALA A 1 187 ? -5.879 18.156 -12.688 1 98.62 187 ALA A CA 1
ATOM 1354 C C . ALA A 1 187 ? -7.105 18.641 -11.914 1 98.62 187 ALA A C 1
ATOM 1356 O O . ALA A 1 187 ? -7.234 19.828 -11.609 1 98.62 187 ALA A O 1
ATOM 1357 N N . ASP A 1 188 ? -8 17.719 -11.586 1 98.69 188 ASP A N 1
ATOM 1358 C CA . ASP A 1 188 ?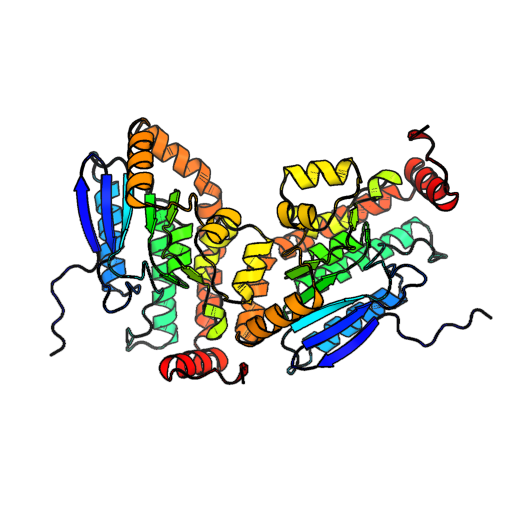 -9.219 17.953 -10.812 1 98.69 188 ASP A CA 1
ATOM 1359 C C . ASP A 1 188 ? -9.32 16.984 -9.641 1 98.69 188 ASP A C 1
ATOM 1361 O O . ASP A 1 188 ? -9.93 15.914 -9.766 1 98.69 188 ASP A O 1
ATOM 1365 N N . PRO A 1 189 ? -8.75 17.391 -8.516 1 98.69 189 PRO A N 1
ATOM 1366 C CA . PRO A 1 189 ? -8.727 16.453 -7.387 1 98.69 189 PRO A CA 1
ATOM 1367 C C . PRO A 1 189 ? -10.133 16.094 -6.902 1 98.69 189 PRO A C 1
ATOM 1369 O O . PRO A 1 189 ? -10.344 14.992 -6.391 1 98.69 189 PRO A O 1
ATOM 1372 N N . VAL A 1 190 ? -11.086 16.953 -7.055 1 98.56 190 VAL A N 1
ATOM 1373 C CA . VAL A 1 190 ? -12.453 16.656 -6.648 1 98.56 190 VAL A CA 1
ATOM 1374 C C . VAL A 1 190 ? -13.016 15.516 -7.496 1 98.56 190 VAL A C 1
ATOM 1376 O O . VAL A 1 190 ? -13.609 14.578 -6.961 1 98.56 190 VAL A O 1
ATOM 1379 N N . ALA A 1 191 ? -12.812 15.531 -8.789 1 98.69 191 ALA A N 1
ATOM 1380 C CA . ALA A 1 191 ? -13.289 14.492 -9.695 1 98.69 191 ALA A CA 1
ATOM 1381 C C . ALA A 1 191 ? -12.609 13.164 -9.406 1 98.69 191 ALA A C 1
ATOM 1383 O O . ALA A 1 191 ? -13.25 12.109 -9.422 1 98.69 191 ALA A O 1
ATOM 1384 N N . GLU A 1 192 ? -11.32 13.227 -9.18 1 98.69 192 GLU A N 1
ATOM 1385 C CA . GLU A 1 192 ? -10.578 12 -8.914 1 98.69 192 GLU A CA 1
ATOM 1386 C C . GLU A 1 192 ? -11.023 11.359 -7.602 1 98.69 192 GLU A C 1
ATOM 1388 O O . GLU A 1 192 ? -11.156 10.141 -7.512 1 98.69 192 GLU A O 1
ATOM 1393 N N . VAL A 1 193 ? -11.266 12.18 -6.59 1 98.75 193 VAL A N 1
ATOM 1394 C CA . VAL A 1 193 ? -11.734 11.664 -5.309 1 98.75 193 VAL A CA 1
ATOM 1395 C C . VAL A 1 193 ? -13.125 11.055 -5.469 1 98.75 193 VAL A C 1
ATOM 1397 O O . VAL A 1 193 ? -13.43 10.016 -4.879 1 98.75 193 VAL A O 1
ATOM 1400 N N . ALA A 1 194 ? -13.961 11.68 -6.277 1 98.56 194 ALA A N 1
ATOM 1401 C CA . ALA A 1 194 ? -15.281 11.117 -6.559 1 98.56 194 ALA A CA 1
ATOM 1402 C C . ALA A 1 194 ? -15.164 9.734 -7.191 1 98.56 194 ALA A C 1
ATOM 1404 O O . ALA A 1 194 ? -15.898 8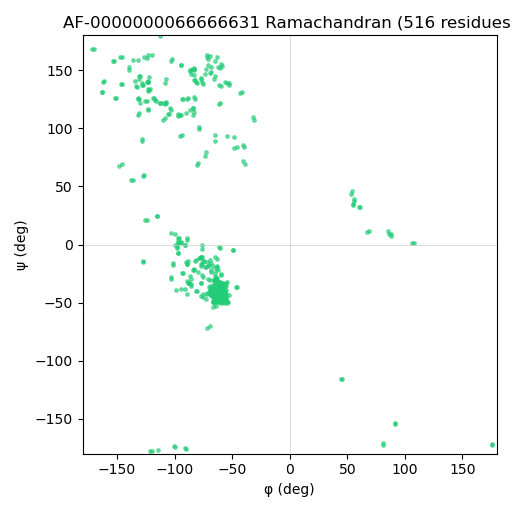.812 -6.828 1 98.56 194 ALA A O 1
ATOM 1405 N N . ARG A 1 195 ? -14.273 9.594 -8.133 1 98.12 195 ARG A N 1
ATOM 1406 C CA . ARG A 1 195 ? -14.039 8.312 -8.789 1 98.12 195 ARG A CA 1
ATOM 1407 C C . ARG A 1 195 ? -13.57 7.266 -7.785 1 98.12 195 ARG A C 1
ATOM 1409 O O . ARG A 1 195 ? -14.047 6.129 -7.797 1 98.12 195 ARG A O 1
ATOM 1416 N N . LEU A 1 196 ? -12.672 7.637 -6.914 1 98.44 196 LEU A N 1
ATOM 1417 C CA . LEU A 1 196 ? -12.133 6.723 -5.91 1 98.44 196 LEU A CA 1
ATOM 1418 C C . LEU A 1 196 ? -13.211 6.309 -4.914 1 98.44 196 LEU A C 1
ATOM 1420 O O . LEU A 1 196 ? -13.258 5.152 -4.496 1 98.44 196 LEU A O 1
ATOM 1424 N N . ARG A 1 197 ? -14.047 7.262 -4.543 1 98.19 197 ARG A N 1
ATOM 1425 C CA . ARG A 1 197 ? -15.164 6.938 -3.664 1 98.19 197 ARG A CA 1
ATOM 1426 C C . ARG A 1 197 ? -16.062 5.879 -4.293 1 98.19 197 ARG A C 1
ATOM 1428 O O . ARG A 1 197 ? -16.531 4.961 -3.609 1 98.19 197 ARG A O 1
ATOM 1435 N N . ALA A 1 198 ? -16.312 6 -5.574 1 97.25 198 ALA A N 1
ATOM 1436 C CA . ALA A 1 198 ? -17.141 5.023 -6.281 1 97.25 198 ALA A CA 1
ATOM 1437 C C . ALA A 1 198 ? -16.5 3.639 -6.242 1 97.25 198 ALA A C 1
ATOM 1439 O O . ALA A 1 198 ? -17.203 2.633 -6.078 1 97.25 198 ALA A O 1
ATOM 1440 N N . GLU A 1 199 ? -15.242 3.564 -6.379 1 97.31 199 GLU A N 1
ATOM 1441 C CA . GLU A 1 199 ? -14.539 2.289 -6.309 1 97.31 199 GLU A CA 1
ATOM 1442 C C . GLU A 1 199 ? -14.594 1.703 -4.902 1 97.31 199 GLU A C 1
ATOM 1444 O O . GLU A 1 199 ? -14.828 0.505 -4.73 1 97.31 199 GLU A O 1
ATOM 1449 N N . LEU A 1 200 ? -14.367 2.527 -3.857 1 98.06 200 LEU A N 1
ATOM 1450 C CA . LEU A 1 200 ? -14.391 2.078 -2.471 1 98.06 200 LEU A CA 1
ATOM 1451 C C . LEU A 1 200 ? -15.766 1.529 -2.098 1 98.06 200 LEU A C 1
ATOM 1453 O O . LEU A 1 200 ? -15.867 0.574 -1.323 1 98.06 200 LEU A O 1
ATOM 1457 N N . ARG A 1 201 ? -16.781 2.102 -2.646 1 96.12 201 ARG A N 1
ATOM 1458 C CA . ARG A 1 201 ? -18.141 1.699 -2.336 1 96.12 201 ARG A CA 1
ATOM 1459 C C . ARG A 1 201 ? -18.406 0.268 -2.789 1 96.12 201 ARG A C 1
ATOM 1461 O O . ARG A 1 201 ? -19.328 -0.386 -2.289 1 96.12 201 ARG A O 1
ATOM 1468 N N . LYS A 1 202 ? -17.625 -0.234 -3.715 1 96.06 202 LYS A N 1
ATOM 1469 C CA . LYS A 1 202 ? -17.797 -1.589 -4.23 1 96.06 202 LYS A CA 1
ATOM 1470 C C . LYS A 1 202 ? -17.25 -2.623 -3.258 1 96.06 202 LYS A C 1
ATOM 1472 O O . LYS A 1 202 ? -17.531 -3.816 -3.375 1 96.06 202 LYS A O 1
ATOM 1477 N N . GLY A 1 203 ? -16.391 -2.23 -2.314 1 96.56 203 GLY A N 1
ATOM 1478 C CA . GLY A 1 203 ? -15.844 -3.121 -1.3 1 96.56 203 GLY A CA 1
ATOM 1479 C C . GLY A 1 203 ? -16.734 -3.236 -0.074 1 96.56 203 GLY A C 1
ATOM 1480 O O . GLY A 1 203 ? -17.406 -2.279 0.3 1 96.56 203 GLY A O 1
ATOM 1481 N N . SER A 1 204 ? -16.688 -4.348 0.57 1 96.69 204 SER A N 1
ATOM 1482 C CA . SER A 1 204 ? -17.438 -4.516 1.804 1 96.69 204 SER A CA 1
ATOM 1483 C C . SER A 1 204 ? -16.812 -3.74 2.955 1 96.69 204 SER A C 1
ATOM 1485 O O . SER A 1 204 ? -15.594 -3.545 2.982 1 96.69 204 SER A O 1
ATOM 1487 N N . PRO A 1 205 ? -17.688 -3.318 3.932 1 96.19 205 PRO A N 1
ATOM 1488 C CA . PRO A 1 205 ? -17.125 -2.635 5.102 1 96.19 205 PRO A CA 1
ATOM 1489 C C . PRO A 1 205 ? -16.047 -3.451 5.805 1 96.19 205 PRO A C 1
ATOM 1491 O O . PRO A 1 205 ? -14.977 -2.924 6.129 1 96.19 205 PRO A O 1
ATOM 1494 N N . GLN A 1 206 ? -16.281 -4.707 6.023 1 96.25 206 GLN A N 1
ATOM 1495 C CA . GLN A 1 206 ? -15.289 -5.504 6.727 1 96.25 206 GLN A CA 1
ATOM 1496 C C . GLN A 1 206 ? -14.039 -5.699 5.871 1 96.25 206 GLN A C 1
ATOM 1498 O O . GLN A 1 206 ? -12.922 -5.707 6.391 1 96.25 206 GLN A O 1
ATOM 1503 N N . GLY A 1 207 ? -14.234 -5.957 4.477 1 97.12 207 GLY A N 1
ATOM 1504 C CA . GLY A 1 207 ? -13.102 -6.07 3.582 1 97.12 207 GLY A CA 1
ATOM 1505 C C . GLY A 1 207 ? -12.227 -4.828 3.561 1 97.12 207 GLY A C 1
ATOM 1506 O O . GLY A 1 207 ? -11 -4.926 3.557 1 97.12 207 GLY A O 1
ATOM 1507 N N . LEU A 1 208 ? -12.867 -3.672 3.572 1 98.31 208 LEU A N 1
ATOM 1508 C CA . LEU A 1 208 ? -12.141 -2.408 3.602 1 98.31 208 LEU A CA 1
ATOM 1509 C C . LEU A 1 208 ? -11.352 -2.266 4.898 1 98.31 208 LEU A C 1
ATOM 1511 O O . LEU A 1 208 ? -10.164 -1.947 4.875 1 98.31 208 LEU A O 1
ATOM 1515 N N . ALA A 1 209 ? -12 -2.537 5.996 1 98.25 209 ALA A N 1
ATOM 1516 C CA . ALA A 1 209 ? -11.367 -2.404 7.301 1 98.25 209 ALA A CA 1
ATOM 1517 C C . ALA A 1 209 ? -10.156 -3.332 7.418 1 98.25 209 ALA A C 1
ATOM 1519 O O . ALA A 1 209 ? -9.086 -2.918 7.875 1 98.25 209 ALA A O 1
ATOM 1520 N N . GLU A 1 210 ? -10.359 -4.535 6.996 1 97.75 210 GLU A N 1
ATOM 1521 C CA . GLU A 1 210 ? -9.281 -5.512 7.137 1 97.75 210 GLU A CA 1
ATOM 1522 C C . GLU A 1 210 ? -8.148 -5.227 6.152 1 97.75 210 GLU A C 1
ATOM 1524 O O . GLU A 1 210 ? -6.973 -5.395 6.488 1 97.75 210 GLU A O 1
ATOM 1529 N N . SER A 1 211 ? -8.445 -4.883 4.918 1 98.31 211 SER A N 1
ATOM 1530 C CA . SER A 1 211 ? -7.406 -4.508 3.959 1 98.31 211 SER A CA 1
ATOM 1531 C C . SER A 1 211 ? -6.562 -3.35 4.48 1 98.31 211 SER A C 1
ATOM 1533 O O . SER A 1 211 ? -5.336 -3.371 4.375 1 98.31 211 SER A O 1
ATOM 1535 N N . LYS A 1 212 ? -7.223 -2.346 5.062 1 98.44 212 LYS A N 1
ATOM 1536 C CA . LYS A 1 212 ? -6.512 -1.222 5.664 1 98.44 212 LYS A CA 1
ATOM 1537 C C . LYS A 1 212 ? -5.609 -1.687 6.805 1 98.44 212 LYS A C 1
ATOM 1539 O O . LYS A 1 212 ? -4.461 -1.258 6.906 1 98.44 212 LYS A O 1
ATOM 1544 N N . ARG A 1 213 ? -6.172 -2.51 7.617 1 97.69 213 ARG A N 1
ATOM 1545 C CA . ARG A 1 213 ? -5.391 -3.037 8.734 1 97.69 213 ARG A CA 1
ATOM 1546 C C . ARG A 1 213 ? -4.129 -3.732 8.234 1 97.69 213 ARG A C 1
ATOM 1548 O O . ARG A 1 213 ? -3.043 -3.523 8.781 1 97.69 213 ARG A O 1
ATOM 1555 N N . LEU A 1 214 ? -4.25 -4.566 7.191 1 96.94 214 LEU A N 1
ATOM 1556 C CA . LEU A 1 214 ? -3.121 -5.324 6.66 1 96.94 214 LEU A CA 1
ATOM 1557 C C . LEU A 1 214 ? -2.029 -4.387 6.156 1 96.94 214 LEU A C 1
ATOM 1559 O O . LEU A 1 214 ? -0.859 -4.539 6.516 1 96.94 214 LEU A O 1
ATOM 1563 N N . VAL A 1 215 ? -2.383 -3.381 5.41 1 97.69 215 VAL A N 1
ATOM 1564 C CA . VAL A 1 215 ? -1.393 -2.541 4.746 1 97.69 215 VAL A CA 1
ATOM 1565 C C . VAL A 1 215 ? -0.747 -1.6 5.758 1 97.69 215 VAL A C 1
ATOM 1567 O O . VAL A 1 215 ? 0.411 -1.206 5.598 1 97.69 215 VAL A O 1
ATOM 1570 N N . ASN A 1 216 ? -1.467 -1.275 6.848 1 97.81 216 ASN A N 1
ATOM 1571 C CA . ASN A 1 216 ? -0.97 -0.295 7.805 1 97.81 216 ASN A CA 1
ATOM 1572 C C . ASN A 1 216 ? -0.313 -0.969 9.008 1 97.81 216 ASN A C 1
ATOM 1574 O O . ASN A 1 216 ? 0.215 -0.293 9.891 1 97.81 216 ASN A O 1
ATOM 1578 N N . ALA A 1 217 ? -0.289 -2.293 9.086 1 96.69 217 ALA A N 1
ATOM 1579 C CA . ALA A 1 217 ? 0.118 -3.021 10.281 1 96.69 217 ALA A CA 1
ATOM 1580 C C . ALA A 1 217 ? 1.538 -2.648 10.695 1 96.69 217 ALA A C 1
ATOM 1582 O O . ALA A 1 217 ? 1.793 -2.357 11.867 1 96.69 217 ALA A O 1
ATOM 1583 N N . ALA A 1 218 ? 2.447 -2.621 9.789 1 95.62 218 ALA A N 1
ATOM 1584 C CA . ALA A 1 218 ? 3.84 -2.326 10.125 1 95.62 218 ALA A CA 1
ATOM 1585 C C . ALA A 1 218 ? 3.996 -0.887 10.602 1 95.62 218 ALA A C 1
ATOM 1587 O O . ALA A 1 218 ? 4.766 -0.616 11.531 1 95.62 218 ALA A O 1
ATOM 1588 N N . MET A 1 219 ? 3.328 -0.01 9.984 1 96.75 219 MET A N 1
ATOM 1589 C CA . MET A 1 219 ? 3.373 1.397 10.367 1 96.75 219 MET A CA 1
ATOM 1590 C C . MET A 1 219 ? 2.838 1.589 11.781 1 96.75 219 MET A C 1
ATOM 1592 O O . MET A 1 219 ? 3.443 2.293 12.594 1 96.75 219 MET A O 1
ATOM 1596 N N . LEU A 1 220 ? 1.747 0.964 12.109 1 97 220 LEU A N 1
ATOM 1597 C CA . LEU A 1 220 ? 1.158 1.062 13.438 1 97 220 LEU A CA 1
ATOM 1598 C C . LEU A 1 220 ? 2.082 0.455 14.492 1 97 220 LEU A C 1
ATOM 1600 O O . LEU A 1 220 ? 2.232 1.005 15.586 1 97 220 LEU A O 1
ATOM 1604 N N . ALA A 1 221 ? 2.703 -0.634 14.117 1 96.44 221 ALA A N 1
ATOM 1605 C CA . ALA A 1 221 ? 3.641 -1.273 15.031 1 96.44 221 ALA A CA 1
ATOM 1606 C C . ALA A 1 221 ? 4.805 -0.344 15.367 1 96.44 221 ALA A C 1
ATOM 1608 O O . ALA A 1 221 ? 5.301 -0.337 16.5 1 96.44 221 ALA A O 1
ATOM 1609 N N . GLU A 1 222 ? 5.211 0.42 14.438 1 96.94 222 GLU A N 1
ATOM 1610 C CA . GLU A 1 222 ? 6.328 1.337 14.641 1 96.94 222 GLU A CA 1
ATOM 1611 C C . GLU A 1 222 ? 5.945 2.467 15.594 1 96.94 222 GLU A C 1
ATOM 1613 O O . GLU A 1 222 ? 6.789 2.971 16.328 1 96.94 222 GLU A O 1
ATOM 1618 N N . PHE A 1 223 ? 4.688 2.898 15.648 1 97.19 223 PHE A N 1
ATOM 1619 C CA . PHE A 1 223 ? 4.238 3.861 16.641 1 97.19 223 PHE A CA 1
ATOM 1620 C C . PHE A 1 223 ? 4.477 3.334 18.047 1 97.19 223 PHE A C 1
ATOM 1622 O O . PHE A 1 223 ? 4.961 4.062 18.922 1 97.19 223 PHE A O 1
ATOM 1629 N N . ASP A 1 224 ? 4.164 2.09 18.25 1 96.06 224 ASP A N 1
ATOM 1630 C CA . ASP A 1 224 ? 4.32 1.472 19.562 1 96.06 224 ASP A CA 1
ATOM 1631 C C . ASP A 1 224 ? 5.797 1.38 19.953 1 96.06 224 ASP A C 1
ATOM 1633 O O . ASP A 1 224 ? 6.145 1.557 21.109 1 96.06 224 ASP A O 1
ATOM 1637 N N . THR A 1 225 ? 6.594 1.253 18.984 1 96.44 225 THR A N 1
ATOM 1638 C CA . THR A 1 225 ? 8.008 0.985 19.234 1 96.44 225 THR A CA 1
ATOM 1639 C C . THR A 1 225 ? 8.781 2.289 19.391 1 96.44 225 THR A C 1
ATOM 1641 O O . THR A 1 225 ? 9.688 2.377 20.234 1 96.44 225 THR A O 1
ATOM 1644 N N . SER A 1 226 ? 8.359 3.352 18.672 1 97.19 226 SER A N 1
ATOM 1645 C CA . SER A 1 226 ? 9.32 4.438 18.5 1 97.19 226 SER A CA 1
ATOM 1646 C C . SER A 1 226 ? 8.719 5.777 18.922 1 97.19 226 SER A C 1
ATOM 1648 O O . SER A 1 226 ? 9.445 6.754 19.109 1 97.19 226 SER A O 1
ATOM 1650 N N . ALA A 1 227 ? 7.43 5.879 19.078 1 96.19 227 ALA A N 1
ATOM 1651 C CA . ALA A 1 227 ? 6.773 7.176 19.219 1 96.19 227 ALA A CA 1
ATOM 1652 C C . ALA A 1 227 ? 7.258 7.891 20.484 1 96.19 227 ALA A C 1
ATOM 1654 O O . ALA A 1 227 ? 7.531 9.094 20.453 1 96.19 227 ALA A O 1
ATOM 1655 N N . GLU A 1 228 ? 7.398 7.184 21.562 1 94.19 228 GLU A N 1
ATOM 1656 C CA . GLU A 1 228 ? 7.789 7.797 22.828 1 94.19 228 GLU A CA 1
ATOM 1657 C C . GLU A 1 228 ? 9.203 8.359 22.766 1 94.19 228 GLU A C 1
ATOM 1659 O O . GLU A 1 228 ? 9.453 9.477 23.219 1 94.19 228 GLU A O 1
ATOM 1664 N N . GLU A 1 229 ? 10.07 7.609 22.219 1 95.25 229 GLU A N 1
ATOM 1665 C CA . GLU A 1 229 ? 11.445 8.078 22.078 1 95.25 229 GLU A CA 1
ATOM 1666 C C . GLU A 1 229 ? 11.523 9.305 21.172 1 95.25 229 GLU A C 1
ATOM 1668 O O . GLU A 1 229 ? 12.25 10.25 21.469 1 95.25 229 GLU A O 1
ATOM 1673 N N . LEU A 1 230 ? 10.844 9.281 20.125 1 94.81 230 LEU A N 1
ATOM 1674 C CA . LEU A 1 230 ? 10.805 10.414 19.203 1 94.81 230 LEU A CA 1
ATOM 1675 C C . LEU A 1 230 ? 10.258 11.656 19.906 1 94.81 230 LEU A C 1
ATOM 1677 O O . LEU A 1 230 ? 10.805 12.75 19.734 1 94.81 230 LEU A O 1
ATOM 1681 N N . ALA A 1 231 ? 9.195 11.477 20.656 1 92.31 231 ALA A N 1
ATOM 1682 C CA . ALA A 1 231 ? 8.586 12.586 21.391 1 92.31 231 ALA A CA 1
ATOM 1683 C C . ALA A 1 231 ? 9.578 13.195 22.375 1 92.31 231 ALA A C 1
ATOM 1685 O O . ALA A 1 231 ? 9.711 14.422 22.453 1 92.31 231 ALA A O 1
ATOM 1686 N N . GLN A 1 232 ? 10.25 12.352 23.109 1 91.62 232 GLN A N 1
ATOM 1687 C CA . GLN A 1 232 ? 11.227 12.828 24.078 1 91.62 232 GLN A CA 1
ATOM 1688 C C . GLN A 1 232 ? 12.367 13.57 23.391 1 91.62 232 GLN A C 1
ATOM 1690 O O . GLN A 1 232 ? 12.789 14.633 23.859 1 91.62 232 GLN A O 1
ATOM 1695 N N . ARG A 1 233 ? 12.82 13.016 22.344 1 92.62 233 ARG A N 1
ATOM 1696 C CA . ARG A 1 233 ? 13.898 13.664 21.609 1 92.62 233 ARG A CA 1
ATOM 1697 C C . ARG A 1 233 ? 13.445 15 21.031 1 92.62 233 ARG A C 1
ATOM 1699 O O . ARG A 1 233 ? 14.172 16 21.125 1 92.62 233 ARG A O 1
ATOM 1706 N N . SER A 1 234 ? 12.336 15.078 20.469 1 92.25 234 SER A N 1
ATOM 1707 C CA . SER A 1 234 ? 11.781 16.328 19.953 1 92.25 234 SER A CA 1
ATOM 1708 C C . SER A 1 234 ? 11.688 17.391 21.047 1 92.25 234 SER A C 1
ATOM 1710 O O . SER A 1 234 ? 12.125 18.516 20.859 1 92.25 234 SER A O 1
ATOM 1712 N N . ALA A 1 235 ? 11.086 17.016 22.188 1 87.25 235 ALA A N 1
ATOM 1713 C CA . ALA A 1 235 ? 10.922 17.938 23.312 1 87.25 235 ALA A CA 1
ATOM 1714 C C . ALA A 1 235 ? 12.266 18.516 23.75 1 87.25 235 ALA A C 1
ATOM 1716 O O . ALA A 1 235 ? 12.352 19.688 24.125 1 87.25 235 ALA A O 1
ATOM 1717 N N . SER A 1 236 ? 13.25 17.703 23.656 1 88.94 236 SER A N 1
ATOM 1718 C CA . SER A 1 236 ? 14.562 18.125 24.125 1 88.94 236 SER A CA 1
ATOM 1719 C C . SER A 1 236 ? 15.156 19.219 23.234 1 88.94 236 SER A C 1
ATOM 1721 O O . SER A 1 236 ? 16.094 19.906 23.641 1 88.94 236 SER A O 1
ATOM 1723 N N . PHE A 1 237 ? 14.602 19.438 22.078 1 90.38 237 PHE A N 1
ATOM 1724 C CA . PHE A 1 237 ? 15.117 20.422 21.156 1 90.38 237 PHE A CA 1
ATOM 1725 C C . PHE A 1 237 ? 14.547 21.812 21.469 1 90.38 237 PHE A C 1
ATOM 1727 O O . PHE A 1 237 ? 15.18 22.828 21.172 1 90.38 237 PHE A O 1
ATOM 1734 N N . PHE A 1 238 ? 13.312 22.062 21.938 1 85.31 238 PHE A N 1
ATOM 1735 C CA . PHE A 1 238 ? 12.617 23.328 22.094 1 85.31 238 PHE A CA 1
ATOM 1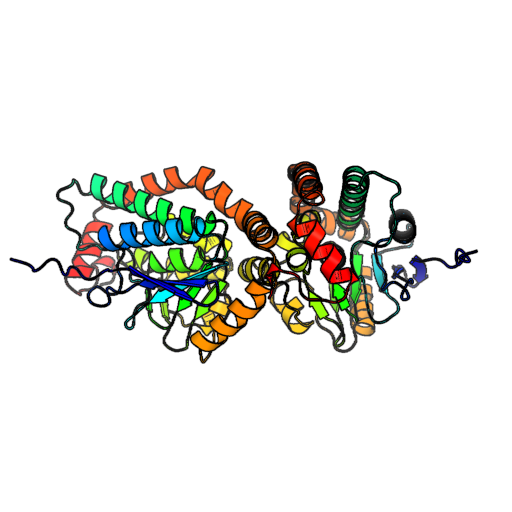736 C C . PHE A 1 238 ? 13.312 24.203 23.125 1 85.31 238 PHE A C 1
ATOM 1738 O O . PHE A 1 238 ? 13.188 25.438 23.094 1 85.31 238 PHE A O 1
ATOM 1745 N N . GLY A 1 239 ? 14.234 23.719 23.875 1 82 239 GLY A N 1
ATOM 1746 C CA . GLY A 1 239 ? 14.984 24.531 24.828 1 82 239 GLY A CA 1
ATOM 1747 C C . GLY A 1 239 ? 16.375 24.875 24.344 1 82 239 GLY A C 1
ATOM 1748 O O . GLY A 1 239 ? 17.125 25.594 25.016 1 82 239 GLY A O 1
ATOM 1749 N N . THR A 1 240 ? 16.594 24.578 23.109 1 90.62 240 THR A N 1
ATOM 1750 C CA . THR A 1 240 ? 17.953 24.781 22.609 1 90.62 240 THR A CA 1
ATOM 1751 C C . THR A 1 240 ? 18.062 26.156 21.938 1 90.62 240 THR A C 1
ATOM 1753 O O . THR A 1 240 ? 17.078 26.688 21.438 1 90.62 240 THR A O 1
ATOM 1756 N N . PRO A 1 241 ? 19.312 26.734 21.891 1 93.75 241 PRO A N 1
ATOM 1757 C CA . PRO A 1 241 ? 19.547 28.031 21.266 1 93.75 241 PRO A CA 1
ATOM 1758 C C . PRO A 1 241 ? 19.141 28.062 19.797 1 93.75 241 PRO A C 1
ATOM 1760 O O . PRO A 1 241 ? 18.594 29.062 19.312 1 93.75 241 PRO A O 1
ATOM 1763 N N . GLU A 1 242 ? 19.344 27.031 19.047 1 94.44 242 GLU A N 1
ATOM 1764 C CA . GLU A 1 242 ? 19.031 27.031 17.625 1 94.44 242 GLU A CA 1
ATOM 1765 C C . GLU A 1 242 ? 17.531 27.062 17.391 1 94.44 242 GLU A C 1
ATOM 1767 O O . GLU A 1 242 ? 17.047 27.734 16.469 1 94.44 242 GLU A O 1
ATOM 1772 N N . VAL A 1 243 ? 16.781 26.359 18.172 1 92 243 VAL A N 1
ATOM 1773 C CA . VAL A 1 243 ? 15.336 26.391 18.016 1 92 243 VAL A CA 1
ATOM 1774 C C . VAL A 1 243 ? 14.797 27.766 18.406 1 92 243 VAL A C 1
ATOM 1776 O O . VAL A 1 243 ? 13.922 28.312 17.734 1 92 243 VAL A O 1
ATOM 1779 N N . HIS A 1 244 ? 15.336 28.266 19.5 1 91.19 244 HIS A N 1
ATOM 1780 C CA . HIS A 1 244 ? 14.953 29.625 19.906 1 91.19 244 HIS A CA 1
ATOM 1781 C C . HIS A 1 244 ? 15.219 30.625 18.781 1 91.19 244 HIS A C 1
ATOM 1783 O O . HIS A 1 244 ? 14.352 31.422 18.438 1 91.19 244 HIS A O 1
ATOM 1789 N N . GLU A 1 245 ? 16.375 30.547 18.266 1 93.88 245 GLU A N 1
ATOM 1790 C CA . GLU A 1 245 ? 16.75 31.453 17.172 1 93.88 245 GLU A CA 1
ATOM 1791 C C . GLU A 1 245 ? 15.883 31.219 15.938 1 93.88 245 GLU A C 1
ATOM 1793 O O . GLU A 1 245 ? 15.398 32.188 15.32 1 93.88 245 GLU A O 1
ATOM 1798 N N . GLY A 1 246 ? 15.758 30.016 15.562 1 92.69 246 GLY A N 1
ATOM 1799 C CA . GLY A 1 246 ? 14.945 29.688 14.398 1 92.69 246 GLY A CA 1
ATOM 1800 C C . GLY A 1 246 ? 13.516 30.188 14.516 1 92.69 246 GLY A C 1
ATOM 1801 O O . GLY A 1 246 ? 12.977 30.766 13.57 1 92.69 246 GLY A O 1
ATOM 1802 N N . MET A 1 247 ? 12.891 29.969 15.633 1 88.31 247 MET A N 1
ATOM 1803 C CA . MET A 1 247 ? 11.523 30.422 15.867 1 88.31 247 MET A CA 1
ATOM 1804 C C . MET A 1 247 ? 11.445 31.938 15.852 1 88.31 247 MET A C 1
ATOM 1806 O O . MET A 1 247 ? 10.523 32.5 15.266 1 88.31 247 MET A O 1
ATOM 1810 N N . LEU A 1 248 ? 12.383 32.531 16.484 1 89.94 248 LEU A N 1
ATOM 1811 C CA . LEU A 1 248 ? 12.438 34 16.516 1 89.94 248 LEU A CA 1
ATOM 1812 C C . LEU A 1 248 ? 12.609 34.562 15.117 1 89.94 248 LEU A C 1
ATOM 1814 O O . LEU A 1 248 ? 11.93 35.531 14.75 1 89.94 248 LEU A O 1
ATOM 1818 N N . ALA A 1 249 ? 13.5 34.031 14.414 1 92.12 249 ALA A N 1
ATOM 1819 C CA . ALA A 1 249 ? 13.742 34.469 13.047 1 92.12 249 ALA A CA 1
ATOM 1820 C C . ALA A 1 249 ? 12.484 34.312 12.188 1 92.12 249 ALA A C 1
ATOM 1822 O O . ALA A 1 249 ? 12.156 35.219 11.398 1 92.12 249 ALA A O 1
ATOM 1823 N N . PHE A 1 250 ? 11.82 33.281 12.375 1 88.44 250 PHE A N 1
ATOM 1824 C CA . PHE A 1 250 ? 10.578 33.031 11.656 1 88.44 250 PHE A CA 1
ATOM 1825 C C . PHE A 1 250 ? 9.531 34.094 11.992 1 88.44 250 PHE A C 1
ATOM 1827 O O . PHE A 1 250 ? 8.906 34.656 11.086 1 88.44 250 PHE A O 1
ATOM 1834 N N . LEU A 1 251 ? 9.328 34.344 13.172 1 86 251 LEU A N 1
ATOM 1835 C CA . LEU A 1 251 ? 8.336 35.312 13.641 1 86 251 LEU A CA 1
ATOM 1836 C C . LEU A 1 251 ? 8.688 36.719 13.164 1 86 251 LEU A C 1
ATOM 1838 O O . LEU A 1 251 ? 7.801 37.5 12.844 1 86 251 LEU A O 1
ATOM 1842 N N . GLN A 1 252 ? 9.961 36.938 13.086 1 91.38 252 GLN A N 1
ATOM 1843 C CA . GLN A 1 252 ? 10.438 38.25 12.695 1 91.38 252 GLN A CA 1
ATOM 1844 C C . GLN A 1 252 ? 10.633 38.344 11.188 1 91.38 252 GLN A C 1
ATOM 1846 O O . GLN A 1 252 ? 11.086 39.375 10.68 1 91.38 252 GLN A O 1
ATOM 1851 N N . ARG A 1 253 ? 10.367 37.312 10.508 1 91.12 253 ARG A N 1
ATOM 1852 C CA . ARG A 1 253 ? 10.492 37.25 9.055 1 91.12 253 ARG A CA 1
ATOM 1853 C C . ARG A 1 253 ? 11.883 37.688 8.602 1 91.12 253 ARG A C 1
ATOM 1855 O O . ARG A 1 253 ? 12.016 38.562 7.727 1 91.12 253 ARG A O 1
ATOM 1862 N N . ARG A 1 254 ? 12.859 37.188 9.352 1 92.38 254 ARG A N 1
ATOM 1863 C CA . ARG A 1 254 ? 14.258 37.375 8.984 1 92.38 254 ARG A CA 1
ATOM 1864 C C . ARG A 1 254 ? 14.969 36.031 8.875 1 92.38 254 ARG A C 1
ATOM 1866 O O . ARG A 1 254 ? 14.484 35 9.406 1 92.38 254 ARG A O 1
ATOM 1873 N N . PRO A 1 255 ? 16.109 36.031 8.156 1 92.81 255 PRO A N 1
ATOM 1874 C CA . PRO A 1 255 ? 16.891 34.781 8.156 1 92.81 255 PRO A CA 1
ATOM 1875 C C . PRO A 1 255 ? 17.438 34.438 9.539 1 92.81 255 PRO A C 1
ATOM 1877 O O . PRO A 1 255 ? 17.766 35.344 10.32 1 92.81 255 PRO A O 1
ATOM 1880 N N . ALA A 1 256 ? 17.469 33.188 9.766 1 94.75 256 ALA A N 1
ATOM 1881 C CA . ALA A 1 256 ? 18.141 32.75 10.977 1 94.75 256 ALA A CA 1
ATOM 1882 C C . ALA A 1 256 ? 19.641 33.062 10.922 1 94.75 256 ALA A C 1
ATOM 1884 O O . ALA A 1 256 ? 20.203 33.219 9.836 1 94.75 256 ALA A O 1
ATOM 1885 N N . SER A 1 257 ? 20.203 33.125 12 1 94.69 257 SER A N 1
ATOM 1886 C CA . SER A 1 257 ? 21.609 33.562 12.078 1 94.69 257 SER A CA 1
ATOM 1887 C C . SER A 1 257 ? 22.516 32.625 11.297 1 94.69 257 SER A C 1
ATOM 1889 O O . SER A 1 257 ? 23.547 33.031 10.773 1 94.69 257 SER A O 1
ATOM 1891 N N . TRP A 1 258 ? 22.156 31.328 11.242 1 95.19 258 TRP A N 1
ATOM 1892 C CA . TRP A 1 258 ? 23 30.359 10.57 1 95.19 258 TRP A CA 1
ATOM 1893 C C . TRP A 1 258 ? 22.906 30.484 9.055 1 95.19 258 TRP A C 1
ATOM 1895 O O . TRP A 1 258 ? 23.703 29.906 8.32 1 95.19 258 TRP A O 1
ATOM 1905 N N . ALA A 1 259 ? 21.922 31.188 8.648 1 90.44 259 ALA A N 1
ATOM 1906 C CA . ALA A 1 259 ? 21.703 31.281 7.207 1 90.44 259 ALA A CA 1
ATOM 1907 C C . ALA A 1 259 ? 22.297 32.562 6.648 1 90.44 259 ALA A C 1
ATOM 1909 O O . ALA A 1 259 ? 22.156 32.875 5.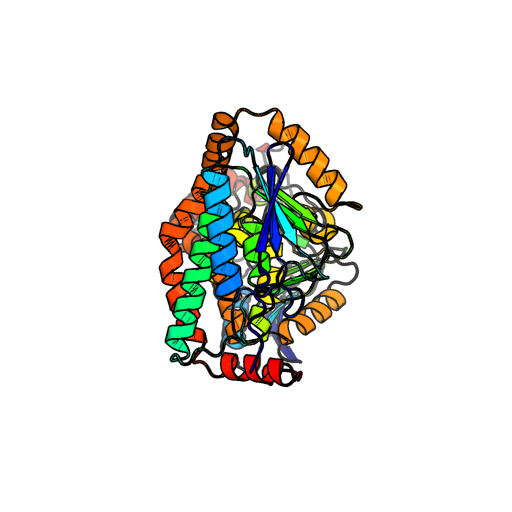461 1 90.44 259 ALA A O 1
ATOM 1910 N N . GLU A 1 260 ? 22.891 33.469 7.512 1 81.69 260 GLU A N 1
ATOM 1911 C CA . GLU A 1 260 ? 23.531 34.688 7.078 1 81.69 260 GLU A CA 1
ATOM 1912 C C . GLU A 1 260 ? 24.891 34.406 6.434 1 81.69 260 GLU A C 1
ATOM 1914 O O . GLU A 1 260 ? 25.562 33.438 6.801 1 81.69 260 GLU A O 1
ATOM 1919 N N . MET B 1 1 ? -21.094 -38 -15.492 1 33.88 1 MET B N 1
ATOM 1920 C CA . MET B 1 1 ? -19.797 -38.656 -15.258 1 33.88 1 MET B CA 1
ATOM 1921 C C . MET B 1 1 ? -18.641 -37.719 -15.562 1 33.88 1 MET B C 1
ATOM 1923 O O . MET B 1 1 ? -18.359 -37.438 -16.734 1 33.88 1 MET B O 1
ATOM 1927 N N . THR B 1 2 ? -18.438 -36.562 -14.953 1 43.03 2 THR B N 1
ATOM 1928 C CA . THR B 1 2 ? -17.609 -35.406 -15.281 1 43.03 2 THR B CA 1
ATOM 1929 C C . THR B 1 2 ? -16.188 -35.844 -15.641 1 43.03 2 THR B C 1
ATOM 1931 O O . THR B 1 2 ? -15.508 -36.469 -14.836 1 43.03 2 THR B O 1
ATOM 1934 N N . GLU B 1 3 ? -15.945 -36.219 -16.781 1 42.41 3 GLU B N 1
ATOM 1935 C CA . GLU B 1 3 ? -14.742 -36.812 -17.359 1 42.41 3 GLU B CA 1
ATOM 1936 C C . GLU B 1 3 ? -13.484 -36.125 -16.828 1 42.41 3 GLU B C 1
ATOM 1938 O O . GLU B 1 3 ? -13.344 -34.906 -16.969 1 42.41 3 GLU B O 1
ATOM 1943 N N . THR B 1 4 ? -12.898 -36.5 -15.664 1 51.12 4 THR B N 1
ATOM 1944 C CA . THR B 1 4 ? -11.625 -36.094 -15.086 1 51.12 4 THR B CA 1
ATOM 1945 C C . THR B 1 4 ? -10.555 -35.969 -16.172 1 51.12 4 THR B C 1
ATOM 1947 O O . THR B 1 4 ? -10.133 -36.969 -16.75 1 51.12 4 THR B O 1
ATOM 1950 N N . SER B 1 5 ? -10.672 -35 -17.016 1 60.47 5 SER B N 1
ATOM 1951 C CA . SER B 1 5 ? -9.664 -34.812 -18.062 1 60.47 5 SER B CA 1
ATOM 1952 C C . SER B 1 5 ? -8.281 -35.25 -17.562 1 60.47 5 SER B C 1
ATOM 1954 O O . SER B 1 5 ? -7.891 -34.906 -16.438 1 60.47 5 SER B O 1
ATOM 1956 N N . THR B 1 6 ? -7.691 -36.312 -18 1 78.75 6 THR B N 1
ATOM 1957 C CA . THR B 1 6 ? -6.371 -36.875 -17.734 1 78.75 6 THR B CA 1
ATOM 1958 C C . THR B 1 6 ? -5.277 -35.875 -18.156 1 78.75 6 THR B C 1
ATOM 1960 O O . THR B 1 6 ? -4.102 -36.094 -17.844 1 78.75 6 THR B O 1
ATOM 1963 N N . ALA B 1 7 ? -5.781 -34.781 -18.719 1 90.06 7 ALA B N 1
ATOM 1964 C CA . ALA B 1 7 ? -4.77 -33.844 -19.141 1 90.06 7 ALA B CA 1
ATOM 1965 C C . ALA B 1 7 ? -4.219 -33.062 -17.953 1 90.06 7 ALA B C 1
ATOM 1967 O O . ALA B 1 7 ? -4.957 -32.719 -17.016 1 90.06 7 ALA B O 1
ATOM 1968 N N . PRO B 1 8 ? -2.943 -32.781 -17.984 1 95.88 8 PRO B N 1
ATOM 1969 C CA . PRO B 1 8 ? -2.355 -32.062 -16.875 1 95.88 8 PRO B CA 1
ATOM 1970 C C . PRO B 1 8 ? -2.84 -30.609 -16.797 1 95.88 8 PRO B C 1
ATOM 1972 O O . PRO B 1 8 ? -3.154 -30 -17.828 1 95.88 8 PRO B O 1
ATOM 1975 N N . TYR B 1 9 ? -2.938 -30.062 -15.578 1 97.94 9 TYR B N 1
ATOM 1976 C CA . TYR B 1 9 ? -3.26 -28.656 -15.344 1 97.94 9 TYR B CA 1
ATOM 1977 C C . TYR B 1 9 ? -1.997 -27.812 -15.305 1 97.94 9 TYR B C 1
ATOM 1979 O O . TYR B 1 9 ? -2.066 -26.578 -15.391 1 97.94 9 TYR B O 1
ATOM 1987 N N . VAL B 1 10 ? -0.856 -28.438 -15.133 1 98.62 10 VAL B N 1
ATOM 1988 C CA . VAL B 1 10 ? 0.442 -27.781 -15.25 1 98.62 10 VAL B CA 1
ATOM 1989 C C . VAL B 1 10 ? 1.358 -28.594 -16.156 1 98.62 10 VAL B C 1
ATOM 1991 O O . VAL B 1 10 ? 1.702 -29.734 -15.844 1 98.62 10 VAL B O 1
ATOM 1994 N N . ARG B 1 11 ? 1.687 -28.078 -17.266 1 98.44 11 ARG B N 1
ATOM 1995 C CA . ARG B 1 11 ? 2.625 -28.719 -18.172 1 98.44 11 ARG B CA 1
ATOM 1996 C C . ARG B 1 11 ? 4.066 -28.422 -17.797 1 98.44 11 ARG B C 1
ATOM 1998 O O . ARG B 1 11 ? 4.379 -27.297 -17.391 1 98.44 11 ARG B O 1
ATOM 2005 N N . TYR B 1 12 ? 4.918 -29.359 -17.922 1 98.06 12 TYR B N 1
ATOM 2006 C CA . TYR B 1 12 ? 6.328 -29.266 -17.562 1 98.06 12 TYR B CA 1
ATOM 2007 C C . TYR B 1 12 ? 7.219 -29.578 -18.75 1 98.06 12 TYR B C 1
ATOM 2009 O O . TYR B 1 12 ? 7.145 -30.688 -19.312 1 98.06 12 TYR B O 1
ATOM 2017 N N . ASP B 1 13 ? 8 -28.641 -19.219 1 97.75 13 ASP B N 1
ATOM 2018 C CA . ASP B 1 13 ? 8.938 -28.828 -20.312 1 97.75 13 ASP B CA 1
ATOM 2019 C C . ASP B 1 13 ? 10.305 -28.234 -19.984 1 97.75 13 ASP B C 1
ATOM 2021 O O . ASP B 1 13 ? 10.398 -27.156 -19.391 1 97.75 13 ASP B O 1
ATOM 2025 N N . VAL B 1 14 ? 11.391 -28.984 -20.312 1 97.88 14 VAL B N 1
ATOM 2026 C CA . VAL B 1 14 ? 12.742 -28.484 -20.094 1 97.88 14 VAL B CA 1
ATOM 2027 C C . VAL B 1 14 ? 13.43 -28.25 -21.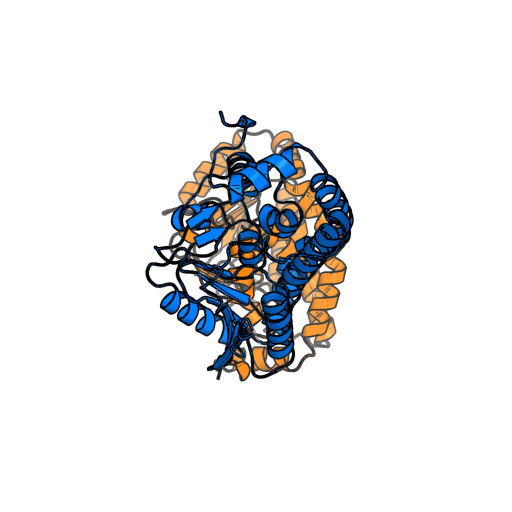438 1 97.88 14 VAL B C 1
ATOM 2029 O O . VAL B 1 14 ? 13.484 -29.156 -22.281 1 97.88 14 VAL B O 1
ATOM 2032 N N . ALA B 1 15 ? 13.828 -27.062 -21.609 1 96.56 15 ALA B N 1
ATOM 2033 C CA . ALA B 1 15 ? 14.578 -26.703 -22.812 1 96.56 15 ALA B CA 1
ATOM 2034 C C . ALA B 1 15 ? 15.617 -25.625 -22.531 1 96.56 15 ALA B C 1
ATOM 2036 O O . ALA B 1 15 ? 15.352 -24.688 -21.781 1 96.56 15 ALA B O 1
ATOM 2037 N N . ASP B 1 16 ? 16.812 -25.75 -23.078 1 94.94 16 ASP B N 1
ATOM 2038 C CA . ASP B 1 16 ? 17.875 -24.75 -23.016 1 94.94 16 ASP B CA 1
ATOM 2039 C C . ASP B 1 16 ? 18.188 -24.375 -21.562 1 94.94 16 ASP B C 1
ATOM 2041 O O . ASP B 1 16 ? 18.344 -23.203 -21.25 1 94.94 16 ASP B O 1
ATOM 2045 N N . GLY B 1 17 ? 18.094 -25.328 -20.656 1 96.94 17 GLY B N 1
ATOM 2046 C CA . GLY B 1 17 ? 18.516 -25.141 -19.281 1 96.94 17 GLY B CA 1
ATOM 2047 C C . GLY B 1 17 ? 17.438 -24.547 -18.406 1 96.94 17 GLY B C 1
ATOM 2048 O O . GLY B 1 17 ? 17.688 -24.219 -17.234 1 96.94 17 GLY B O 1
ATOM 2049 N N . PHE B 1 18 ? 16.234 -24.453 -18.953 1 98.56 18 PHE B N 1
ATOM 2050 C CA . PHE B 1 18 ? 15.148 -23.875 -18.172 1 98.56 18 PHE B CA 1
ATOM 2051 C C . PHE B 1 18 ? 13.93 -24.797 -18.172 1 98.56 18 PHE B C 1
ATOM 2053 O O . PHE B 1 18 ? 13.609 -25.406 -19.188 1 98.56 18 PHE B O 1
ATOM 2060 N N . ALA B 1 19 ? 13.32 -24.953 -17.047 1 98.75 19 ALA B N 1
ATOM 2061 C CA . ALA B 1 19 ? 12.031 -25.625 -16.922 1 98.75 19 ALA B CA 1
ATOM 2062 C C . ALA B 1 19 ? 10.883 -24.625 -17.094 1 98.75 19 ALA B C 1
ATOM 2064 O O . ALA B 1 19 ? 10.859 -23.578 -16.438 1 98.75 19 ALA B O 1
ATOM 2065 N N . THR B 1 20 ? 9.984 -24.875 -17.984 1 98.88 20 THR B N 1
ATOM 2066 C CA . THR B 1 20 ? 8.773 -24.078 -18.125 1 98.88 20 THR B CA 1
ATOM 2067 C C . THR B 1 20 ? 7.574 -24.812 -17.531 1 98.88 20 THR B C 1
ATOM 2069 O O . THR B 1 20 ? 7.254 -25.922 -17.953 1 98.88 20 THR B O 1
ATOM 2072 N N . LEU B 1 21 ? 7.035 -24.25 -16.516 1 98.88 21 LEU B N 1
ATOM 2073 C CA . LEU B 1 21 ? 5.754 -24.672 -15.953 1 98.88 21 LEU B CA 1
ATOM 2074 C C . LEU B 1 21 ? 4.613 -23.828 -16.5 1 98.88 21 LEU B C 1
ATOM 2076 O O . LEU B 1 21 ? 4.52 -22.641 -16.234 1 98.88 21 LEU B O 1
ATOM 2080 N N . THR B 1 22 ? 3.75 -24.422 -17.297 1 98.88 22 THR B N 1
ATOM 2081 C CA . THR B 1 22 ? 2.637 -23.719 -17.906 1 98.88 22 THR B CA 1
ATOM 2082 C C . THR B 1 22 ? 1.32 -24.078 -17.219 1 98.88 22 THR B C 1
ATOM 2084 O O . THR B 1 22 ? 0.878 -25.219 -17.281 1 98.88 22 THR B O 1
ATOM 2087 N N . LEU B 1 23 ? 0.734 -23.078 -16.531 1 98.75 23 LEU B N 1
ATOM 2088 C CA . LEU B 1 23 ? -0.636 -23.281 -16.078 1 98.75 23 LEU B CA 1
ATOM 2089 C C . LEU B 1 23 ? -1.58 -23.5 -17.25 1 98.75 23 LEU B C 1
ATOM 2091 O O . LEU B 1 23 ? -1.693 -22.641 -18.125 1 98.75 23 LEU B O 1
ATOM 2095 N N . ASP B 1 24 ? -2.275 -24.688 -17.25 1 98.19 24 ASP B N 1
ATOM 2096 C CA . ASP B 1 24 ? -3.023 -25.078 -18.438 1 98.19 24 ASP B CA 1
ATOM 2097 C C . ASP B 1 24 ? -4.398 -25.625 -18.062 1 98.19 24 ASP B C 1
ATOM 2099 O O . ASP B 1 24 ? -4.746 -26.75 -18.453 1 98.19 24 ASP B O 1
ATOM 2103 N N . SER B 1 25 ? -5.137 -24.859 -17.359 1 96.94 25 SER B N 1
ATOM 2104 C CA . SER B 1 25 ? -6.555 -25.078 -17.094 1 96.94 25 SER B CA 1
ATOM 2105 C C . SER B 1 25 ? -7.379 -23.844 -17.453 1 96.94 25 SER B C 1
ATOM 2107 O O . SER B 1 25 ? -8.086 -23.297 -16.594 1 96.94 25 SER B O 1
ATOM 2109 N N . PRO B 1 26 ? -7.324 -23.422 -18.703 1 96.06 26 PRO B N 1
ATOM 2110 C CA . PRO B 1 26 ? -7.969 -22.172 -19.094 1 96.06 26 PRO B CA 1
ATOM 2111 C C . PRO B 1 26 ? -9.484 -22.203 -18.906 1 96.06 26 PRO B C 1
ATOM 2113 O O . PRO B 1 26 ? -10.117 -21.156 -18.766 1 96.06 26 PRO B O 1
ATOM 2116 N N . HIS B 1 27 ? -10.039 -23.375 -18.812 1 94.38 27 HIS B N 1
ATOM 2117 C CA . HIS B 1 27 ? -11.484 -23.5 -18.656 1 94.38 27 HIS B CA 1
ATOM 2118 C C . HIS B 1 27 ? -11.953 -22.938 -17.328 1 94.38 27 HIS B C 1
ATOM 2120 O O . HIS B 1 27 ? -13.094 -22.484 -17.203 1 94.38 27 HIS B O 1
ATOM 2126 N N . ASN B 1 28 ? -11.125 -23.016 -16.375 1 94.44 28 ASN B N 1
ATOM 2127 C CA . ASN B 1 28 ? -11.453 -22.391 -15.094 1 94.44 28 ASN B CA 1
ATOM 2128 C C . ASN B 1 28 ? -10.5 -21.25 -14.766 1 94.44 28 ASN B C 1
ATOM 2130 O O . ASN B 1 28 ? -10.25 -20.969 -13.586 1 94.44 28 ASN B O 1
ATOM 2134 N N . ARG B 1 29 ? -9.891 -20.672 -15.891 1 96.88 29 ARG B N 1
ATOM 2135 C CA . ARG B 1 29 ? -9.055 -19.484 -15.781 1 96.88 29 ARG B CA 1
ATOM 2136 C C . ARG B 1 29 ? -7.852 -19.75 -14.883 1 96.88 29 ARG B C 1
ATOM 2138 O O . ARG B 1 29 ? -7.441 -18.875 -14.109 1 96.88 29 ARG B O 1
ATOM 2145 N N . ASN B 1 30 ? -7.352 -20.969 -14.891 1 97.75 30 ASN B N 1
ATOM 2146 C CA . ASN B 1 30 ? -6.18 -21.391 -14.125 1 97.75 30 ASN B CA 1
ATOM 2147 C C . ASN B 1 30 ? -6.348 -21.109 -12.633 1 97.75 30 ASN B C 1
ATOM 2149 O O . ASN B 1 30 ? -5.402 -20.672 -11.977 1 97.75 30 ASN B O 1
ATOM 2153 N N . ALA B 1 31 ? -7.609 -21.297 -12.094 1 95.38 31 ALA B N 1
ATOM 2154 C CA . ALA B 1 31 ? -7.859 -21.188 -10.656 1 95.38 31 ALA B CA 1
ATOM 2155 C C . ALA B 1 31 ? -7.047 -22.219 -9.875 1 95.38 31 ALA B C 1
ATOM 2157 O O . ALA B 1 31 ? -6.75 -23.297 -10.383 1 95.38 31 ALA B O 1
ATOM 2158 N N . LEU B 1 32 ? -6.723 -21.891 -8.656 1 94.44 32 LEU B N 1
ATOM 2159 C CA . LEU B 1 32 ? -5.863 -22.734 -7.82 1 94.44 32 LEU B CA 1
ATOM 2160 C C . LEU B 1 32 ? -6.648 -23.891 -7.227 1 94.44 32 LEU B C 1
ATOM 2162 O O . LEU B 1 32 ? -6.82 -23.969 -6.008 1 94.44 32 LEU B O 1
ATOM 2166 N N . SER B 1 33 ? -7.027 -24.828 -8.07 1 92 33 SER B N 1
ATOM 2167 C CA . SER B 1 33 ? -7.633 -26.078 -7.633 1 92 33 SER B CA 1
ATOM 2168 C C . SER B 1 33 ? -6.605 -26.984 -6.961 1 92 33 SER B C 1
ATOM 2170 O O . SER B 1 33 ? -5.398 -26.766 -7.109 1 92 33 SER B O 1
ATOM 2172 N N . SER B 1 34 ? -7.102 -27.953 -6.242 1 91.56 34 SER B N 1
ATOM 2173 C CA . SER B 1 34 ? -6.211 -28.906 -5.586 1 91.56 34 SER B CA 1
ATOM 2174 C C . SER B 1 34 ? -5.289 -29.594 -6.594 1 91.56 34 SER B C 1
ATOM 2176 O O . SER B 1 34 ? -4.102 -29.781 -6.324 1 91.56 34 SER B O 1
ATOM 2178 N N . LYS B 1 35 ? -5.84 -29.922 -7.727 1 93.69 35 LYS B N 1
ATOM 2179 C CA . LYS B 1 35 ? -5.051 -30.578 -8.766 1 93.69 35 LYS B CA 1
ATOM 2180 C C . LYS B 1 35 ? -3.979 -29.641 -9.312 1 93.69 35 LYS B C 1
ATOM 2182 O O . LYS B 1 35 ? -2.814 -30.031 -9.438 1 93.69 35 LYS B O 1
ATOM 2187 N N . LEU B 1 36 ? -4.316 -28.453 -9.68 1 96.38 36 LEU B N 1
ATOM 2188 C CA . LEU B 1 36 ? -3.357 -27.5 -10.219 1 96.38 36 LEU B CA 1
ATOM 2189 C C . LEU B 1 36 ? -2.223 -27.25 -9.227 1 96.38 36 LEU B C 1
ATOM 2191 O O . LEU B 1 36 ? -1.049 -27.266 -9.602 1 96.38 36 LEU B O 1
ATOM 2195 N N . VAL B 1 37 ? -2.566 -27.062 -7.961 1 96.19 37 VAL B N 1
ATOM 2196 C CA . VAL B 1 37 ? -1.584 -26.75 -6.922 1 96.19 37 VAL B CA 1
ATOM 2197 C C . VAL B 1 37 ? -0.622 -27.938 -6.77 1 96.19 37 VAL B C 1
ATOM 2199 O O . VAL B 1 37 ? 0.595 -27.75 -6.711 1 96.19 37 VAL B O 1
ATOM 2202 N N . ALA B 1 38 ? -1.177 -29.109 -6.703 1 95.31 38 ALA B N 1
ATOM 2203 C CA . ALA B 1 38 ? -0.343 -30.297 -6.555 1 95.31 38 ALA B CA 1
ATOM 2204 C C . ALA B 1 38 ? 0.648 -30.422 -7.707 1 95.31 38 ALA B C 1
ATOM 2206 O O . ALA B 1 38 ? 1.836 -30.672 -7.488 1 95.31 38 ALA B O 1
ATOM 2207 N N . GLU B 1 39 ? 0.195 -30.234 -8.883 1 97.69 39 GLU B N 1
ATOM 2208 C CA . GLU B 1 39 ? 1.043 -30.359 -10.062 1 97.69 39 GLU B CA 1
ATOM 2209 C C . GLU B 1 39 ? 2.062 -29.234 -10.141 1 97.69 39 GLU B C 1
ATOM 2211 O O . GLU B 1 39 ? 3.191 -29.438 -10.586 1 97.69 39 GLU B O 1
ATOM 2216 N N . LEU B 1 40 ? 1.675 -28.031 -9.727 1 98.19 40 LEU B N 1
ATOM 2217 C CA . LEU B 1 40 ? 2.598 -26.906 -9.672 1 98.19 40 LEU B CA 1
ATOM 2218 C C . LEU B 1 40 ? 3.744 -27.188 -8.703 1 98.19 40 LEU B C 1
ATOM 2220 O O . LEU B 1 40 ? 4.914 -27 -9.055 1 98.19 40 LEU B O 1
ATOM 2224 N N . LEU B 1 41 ? 3.4 -27.625 -7.504 1 97.69 41 LEU B N 1
ATOM 2225 C CA . LEU B 1 41 ? 4.41 -27.922 -6.488 1 97.69 41 LEU B CA 1
ATOM 2226 C C . LEU B 1 41 ? 5.328 -29.047 -6.938 1 97.69 41 LEU B C 1
ATOM 2228 O O . LEU B 1 41 ? 6.543 -28.984 -6.738 1 97.69 41 LEU B O 1
ATOM 2232 N N . GLN B 1 42 ? 4.723 -30.047 -7.555 1 97.81 42 GLN B N 1
ATOM 2233 C CA . GLN B 1 42 ? 5.52 -31.141 -8.102 1 97.81 42 GLN B CA 1
ATOM 2234 C C . GLN B 1 42 ? 6.496 -30.641 -9.156 1 97.81 42 GLN B C 1
ATOM 2236 O O . GLN B 1 42 ? 7.652 -31.062 -9.188 1 97.81 42 GLN B O 1
ATOM 2241 N N . GLY B 1 43 ? 6 -29.781 -10.023 1 98.19 43 GLY B N 1
ATOM 2242 C CA . GLY B 1 43 ? 6.855 -29.203 -11.047 1 98.19 43 GLY B CA 1
ATOM 2243 C C . GLY B 1 43 ? 7.996 -28.375 -10.477 1 98.19 43 GLY B C 1
ATOM 2244 O O . GLY B 1 43 ? 9.133 -28.484 -10.938 1 98.19 43 GLY B O 1
ATOM 2245 N N . LEU B 1 44 ? 7.707 -27.578 -9.484 1 98.19 44 LEU B N 1
ATOM 2246 C CA . LEU B 1 44 ? 8.727 -26.766 -8.828 1 98.19 44 LEU B CA 1
ATOM 2247 C C . LEU B 1 44 ? 9.797 -27.656 -8.195 1 98.19 44 LEU B C 1
ATOM 2249 O O . LEU B 1 44 ? 10.992 -27.391 -8.32 1 98.19 44 LEU B O 1
ATOM 2253 N N . ASP B 1 45 ? 9.375 -28.703 -7.562 1 98 45 ASP B N 1
ATOM 2254 C CA . ASP B 1 45 ? 10.305 -29.625 -6.91 1 98 45 ASP B CA 1
ATOM 2255 C C . ASP B 1 45 ? 11.172 -30.344 -7.941 1 98 45 ASP B C 1
ATOM 2257 O O . ASP B 1 45 ? 12.375 -30.516 -7.738 1 98 45 ASP B O 1
ATOM 2261 N N . ALA B 1 46 ? 10.531 -30.797 -9.047 1 98.25 46 ALA B N 1
ATOM 2262 C CA . ALA B 1 46 ? 11.273 -31.453 -10.109 1 98.25 46 ALA B CA 1
ATOM 2263 C C . ALA B 1 46 ? 12.352 -30.547 -10.688 1 98.25 46 ALA B C 1
ATOM 2265 O O . ALA B 1 46 ? 13.492 -30.969 -10.891 1 98.25 46 ALA B O 1
ATOM 2266 N N . ALA B 1 47 ? 11.992 -29.328 -10.93 1 98.38 47 ALA B N 1
ATOM 2267 C CA . ALA B 1 47 ? 12.938 -28.344 -11.469 1 98.38 47 ALA B CA 1
ATOM 2268 C C . ALA B 1 47 ? 14.086 -28.094 -10.492 1 98.38 47 ALA B C 1
ATOM 2270 O O . ALA B 1 47 ? 15.242 -28 -10.898 1 98.38 47 ALA B O 1
ATOM 2271 N N . ALA B 1 48 ? 13.789 -27.969 -9.227 1 97.5 48 ALA B N 1
ATOM 2272 C CA . ALA B 1 48 ? 14.781 -27.703 -8.195 1 97.5 48 ALA B CA 1
ATOM 2273 C C . ALA B 1 48 ? 15.805 -28.828 -8.109 1 97.5 48 ALA B C 1
ATOM 2275 O O . ALA B 1 48 ? 16.984 -28.594 -7.867 1 97.5 48 ALA B O 1
ATOM 2276 N N . ALA B 1 49 ? 15.359 -30.031 -8.398 1 97.25 49 ALA B N 1
ATOM 2277 C CA . ALA B 1 49 ? 16.188 -31.219 -8.203 1 97.25 49 ALA B CA 1
ATOM 2278 C C . ALA B 1 49 ? 17.016 -31.516 -9.453 1 97.25 49 ALA B C 1
ATOM 2280 O O . ALA B 1 49 ? 17.953 -32.312 -9.406 1 97.25 49 ALA B O 1
ATOM 2281 N N . ASP B 1 50 ? 16.625 -30.922 -10.57 1 96.94 50 ASP B N 1
ATOM 2282 C CA . ASP B 1 50 ? 17.266 -31.219 -11.844 1 96.94 50 ASP B CA 1
ATOM 2283 C C . ASP B 1 50 ? 18.5 -30.328 -12.062 1 96.94 50 ASP B C 1
ATOM 2285 O O . ASP B 1 50 ? 18.359 -29.125 -12.312 1 96.94 50 ASP B O 1
ATOM 2289 N N . ASP B 1 51 ? 19.641 -30.859 -12.133 1 95.38 51 ASP B N 1
ATOM 2290 C CA . ASP B 1 51 ? 20.875 -30.109 -12.242 1 95.38 51 ASP B CA 1
ATOM 2291 C C . ASP B 1 51 ? 20.984 -29.438 -13.609 1 95.38 51 ASP B C 1
ATOM 2293 O O . ASP B 1 51 ? 21.781 -28.5 -13.781 1 95.38 51 ASP B O 1
ATOM 2297 N N . LYS B 1 52 ? 20.219 -29.906 -14.484 1 95.38 52 LYS B N 1
ATOM 2298 C CA . LYS B 1 52 ? 20.266 -29.328 -15.82 1 95.38 52 LYS B CA 1
ATOM 2299 C C . LYS B 1 52 ? 19.438 -28.062 -15.898 1 95.38 52 LYS B C 1
ATOM 2301 O O . LYS B 1 52 ? 19.531 -27.297 -16.875 1 95.38 52 LYS B O 1
ATOM 2306 N N . VAL B 1 53 ? 18.641 -27.828 -14.961 1 97.88 53 VAL B N 1
ATOM 2307 C CA . VAL B 1 53 ? 17.75 -26.672 -14.945 1 97.88 53 VAL B CA 1
ATOM 2308 C C . VAL B 1 53 ? 18.422 -25.516 -14.195 1 97.88 53 VAL B C 1
ATOM 2310 O O . VAL B 1 53 ? 18.828 -25.672 -13.039 1 97.88 53 VAL B O 1
ATOM 2313 N N . ARG B 1 54 ? 18.531 -24.359 -14.844 1 97.19 54 ARG B N 1
ATOM 2314 C CA . ARG B 1 54 ? 19.188 -23.172 -14.297 1 97.19 54 ARG B CA 1
ATOM 2315 C C . ARG B 1 54 ? 18.141 -22.172 -13.781 1 97.19 54 ARG B C 1
ATOM 2317 O O . ARG B 1 54 ? 18.484 -21.266 -13.023 1 97.19 54 ARG B O 1
ATOM 2324 N N . GLY B 1 55 ? 16.922 -22.312 -14.156 1 98.62 55 GLY B N 1
ATOM 2325 C CA . GLY B 1 55 ? 15.836 -21.422 -13.789 1 98.62 55 GLY B CA 1
ATOM 2326 C C . GLY B 1 55 ? 14.477 -21.938 -14.211 1 98.62 55 GLY B C 1
ATOM 2327 O O . GLY B 1 55 ? 14.383 -22.938 -14.938 1 98.62 55 GLY B O 1
ATOM 2328 N N . ILE B 1 56 ? 13.484 -21.344 -13.742 1 98.88 56 ILE B N 1
ATOM 2329 C CA . ILE B 1 56 ? 12.102 -21.766 -13.961 1 98.88 56 ILE B CA 1
ATOM 2330 C C . ILE B 1 56 ? 11.312 -20.625 -14.594 1 98.88 56 ILE B C 1
ATOM 2332 O O . ILE B 1 56 ? 11.453 -19.469 -14.188 1 98.88 56 ILE B O 1
ATOM 2336 N N . VAL B 1 57 ? 10.547 -20.875 -15.617 1 98.94 57 VAL B N 1
ATOM 2337 C CA . VAL B 1 57 ? 9.578 -19.953 -16.188 1 98.94 57 VAL B CA 1
ATOM 2338 C C . VAL B 1 57 ? 8.164 -20.422 -15.859 1 98.94 57 VAL B C 1
ATOM 2340 O O . VAL B 1 57 ? 7.812 -21.578 -16.094 1 98.94 57 VAL B O 1
ATOM 2343 N N . LEU B 1 58 ? 7.418 -19.594 -15.195 1 98.88 58 LEU B N 1
ATOM 2344 C CA . LEU B 1 58 ? 6.004 -19.828 -14.953 1 98.88 58 LEU B CA 1
ATOM 2345 C C . LEU B 1 58 ? 5.141 -19.141 -16 1 98.88 58 LEU B C 1
ATOM 2347 O O . LEU B 1 58 ? 5.098 -17.906 -16.047 1 98.88 58 LEU B O 1
ATOM 2351 N N . ALA B 1 59 ? 4.492 -19.906 -16.844 1 98.81 59 ALA B N 1
ATOM 2352 C CA . ALA B 1 59 ? 3.693 -19.406 -17.969 1 98.81 59 ALA B CA 1
ATOM 2353 C C . ALA B 1 59 ? 2.246 -19.875 -17.859 1 98.81 59 ALA B C 1
ATOM 2355 O O . ALA B 1 59 ? 1.85 -20.453 -16.844 1 98.81 59 ALA B O 1
ATOM 2356 N N . HIS B 1 60 ? 1.432 -19.5 -18.875 1 98.88 60 HIS B N 1
ATOM 2357 C CA . HIS B 1 60 ? 0.026 -19.875 -18.797 1 98.88 60 HIS B CA 1
ATOM 2358 C C . HIS B 1 60 ? -0.584 -20 -20.188 1 98.88 60 HIS B C 1
ATOM 2360 O O . HIS B 1 60 ? -0.043 -19.469 -21.156 1 98.88 60 HIS B O 1
ATOM 2366 N N . THR B 1 61 ? -1.639 -20.734 -20.266 1 98.31 61 THR B N 1
ATOM 2367 C CA . THR B 1 61 ? -2.508 -20.75 -21.438 1 98.31 61 THR B CA 1
ATOM 2368 C C . THR B 1 61 ? -3.773 -19.938 -21.172 1 98.31 61 THR B C 1
ATOM 2370 O O . THR B 1 61 ? -4.133 -19.688 -20.016 1 98.31 61 THR B O 1
ATOM 2373 N N . GLY B 1 62 ? -4.414 -19.5 -22.25 1 98 62 GLY B N 1
ATOM 2374 C CA . GLY B 1 62 ? -5.66 -18.766 -22.109 1 98 62 GLY B CA 1
ATOM 2375 C C . GLY B 1 62 ? -5.453 -17.297 -21.781 1 98 62 GLY B C 1
ATOM 2376 O O . GLY B 1 62 ? -4.32 -16.812 -21.781 1 98 62 GLY B O 1
ATOM 2377 N N . ASN B 1 63 ? -6.492 -16.594 -21.484 1 98.38 63 ASN B N 1
ATOM 2378 C CA . ASN B 1 63 ? -6.453 -15.148 -21.312 1 98.38 63 ASN B CA 1
ATOM 2379 C C . ASN B 1 63 ? -6.32 -14.766 -19.844 1 98.38 63 ASN B C 1
ATOM 2381 O O . ASN B 1 63 ? -6.484 -13.602 -19.469 1 98.38 63 ASN B O 1
ATOM 2385 N N . THR B 1 64 ? -6.156 -15.75 -19.016 1 98.69 64 THR B N 1
ATOM 2386 C CA . THR B 1 64 ? -5.965 -15.539 -17.594 1 98.69 64 THR B CA 1
ATOM 2387 C C . THR B 1 64 ? -4.754 -16.312 -17.078 1 98.69 64 THR B C 1
ATOM 2389 O O . THR B 1 64 ? -4.637 -17.516 -17.344 1 98.69 64 THR B O 1
ATOM 2392 N N . PHE B 1 65 ? -3.83 -15.648 -16.516 1 98.75 65 PHE B N 1
ATOM 2393 C CA . PHE B 1 65 ? -2.693 -16.297 -15.867 1 98.75 65 PHE B CA 1
ATOM 2394 C C . PHE B 1 65 ? -3.148 -17.125 -14.672 1 98.75 65 PHE B C 1
ATOM 2396 O O . PHE B 1 65 ? -2.891 -18.328 -14.609 1 98.75 65 PHE B O 1
ATOM 2403 N N . CYS B 1 66 ? -3.912 -16.469 -13.758 1 98 66 CYS B N 1
ATOM 2404 C CA . CYS B 1 66 ? -4.461 -17.141 -12.586 1 98 66 CYS B CA 1
ATOM 2405 C C . CYS B 1 66 ? -5.582 -16.328 -11.961 1 98 66 CYS B C 1
ATOM 2407 O O . CYS B 1 66 ? -5.41 -15.133 -11.703 1 98 66 CYS B O 1
ATOM 2409 N N . ALA B 1 67 ? -6.68 -16.953 -11.68 1 95.25 67 ALA B N 1
ATOM 2410 C CA . ALA B 1 67 ? -7.859 -16.25 -11.172 1 95.25 67 ALA B CA 1
ATOM 2411 C C . ALA B 1 67 ? -7.941 -16.344 -9.648 1 95.25 67 ALA B C 1
ATOM 2413 O O . ALA B 1 67 ? -8.898 -15.867 -9.039 1 95.25 67 ALA B O 1
ATOM 2414 N N . GLY B 1 68 ? -6.984 -16.969 -9.078 1 91.19 68 GLY B N 1
ATOM 2415 C CA . GLY B 1 68 ? -7 -17.125 -7.629 1 91.19 68 GLY B CA 1
ATOM 2416 C C . GLY B 1 68 ? -7.672 -18.406 -7.172 1 91.19 68 GLY B C 1
ATOM 2417 O O . GLY B 1 68 ? -7.586 -19.438 -7.852 1 91.19 68 GLY B O 1
ATOM 2418 N N . ALA B 1 69 ? -8.203 -18.406 -5.926 1 84.12 69 ALA B N 1
ATOM 2419 C CA . ALA B 1 69 ? -8.773 -19.594 -5.297 1 84.12 69 ALA B CA 1
ATOM 2420 C C . ALA B 1 69 ? -9.93 -20.156 -6.117 1 84.12 69 ALA B C 1
ATOM 2422 O O . ALA B 1 69 ? -10.742 -19.391 -6.645 1 84.12 69 ALA B O 1
ATOM 2423 N N . ASP B 1 70 ? -9.906 -21.438 -6.234 1 79.81 70 ASP B N 1
ATOM 2424 C CA . ASP B 1 70 ? -11.047 -22.094 -6.863 1 79.81 70 ASP B CA 1
ATOM 2425 C C . ASP B 1 70 ? -12.219 -22.219 -5.891 1 79.81 70 ASP B C 1
ATOM 2427 O O . ASP B 1 70 ? -12.25 -23.125 -5.062 1 79.81 70 ASP B O 1
ATOM 2431 N N . LEU B 1 71 ? -13.141 -21.312 -6.031 1 73.94 71 LEU B N 1
ATOM 2432 C CA . LEU B 1 71 ? -14.258 -21.25 -5.098 1 73.94 71 LEU B CA 1
ATOM 2433 C C . LEU B 1 71 ? -15.297 -22.328 -5.398 1 73.94 71 LEU B C 1
ATOM 2435 O O . LEU B 1 71 ? -16.203 -22.547 -4.602 1 73.94 71 LEU B O 1
ATOM 2439 N N . SER B 1 72 ? -15.141 -22.953 -6.547 1 72.12 72 SER B N 1
ATOM 2440 C CA . SER B 1 72 ? -16.109 -23.969 -6.934 1 72.12 72 SER B CA 1
ATOM 2441 C C . SER B 1 72 ? -15.781 -25.312 -6.289 1 72.12 72 SER B C 1
ATOM 2443 O O . SER B 1 72 ? -16.625 -26.203 -6.227 1 72.12 72 SER B O 1
ATOM 2445 N N . GLU B 1 73 ? -14.555 -25.375 -5.957 1 68.25 73 GLU B N 1
ATOM 2446 C CA . GLU B 1 73 ? -14.203 -26.672 -5.367 1 68.25 73 GLU B CA 1
ATOM 2447 C C . GLU B 1 73 ? -14.938 -26.891 -4.047 1 68.25 73 GLU B C 1
ATOM 2449 O O . GLU B 1 73 ? -14.875 -26.047 -3.15 1 68.25 73 GLU B O 1
ATOM 2454 N N . ALA B 1 74 ? -16.172 -27.516 -4.324 1 56.31 74 ALA B N 1
ATOM 2455 C CA . ALA B 1 74 ? -17.094 -27.922 -3.266 1 56.31 74 ALA B CA 1
ATOM 2456 C C . ALA B 1 74 ? -16.375 -28.703 -2.18 1 56.31 74 ALA B C 1
ATOM 2458 O O . ALA B 1 74 ? -15.586 -29.609 -2.479 1 56.31 74 ALA B O 1
ATOM 2459 N N . SER B 1 75 ? -15.914 -27.969 -1.144 1 56.88 75 SER B N 1
ATOM 2460 C CA . SER B 1 75 ? -15.438 -28.875 -0.093 1 56.88 75 SER B CA 1
ATOM 2461 C C . SER B 1 75 ? -16.594 -29.344 0.785 1 56.88 75 SER B C 1
ATOM 2463 O O . SER B 1 75 ? -17.484 -28.578 1.113 1 56.88 75 SER B O 1
ATOM 2465 N N . ASN B 1 76 ? -16.781 -30.625 0.633 1 59.19 76 ASN B N 1
ATOM 2466 C CA . ASN B 1 76 ? -17.703 -31.234 1.596 1 59.19 76 ASN B CA 1
ATOM 2467 C C . ASN B 1 76 ? -17.344 -30.844 3.027 1 59.19 76 ASN B C 1
ATOM 2469 O O . ASN B 1 76 ? -18.062 -31.203 3.969 1 59.19 76 ASN B O 1
ATOM 2473 N N . ALA B 1 77 ? -16.312 -30.188 3.068 1 63.5 77 ALA B N 1
ATOM 2474 C CA . ALA B 1 77 ? -15.867 -29.828 4.414 1 63.5 77 ALA B CA 1
ATOM 2475 C C . ALA B 1 77 ? -16.578 -28.578 4.918 1 63.5 77 ALA B C 1
ATOM 2477 O O . ALA B 1 77 ? -17.188 -27.844 4.137 1 63.5 77 ALA B O 1
ATOM 2478 N N . ASP B 1 78 ? -16.656 -28.594 6.164 1 73 78 ASP B N 1
ATOM 2479 C CA . ASP B 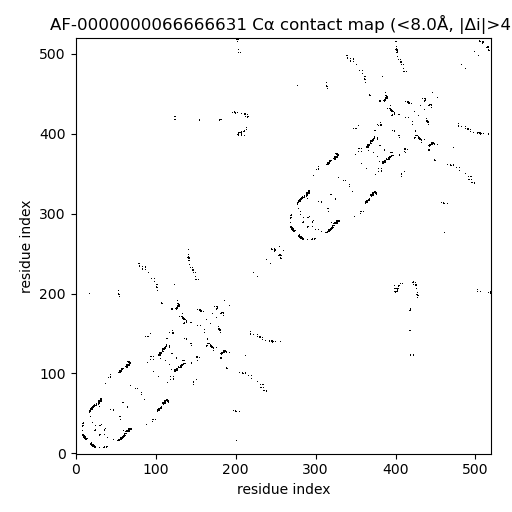1 78 ? -17.047 -27.359 6.844 1 73 78 ASP B CA 1
ATOM 2480 C C . ASP B 1 78 ? -16.328 -26.156 6.227 1 73 78 ASP B C 1
ATOM 2482 O O . ASP B 1 78 ? -15.148 -26.219 5.895 1 73 78 ASP B O 1
ATOM 2486 N N . PRO B 1 79 ? -17.094 -25.172 5.922 1 71.25 79 PRO B N 1
ATOM 2487 C CA . PRO B 1 79 ? -16.531 -23.984 5.293 1 71.25 79 PRO B CA 1
ATOM 2488 C C . PRO B 1 79 ? -15.258 -23.5 5.98 1 71.25 79 PRO B C 1
ATOM 2490 O O . PRO B 1 79 ? -14.312 -23.062 5.309 1 71.25 79 PRO B O 1
ATOM 2493 N N . ALA B 1 80 ? -15.258 -23.625 7.242 1 73.31 80 ALA B N 1
ATOM 2494 C CA . ALA B 1 80 ? -14.078 -23.188 7.984 1 73.31 80 ALA B CA 1
ATOM 2495 C C . ALA B 1 80 ? -12.883 -24.094 7.691 1 73.31 80 ALA B C 1
ATOM 2497 O O . ALA B 1 80 ? -11.75 -23.609 7.582 1 73.31 80 ALA B O 1
ATOM 2498 N N . VAL B 1 81 ? -13.023 -25.391 7.629 1 74.75 81 VAL B N 1
ATOM 2499 C CA . VAL B 1 81 ? -11.969 -26.359 7.34 1 74.75 81 VAL B CA 1
ATOM 2500 C C . VAL B 1 81 ? -11.469 -26.156 5.91 1 74.75 81 VAL B C 1
ATOM 2502 O O . VAL B 1 81 ? -10.258 -26.156 5.668 1 74.75 81 VAL B O 1
ATOM 2505 N N . ALA B 1 82 ? -12.375 -25.984 5.055 1 76.75 82 ALA B N 1
ATOM 2506 C CA . ALA B 1 82 ? -12.016 -25.75 3.66 1 76.75 82 ALA B CA 1
ATOM 2507 C C . ALA B 1 82 ? -11.18 -24.484 3.518 1 76.75 82 ALA B C 1
ATOM 2509 O O . ALA B 1 82 ? -10.211 -24.453 2.754 1 76.75 82 ALA B O 1
ATOM 2510 N N . ALA B 1 83 ? -11.578 -23.516 4.297 1 76.25 83 ALA B N 1
ATOM 2511 C CA . ALA B 1 83 ? -10.852 -22.25 4.277 1 76.25 83 ALA B CA 1
ATOM 2512 C C . ALA B 1 83 ? -9.43 -22.422 4.809 1 76.25 83 ALA B C 1
ATOM 2514 O O . ALA B 1 83 ? -8.484 -21.875 4.25 1 76.25 83 ALA B O 1
ATOM 2515 N N . ASP B 1 84 ? -9.305 -23.141 5.824 1 80.06 84 ASP B N 1
ATOM 2516 C CA . ASP B 1 84 ? -8 -23.406 6.414 1 80.06 84 ASP B CA 1
ATOM 2517 C C . ASP B 1 84 ? -7.09 -24.125 5.426 1 80.06 84 ASP B C 1
ATOM 2519 O O . ASP B 1 84 ? -5.914 -23.781 5.289 1 80.06 84 ASP B O 1
ATOM 2523 N N . GLU B 1 85 ? -7.621 -25.109 4.816 1 80.5 85 GLU B N 1
ATOM 2524 C CA . GLU B 1 85 ? -6.852 -25.859 3.828 1 80.5 85 GLU B CA 1
ATOM 2525 C C . GLU B 1 85 ? -6.395 -24.953 2.686 1 80.5 85 GLU B C 1
ATOM 2527 O O . GLU B 1 85 ? -5.242 -25.031 2.256 1 80.5 85 GLU B O 1
ATOM 2532 N N . ARG B 1 86 ? -7.266 -24.141 2.254 1 82 86 ARG B N 1
ATOM 2533 C CA . ARG B 1 86 ? -6.938 -23.234 1.158 1 82 86 ARG B CA 1
ATOM 2534 C C . ARG B 1 86 ? -5.828 -22.266 1.56 1 82 86 ARG B C 1
ATOM 2536 O O . ARG B 1 86 ? -4.934 -21.969 0.761 1 82 86 ARG B O 1
ATOM 2543 N N . THR B 1 87 ? -5.965 -21.828 2.752 1 86 87 THR B N 1
ATOM 2544 C CA . THR B 1 87 ? -4.969 -20.906 3.27 1 86 87 THR B CA 1
ATOM 2545 C C . THR B 1 87 ? -3.596 -21.562 3.344 1 86 87 THR B C 1
ATOM 2547 O O . THR B 1 87 ? -2.598 -20.984 2.912 1 86 87 THR B O 1
ATOM 2550 N N . ARG B 1 88 ? -3.568 -22.75 3.793 1 85.94 88 ARG B N 1
ATOM 2551 C CA . ARG B 1 88 ? -2.307 -23.469 3.93 1 85.94 88 ARG B CA 1
ATOM 2552 C C . ARG B 1 88 ? -1.699 -23.766 2.564 1 85.94 88 ARG B C 1
ATOM 2554 O O . ARG B 1 88 ? -0.482 -23.688 2.387 1 85.94 88 ARG B O 1
ATOM 2561 N N . VAL B 1 89 ? -2.555 -24.109 1.726 1 86.81 89 VAL B N 1
ATOM 2562 C CA . VAL B 1 89 ? -2.125 -24.391 0.358 1 86.81 89 VAL B CA 1
ATOM 2563 C C . VAL B 1 89 ? -1.49 -23.141 -0.245 1 86.81 89 VAL B C 1
ATOM 2565 O O . VAL B 1 89 ? -0.4 -23.203 -0.818 1 86.81 89 VAL B O 1
ATOM 2568 N N . MET B 1 90 ? -2.109 -22 -0.099 1 91.94 90 MET B N 1
ATOM 2569 C CA . MET B 1 90 ? -1.597 -20.75 -0.639 1 91.94 90 MET B CA 1
ATOM 2570 C C . MET B 1 90 ? -0.251 -20.391 -0.014 1 91.94 90 MET B C 1
ATOM 2572 O O . MET B 1 90 ? 0.698 -20.062 -0.724 1 91.94 90 MET B O 1
ATOM 2576 N N . ILE B 1 91 ? -0.132 -20.531 1.25 1 94.62 91 ILE B N 1
ATOM 2577 C CA . ILE B 1 91 ? 1.111 -20.25 1.959 1 94.62 91 ILE B CA 1
ATOM 2578 C C . ILE B 1 91 ? 2.223 -21.156 1.433 1 94.62 91 ILE B C 1
ATOM 2580 O O . ILE B 1 91 ? 3.34 -20.703 1.181 1 94.62 91 ILE B O 1
ATOM 2584 N N . GLY B 1 92 ? 1.89 -22.453 1.272 1 94.81 92 GLY B N 1
ATOM 2585 C CA . GLY B 1 92 ? 2.863 -23.406 0.769 1 94.81 92 GLY B CA 1
ATOM 2586 C C . GLY B 1 92 ? 3.369 -23.062 -0.62 1 94.81 92 GLY B C 1
ATOM 2587 O O . GLY B 1 92 ? 4.57 -23.141 -0.886 1 94.81 92 GLY B O 1
ATOM 2588 N N . VAL B 1 93 ? 2.479 -22.672 -1.482 1 96.56 93 VAL B N 1
ATOM 2589 C CA . VAL B 1 93 ? 2.832 -22.328 -2.855 1 96.56 93 VAL B CA 1
ATOM 2590 C C . VAL B 1 93 ? 3.736 -21.094 -2.867 1 96.56 93 VAL B C 1
ATOM 2592 O O . VAL B 1 93 ? 4.801 -21.109 -3.488 1 96.56 93 VAL B O 1
ATOM 2595 N N . LEU B 1 94 ? 3.346 -20.047 -2.172 1 98.38 94 LEU B N 1
ATOM 2596 C CA . LEU B 1 94 ? 4.105 -18.812 -2.145 1 98.38 94 LEU B CA 1
ATOM 2597 C C . LEU B 1 94 ? 5.492 -19.031 -1.549 1 98.38 94 LEU B C 1
ATOM 2599 O O . LEU B 1 94 ? 6.496 -18.594 -2.113 1 98.38 94 LEU B O 1
ATOM 2603 N N . ARG B 1 95 ? 5.527 -19.766 -0.463 1 97.75 95 ARG B N 1
ATOM 2604 C CA . ARG B 1 95 ? 6.797 -20.031 0.207 1 97.75 95 ARG B CA 1
ATOM 2605 C C . ARG B 1 95 ? 7.727 -20.844 -0.688 1 97.75 95 ARG B C 1
ATOM 2607 O O . ARG B 1 95 ? 8.93 -20.578 -0.737 1 97.75 95 ARG B O 1
ATOM 2614 N N . ARG B 1 96 ? 7.168 -21.812 -1.356 1 97.75 96 ARG B N 1
ATOM 2615 C CA . ARG B 1 96 ? 7.977 -22.641 -2.23 1 97.75 96 ARG B CA 1
ATOM 2616 C C . ARG B 1 96 ? 8.586 -21.828 -3.363 1 97.75 96 ARG B C 1
ATOM 2618 O O . ARG B 1 96 ? 9.758 -22 -3.701 1 97.75 96 ARG B O 1
ATOM 2625 N N . LEU B 1 97 ? 7.824 -20.969 -3.955 1 98.56 97 LEU B N 1
ATOM 2626 C CA . LEU B 1 97 ? 8.305 -20.094 -5.027 1 98.56 97 LEU B CA 1
ATOM 2627 C C . LEU B 1 97 ? 9.469 -19.234 -4.547 1 98.56 97 LEU B C 1
ATOM 2629 O O . LEU B 1 97 ? 10.453 -19.062 -5.266 1 98.56 97 LEU B O 1
ATOM 2633 N N . ILE B 1 98 ? 9.414 -18.719 -3.352 1 98.44 98 ILE B N 1
ATOM 2634 C CA . ILE B 1 98 ? 10.406 -17.797 -2.807 1 98.44 98 ILE B CA 1
ATOM 2635 C C . ILE B 1 98 ? 11.648 -18.578 -2.381 1 98.44 98 ILE B C 1
ATOM 2637 O O . ILE B 1 98 ? 12.773 -18.109 -2.559 1 98.44 98 ILE B O 1
ATOM 2641 N N . ALA B 1 99 ? 11.445 -19.797 -1.919 1 97.69 99 ALA B N 1
ATOM 2642 C CA . ALA B 1 99 ? 12.523 -20.531 -1.258 1 97.69 99 ALA B CA 1
ATOM 2643 C C . ALA B 1 99 ? 13.281 -21.406 -2.252 1 97.69 99 ALA B C 1
ATOM 2645 O O . ALA B 1 99 ? 14.398 -21.844 -1.973 1 97.69 99 ALA B O 1
ATOM 2646 N N . THR B 1 100 ? 12.602 -21.797 -3.383 1 98.06 100 THR B N 1
ATOM 2647 C CA . THR B 1 100 ? 13.297 -22.641 -4.344 1 98.06 100 THR B CA 1
ATOM 2648 C C . THR B 1 100 ? 14.633 -22.016 -4.746 1 98.06 100 THR B C 1
ATOM 2650 O O . THR B 1 100 ? 14.727 -20.797 -4.914 1 98.06 100 THR B O 1
ATOM 2653 N N . PRO B 1 101 ? 15.68 -22.75 -4.871 1 97.19 101 PRO B N 1
ATOM 2654 C CA . PRO B 1 101 ? 17.016 -22.203 -5.059 1 97.19 101 PRO B CA 1
ATOM 2655 C C . PRO B 1 101 ? 17.25 -21.703 -6.48 1 97.19 101 PRO B C 1
ATOM 2657 O O . PRO B 1 101 ? 18.312 -21.141 -6.773 1 97.19 101 PRO B O 1
ATOM 2660 N N . LYS B 1 102 ? 16.359 -21.859 -7.359 1 98.38 102 LYS B N 1
ATOM 2661 C CA . LYS B 1 102 ? 16.516 -21.438 -8.75 1 98.38 102 LYS B CA 1
ATOM 2662 C C . LYS B 1 102 ? 15.656 -20.203 -9.047 1 98.38 102 LYS B C 1
ATOM 2664 O O . LYS B 1 102 ? 14.531 -20.094 -8.562 1 98.38 102 LYS B O 1
ATOM 2669 N N . PRO B 1 103 ? 16.188 -19.281 -9.867 1 98.75 103 PRO B N 1
ATOM 2670 C CA . PRO B 1 103 ? 15.359 -18.125 -10.242 1 98.75 103 PRO B CA 1
ATOM 2671 C C . PRO B 1 103 ? 14.039 -18.516 -10.891 1 98.75 103 PRO B C 1
ATOM 2673 O O . PRO B 1 103 ? 13.992 -19.484 -11.664 1 98.75 103 PRO B O 1
ATOM 2676 N N . VAL B 1 104 ? 13 -17.828 -10.547 1 98.94 104 VAL B N 1
ATOM 2677 C CA . VAL B 1 104 ? 11.68 -18.047 -11.125 1 98.94 104 VAL B CA 1
ATOM 2678 C C . VAL B 1 104 ? 11.234 -16.781 -11.867 1 98.94 104 VAL B C 1
ATOM 2680 O O . VAL B 1 104 ? 11.188 -15.695 -11.281 1 98.94 104 VAL B O 1
ATOM 2683 N N . ILE B 1 105 ? 10.891 -16.875 -13.133 1 98.94 105 ILE B N 1
ATOM 2684 C CA . ILE B 1 105 ? 10.383 -15.797 -13.961 1 98.94 105 ILE B CA 1
ATOM 2685 C C . ILE B 1 105 ? 8.914 -16.031 -14.281 1 98.94 105 ILE B C 1
ATOM 2687 O O . ILE B 1 105 ? 8.555 -17.078 -14.844 1 98.94 105 ILE B O 1
ATOM 2691 N N . ALA B 1 106 ? 8.062 -15.109 -13.922 1 98.94 106 ALA B N 1
ATOM 2692 C CA . ALA B 1 106 ? 6.68 -15.148 -14.398 1 98.94 106 ALA B CA 1
ATOM 2693 C C . ALA B 1 106 ? 6.562 -14.539 -15.789 1 98.94 106 ALA B C 1
ATOM 2695 O O . ALA B 1 106 ? 7.062 -13.438 -16.031 1 98.94 106 ALA B O 1
ATOM 2696 N N . GLN B 1 107 ? 5.992 -15.258 -16.703 1 98.94 107 GLN B N 1
ATOM 2697 C CA . GLN B 1 107 ? 5.656 -14.797 -18.047 1 98.94 107 GLN B CA 1
ATOM 2698 C C . GLN B 1 107 ? 4.145 -14.664 -18.219 1 98.94 107 GLN B C 1
ATOM 2700 O O . GLN B 1 107 ? 3.434 -15.664 -18.328 1 98.94 107 GLN B O 1
ATOM 2705 N N . ILE B 1 108 ? 3.711 -13.406 -18.25 1 98.94 108 ILE B N 1
ATOM 2706 C CA . ILE B 1 108 ? 2.281 -13.148 -18.141 1 98.94 108 ILE B CA 1
ATOM 2707 C C . ILE B 1 108 ? 1.794 -12.398 -19.375 1 98.94 108 ILE B C 1
ATOM 2709 O O . ILE B 1 108 ? 2.41 -11.414 -19.797 1 98.94 108 ILE B O 1
ATOM 2713 N N . ASP B 1 109 ? 0.69 -12.836 -19.922 1 98.62 109 ASP B N 1
ATOM 2714 C CA . ASP B 1 109 ? -0.061 -12.078 -20.922 1 98.62 109 ASP B CA 1
ATOM 2715 C C . ASP B 1 109 ? -1.558 -12.359 -20.812 1 98.62 109 ASP B C 1
ATOM 2717 O O . ASP B 1 109 ? -2.154 -12.914 -21.734 1 98.62 109 ASP B O 1
ATOM 2721 N N . GLY B 1 110 ? -2.127 -11.93 -19.766 1 98.62 110 GLY B N 1
ATOM 2722 C CA . GLY B 1 110 ? -3.518 -12.164 -19.422 1 98.62 110 GLY B CA 1
ATOM 2723 C C . GLY B 1 110 ? -3.893 -11.617 -18.062 1 98.62 110 GLY B C 1
ATOM 2724 O O . GLY B 1 110 ? -3.096 -10.922 -17.422 1 98.62 110 GLY B O 1
ATOM 2725 N N . ASN B 1 111 ? -5.117 -11.93 -17.609 1 98.69 111 ASN B N 1
ATOM 2726 C CA . ASN B 1 111 ? -5.648 -11.406 -16.359 1 98.69 111 ASN B CA 1
ATOM 2727 C C . ASN B 1 111 ? -5.02 -12.094 -15.148 1 98.69 111 ASN B C 1
ATOM 2729 O O . ASN B 1 111 ? -4.789 -13.305 -15.172 1 98.69 111 ASN B O 1
ATOM 2733 N N . VAL B 1 112 ? -4.703 -11.375 -14.156 1 98.81 112 VAL B N 1
ATOM 2734 C CA . VAL B 1 112 ? -4.246 -11.867 -12.859 1 98.81 112 VAL B CA 1
ATOM 2735 C C . VAL B 1 112 ? -5.148 -11.32 -11.75 1 98.81 112 VAL B C 1
ATOM 2737 O O . VAL B 1 112 ? -5.312 -10.109 -11.617 1 98.81 112 VAL B O 1
ATOM 2740 N N . ARG B 1 113 ? -5.719 -12.227 -10.969 1 97.94 113 ARG B N 1
ATOM 2741 C CA . ARG B 1 113 ? -6.676 -11.812 -9.945 1 97.94 113 ARG B CA 1
ATOM 2742 C C . ARG B 1 113 ? -6.344 -12.445 -8.594 1 97.94 113 ARG B C 1
ATOM 2744 O O . ARG B 1 113 ? -5.926 -13.602 -8.531 1 97.94 113 ARG B O 1
ATOM 2751 N N . ALA B 1 114 ? -6.59 -11.703 -7.508 1 96.25 114 ALA B N 1
ATOM 2752 C CA . ALA B 1 114 ? -6.566 -12.195 -6.133 1 96.25 114 ALA B CA 1
ATOM 2753 C C . ALA B 1 114 ? -5.34 -13.07 -5.883 1 96.25 114 ALA B C 1
ATOM 2755 O O . ALA B 1 114 ? -4.207 -12.633 -6.102 1 96.25 114 ALA B O 1
ATOM 2756 N N . GLY B 1 115 ? -5.5 -14.305 -5.613 1 96.19 115 GLY B N 1
ATOM 2757 C CA . GLY B 1 115 ? -4.391 -15.195 -5.305 1 96.19 115 GLY B CA 1
ATOM 2758 C C . GLY B 1 115 ? -3.326 -15.211 -6.387 1 96.19 115 GLY B C 1
ATOM 2759 O O . GLY B 1 115 ? -2.143 -15.391 -6.098 1 96.19 115 GLY B O 1
ATOM 2760 N N . GLY B 1 116 ? -3.711 -15.047 -7.609 1 98.06 116 GLY B N 1
ATOM 2761 C CA . GLY B 1 116 ? -2.76 -14.961 -8.703 1 98.06 116 GLY B CA 1
ATOM 2762 C C . GLY B 1 116 ? -1.757 -13.836 -8.539 1 98.06 116 GLY B C 1
ATOM 2763 O O . GLY B 1 116 ? -0.603 -13.961 -8.961 1 98.06 116 GLY B O 1
ATOM 2764 N N . MET B 1 117 ? -2.164 -12.75 -7.938 1 98.38 117 MET B N 1
ATOM 2765 C CA . MET B 1 117 ? -1.278 -11.617 -7.676 1 98.38 117 MET B CA 1
ATOM 2766 C C . MET B 1 117 ? -0.164 -12.008 -6.711 1 98.38 117 MET B C 1
ATOM 2768 O O . MET B 1 117 ? 0.97 -11.547 -6.848 1 98.38 117 MET B O 1
ATOM 2772 N N . GLY B 1 118 ? -0.533 -12.797 -5.711 1 98.38 118 GLY B N 1
ATOM 2773 C CA . GLY B 1 118 ? 0.466 -13.297 -4.781 1 98.38 118 GLY B CA 1
ATOM 2774 C C . GLY B 1 118 ? 1.523 -14.156 -5.445 1 98.38 118 GLY B C 1
ATOM 2775 O O . GLY B 1 118 ? 2.703 -14.078 -5.094 1 98.38 118 GLY B O 1
ATOM 2776 N N . ILE B 1 119 ? 1.075 -14.93 -6.418 1 98.62 119 ILE B N 1
ATOM 2777 C CA . ILE B 1 119 ? 1.985 -15.797 -7.16 1 98.62 119 ILE B CA 1
ATOM 2778 C C . ILE B 1 119 ? 2.955 -14.945 -7.977 1 98.62 119 ILE B C 1
ATOM 2780 O O . ILE B 1 119 ? 4.164 -15.188 -7.965 1 98.62 119 ILE B O 1
ATOM 2784 N N . VAL B 1 120 ? 2.43 -13.961 -8.633 1 98.88 120 VAL B N 1
ATOM 2785 C CA . VAL B 1 120 ? 3.27 -13.055 -9.414 1 98.88 120 VAL B CA 1
ATOM 2786 C C . VAL B 1 120 ? 4.301 -12.391 -8.5 1 98.88 120 VAL B C 1
ATOM 2788 O O . VAL B 1 120 ? 5.492 -12.367 -8.82 1 98.88 120 VAL B O 1
ATOM 2791 N N . ALA B 1 121 ? 3.877 -11.922 -7.328 1 98.81 121 ALA B N 1
ATOM 2792 C CA . ALA B 1 121 ? 4.746 -11.211 -6.391 1 98.81 121 ALA B CA 1
ATOM 2793 C C . ALA B 1 121 ? 5.789 -12.148 -5.789 1 98.81 121 ALA B C 1
ATOM 2795 O O . ALA B 1 121 ? 6.855 -11.703 -5.355 1 98.81 121 ALA B O 1
ATOM 2796 N N . ALA B 1 122 ? 5.52 -13.438 -5.805 1 98.75 122 ALA B N 1
ATOM 2797 C CA . ALA B 1 122 ? 6.438 -14.414 -5.23 1 98.75 122 ALA B CA 1
ATOM 2798 C C . ALA B 1 122 ? 7.547 -14.773 -6.215 1 98.75 122 ALA B C 1
ATOM 2800 O O . ALA B 1 122 ? 8.578 -15.312 -5.82 1 98.75 122 ALA B O 1
ATOM 2801 N N . CYS B 1 123 ? 7.344 -14.555 -7.469 1 98.88 123 CYS B N 1
ATOM 2802 C CA . CYS B 1 123 ? 8.375 -14.828 -8.469 1 98.88 123 CYS B CA 1
ATOM 2803 C C . CYS B 1 123 ? 9.516 -13.82 -8.367 1 98.88 123 CYS B C 1
ATOM 2805 O O . CYS B 1 123 ? 9.312 -12.688 -7.922 1 98.88 123 CYS B O 1
ATOM 2807 N N . ASP B 1 124 ? 10.711 -14.219 -8.812 1 98.81 124 ASP B N 1
ATOM 2808 C CA . ASP B 1 124 ? 11.891 -13.359 -8.703 1 98.81 124 ASP B CA 1
ATOM 2809 C C . ASP B 1 124 ? 11.852 -12.234 -9.734 1 98.81 124 ASP B C 1
ATOM 2811 O O . ASP B 1 124 ? 12.258 -11.109 -9.453 1 98.81 124 ASP B O 1
ATOM 2815 N N . ILE B 1 125 ? 11.484 -12.562 -10.883 1 98.88 125 ILE B N 1
ATOM 2816 C CA . ILE B 1 125 ? 11.297 -11.641 -11.992 1 98.88 125 ILE B CA 1
ATOM 2817 C C . ILE B 1 125 ? 9.914 -11.852 -12.609 1 98.88 125 ILE B C 1
ATOM 2819 O O . ILE B 1 125 ? 9.438 -12.984 -12.719 1 98.88 125 ILE B O 1
ATOM 2823 N N . ALA B 1 126 ? 9.211 -10.758 -12.977 1 98.94 126 ALA B N 1
ATOM 2824 C CA . ALA B 1 126 ? 7.906 -10.859 -13.617 1 98.94 126 ALA B CA 1
ATOM 2825 C C . ALA B 1 126 ? 7.828 -9.961 -14.852 1 98.94 126 ALA B C 1
ATOM 2827 O O . ALA B 1 126 ? 8.141 -8.773 -14.781 1 98.94 126 ALA B O 1
ATOM 2828 N N . VAL B 1 127 ? 7.469 -10.547 -15.961 1 98.94 127 VAL B N 1
ATOM 2829 C CA . VAL B 1 127 ? 7.301 -9.852 -17.234 1 98.94 127 VAL B CA 1
ATOM 2830 C C . VAL B 1 127 ? 5.852 -9.984 -17.703 1 98.94 127 VAL B C 1
ATOM 2832 O O . VAL B 1 127 ? 5.316 -11.086 -17.781 1 98.94 127 VAL B O 1
ATOM 2835 N N . ALA B 1 128 ? 5.195 -8.875 -17.984 1 98.94 128 ALA B N 1
ATOM 2836 C CA . ALA B 1 128 ? 3.795 -8.898 -18.406 1 98.94 128 ALA B CA 1
ATOM 2837 C C . ALA B 1 128 ? 3.615 -8.227 -19.75 1 98.94 128 ALA B C 1
ATOM 2839 O O . ALA B 1 128 ? 4.242 -7.199 -20.031 1 98.94 128 ALA B O 1
ATOM 2840 N N . GLY B 1 129 ? 2.77 -8.836 -20.531 1 98.88 129 GLY B N 1
ATOM 2841 C CA . GLY B 1 129 ? 2.467 -8.32 -21.859 1 98.88 129 GLY B CA 1
ATOM 2842 C C . GLY B 1 129 ? 1.288 -7.363 -21.875 1 98.88 129 GLY B C 1
ATOM 2843 O O . GLY B 1 129 ? 0.735 -7.035 -20.828 1 98.88 129 GLY B O 1
ATOM 2844 N N . PRO B 1 130 ? 0.878 -6.914 -23.031 1 98.38 130 PRO B N 1
ATOM 2845 C CA . PRO B 1 130 ? -0.098 -5.832 -23.172 1 98.38 130 PRO B CA 1
ATOM 2846 C C . PRO B 1 130 ? -1.52 -6.27 -22.828 1 98.38 130 PRO B C 1
ATOM 2848 O O . PRO B 1 130 ? -2.389 -5.426 -22.594 1 98.38 130 PRO B O 1
ATOM 2851 N N . THR B 1 131 ? -1.816 -7.52 -22.828 1 98.31 131 THR B N 1
ATOM 2852 C CA . THR B 1 131 ? -3.172 -7.973 -22.547 1 98.31 131 THR B CA 1
ATOM 2853 C C . THR B 1 131 ? -3.359 -8.203 -21.047 1 98.31 131 THR B C 1
ATOM 2855 O O . THR B 1 131 ? -4.441 -8.594 -20.609 1 98.31 131 THR B O 1
ATOM 2858 N N . SER B 1 132 ? -2.352 -7.895 -20.281 1 98.81 132 SER B N 1
ATOM 2859 C CA . SER B 1 132 ? -2.377 -8.188 -18.859 1 98.81 132 SER B CA 1
ATOM 2860 C C . SER B 1 132 ? -3.18 -7.141 -18.094 1 98.81 132 SER B C 1
ATOM 2862 O O . SER B 1 132 ? -3.107 -5.949 -18.406 1 98.81 132 SER B O 1
ATOM 2864 N N . SER B 1 133 ? -3.949 -7.594 -17.156 1 98.75 133 SER B N 1
ATOM 2865 C CA . SER B 1 133 ? -4.598 -6.75 -16.156 1 98.75 133 SER B CA 1
ATOM 2866 C C . SER B 1 133 ? -4.562 -7.395 -14.781 1 98.75 133 SER B C 1
ATOM 2868 O O . SER B 1 133 ? -4.555 -8.625 -14.664 1 98.75 133 SER B O 1
ATOM 2870 N N . PHE B 1 134 ? -4.535 -6.578 -13.742 1 98.81 134 PHE B N 1
ATOM 2871 C CA . PHE B 1 134 ? -4.309 -7.016 -12.375 1 98.81 134 PHE B CA 1
ATOM 2872 C C . PHE B 1 134 ? -5.355 -6.426 -11.438 1 98.81 134 PHE B C 1
ATOM 2874 O O . PHE B 1 134 ? -5.773 -5.277 -11.609 1 98.81 134 PHE B O 1
ATOM 2881 N N . ALA B 1 135 ? -5.82 -7.191 -10.43 1 98.75 135 ALA B N 1
ATOM 2882 C CA . ALA B 1 135 ? -6.742 -6.648 -9.438 1 98.75 135 ALA B CA 1
ATOM 2883 C C . ALA B 1 135 ? -6.785 -7.531 -8.188 1 98.75 135 ALA B C 1
ATOM 2885 O O . ALA B 1 135 ? -6.742 -8.758 -8.289 1 98.75 135 ALA B O 1
ATOM 2886 N N . LEU B 1 136 ? -6.84 -6.91 -7.023 1 98.31 136 LEU B N 1
ATOM 2887 C CA . LEU B 1 136 ? -7.113 -7.555 -5.746 1 98.31 136 LEU B CA 1
ATOM 2888 C C . LEU B 1 136 ? -8.602 -7.488 -5.41 1 98.31 136 LEU B C 1
ATOM 2890 O O . LEU B 1 136 ? -9.047 -6.57 -4.715 1 98.31 136 LEU B O 1
ATOM 2894 N N . THR B 1 137 ? -9.312 -8.5 -5.75 1 96 137 THR B N 1
ATOM 2895 C CA . THR B 1 137 ? -10.773 -8.43 -5.766 1 96 137 THR B CA 1
ATOM 2896 C C . THR B 1 137 ? -11.352 -8.938 -4.449 1 96 137 THR B C 1
ATOM 2898 O O . THR B 1 137 ? -12.57 -8.93 -4.262 1 96 137 THR B O 1
ATOM 2901 N N . GLU B 1 138 ? -10.562 -9.344 -3.467 1 96.06 138 GLU B N 1
ATOM 2902 C CA . GLU B 1 138 ? -11.008 -9.898 -2.195 1 96.06 138 GLU B CA 1
ATOM 2903 C C . GLU B 1 138 ? -11.969 -8.961 -1.483 1 96.06 138 GLU B C 1
ATOM 2905 O O . GLU B 1 138 ? -12.977 -9.398 -0.918 1 96.06 138 GLU B O 1
ATOM 2910 N N . VAL B 1 139 ? -11.68 -7.684 -1.556 1 96.25 139 VAL B N 1
ATOM 2911 C CA . VAL B 1 139 ? -12.461 -6.688 -0.829 1 96.25 139 VAL B CA 1
ATOM 2912 C C . VAL B 1 139 ? -13.891 -6.66 -1.365 1 96.25 139 VAL B C 1
ATOM 2914 O O . VAL B 1 139 ? -14.828 -6.312 -0.641 1 96.25 139 VAL B O 1
ATOM 2917 N N . ARG B 1 140 ? -14.125 -7.062 -2.582 1 95.44 140 ARG B N 1
ATOM 2918 C CA . ARG B 1 140 ? -15.43 -7.031 -3.236 1 95.44 140 ARG B CA 1
ATOM 2919 C C . ARG B 1 140 ? -16.328 -8.148 -2.715 1 95.44 140 ARG B C 1
ATOM 2921 O O . ARG B 1 140 ? -17.547 -8.117 -2.926 1 95.44 140 ARG B O 1
ATOM 2928 N N . ILE B 1 141 ? -15.711 -9.117 -2.01 1 94.25 141 ILE B N 1
ATOM 2929 C CA . ILE B 1 141 ? -16.516 -10.25 -1.551 1 94.25 141 ILE B CA 1
ATOM 2930 C C . ILE B 1 141 ? -16.391 -10.383 -0.034 1 94.25 141 ILE B C 1
ATOM 2932 O O . ILE B 1 141 ? -16.562 -11.477 0.514 1 94.25 141 ILE B O 1
ATOM 2936 N N . GLY B 1 142 ? -16 -9.32 0.604 1 95.44 142 GLY B N 1
ATOM 2937 C CA . GLY B 1 142 ? -16.016 -9.297 2.057 1 95.44 142 GLY B CA 1
ATOM 2938 C C . GLY B 1 142 ? -14.727 -9.828 2.668 1 95.44 142 GLY B C 1
ATOM 2939 O O . GLY B 1 142 ? -14.664 -10.07 3.875 1 95.44 142 GLY B O 1
ATOM 2940 N N . LEU B 1 143 ? -13.719 -10.055 1.858 1 95.31 143 LEU B N 1
ATOM 2941 C CA . LEU B 1 143 ? -12.43 -10.562 2.303 1 95.31 143 LEU B CA 1
ATOM 2942 C C . LEU B 1 143 ? -11.336 -9.508 2.127 1 95.31 143 LEU B C 1
ATOM 2944 O O . LEU B 1 143 ? -11.633 -8.344 1.877 1 95.31 143 LEU B O 1
ATOM 2948 N N . ALA B 1 144 ? -10.125 -9.82 2.498 1 97.38 144 ALA B N 1
ATOM 2949 C CA . ALA B 1 144 ? -8.891 -9.062 2.264 1 97.38 144 ALA B CA 1
ATOM 2950 C C . ALA B 1 144 ? -7.789 -9.969 1.729 1 97.38 144 ALA B C 1
ATOM 2952 O O . ALA B 1 144 ? -7.898 -11.195 1.792 1 97.38 144 ALA B O 1
ATOM 2953 N N . PRO B 1 145 ? -6.801 -9.383 1.08 1 96.94 145 PRO B N 1
ATOM 2954 C CA . PRO B 1 145 ? -5.676 -10.203 0.62 1 96.94 145 PRO B CA 1
ATOM 2955 C C . PRO B 1 145 ? -4.77 -10.664 1.762 1 96.94 145 PRO B C 1
ATOM 2957 O O . PRO B 1 145 ? -3.646 -10.172 1.895 1 96.94 145 PRO B O 1
ATOM 2960 N N . PHE B 1 146 ? -5.133 -11.664 2.473 1 96.75 146 PHE B N 1
ATOM 2961 C CA . PHE B 1 146 ? -4.469 -12.078 3.705 1 96.75 146 PHE B CA 1
ATOM 2962 C C . PHE B 1 146 ? -3.107 -12.695 3.404 1 96.75 146 PHE B C 1
ATOM 2964 O O . PHE B 1 146 ? -2.08 -12.023 3.49 1 96.75 146 PHE B O 1
ATOM 2971 N N . MET B 1 147 ? -3.082 -13.867 2.861 1 95.88 147 MET B N 1
ATOM 2972 C CA . MET B 1 147 ? -1.83 -14.602 2.705 1 95.88 147 MET B CA 1
ATOM 2973 C C . MET B 1 147 ? -0.926 -13.93 1.679 1 95.88 147 MET B C 1
ATOM 2975 O O . MET B 1 147 ? 0.289 -13.852 1.869 1 95.88 147 MET B O 1
ATOM 2979 N N . ILE B 1 148 ? -1.523 -13.453 0.667 1 97.62 148 ILE B N 1
ATOM 2980 C CA . ILE B 1 148 ? -0.714 -12.953 -0.442 1 97.62 148 ILE B CA 1
ATOM 2981 C C . ILE B 1 148 ? -0.131 -11.594 -0.086 1 97.62 148 ILE B C 1
ATOM 2983 O O . ILE B 1 148 ? 0.749 -11.086 -0.787 1 97.62 148 ILE B O 1
ATOM 2987 N N . SER B 1 149 ? -0.599 -10.969 1.038 1 98.12 149 SER B N 1
ATOM 2988 C CA . SER B 1 149 ? 0.048 -9.758 1.519 1 98.12 149 SER B CA 1
ATOM 2989 C C . SER B 1 149 ? 1.517 -10 1.849 1 98.12 149 SER B C 1
ATOM 2991 O O . SER B 1 149 ? 2.34 -9.086 1.763 1 98.12 149 SER B O 1
ATOM 2993 N N . LEU B 1 150 ? 1.921 -11.203 2.168 1 98 150 LEU B N 1
ATOM 2994 C CA . LEU B 1 150 ? 3.287 -11.57 2.521 1 98 150 LEU B CA 1
ATOM 2995 C C . LEU B 1 150 ? 4.23 -11.367 1.34 1 98 150 LEU B C 1
ATOM 2997 O O . LEU B 1 150 ? 5.41 -11.062 1.526 1 98 150 LEU B O 1
ATOM 3001 N N . THR B 1 151 ? 3.682 -11.516 0.145 1 98.69 151 THR B N 1
ATOM 3002 C CA . THR B 1 151 ? 4.527 -11.336 -1.029 1 98.69 151 THR B CA 1
ATOM 3003 C C . THR B 1 151 ? 4.258 -9.977 -1.684 1 98.69 151 THR B C 1
ATOM 3005 O O . THR B 1 151 ? 5.16 -9.383 -2.277 1 98.69 151 THR B O 1
ATOM 3008 N N . LEU B 1 152 ? 3.053 -9.445 -1.58 1 98.69 152 LEU B N 1
ATOM 3009 C CA . LEU B 1 152 ? 2.674 -8.211 -2.262 1 98.69 152 LEU B CA 1
ATOM 3010 C C . LEU B 1 152 ? 3.277 -6.996 -1.566 1 98.69 152 LEU B C 1
ATOM 3012 O O . LEU B 1 152 ? 3.787 -6.09 -2.227 1 98.69 152 LEU B O 1
ATOM 3016 N N . LEU B 1 153 ? 3.209 -6.945 -0.243 1 98.06 153 LEU B N 1
ATOM 3017 C CA . LEU B 1 153 ? 3.578 -5.734 0.477 1 98.06 153 LEU B CA 1
ATOM 3018 C C . LEU B 1 153 ? 5.066 -5.445 0.329 1 98.06 153 LEU B C 1
ATOM 3020 O O . LEU B 1 153 ? 5.469 -4.285 0.194 1 98.06 153 LEU B O 1
ATOM 3024 N N . PRO B 1 154 ? 5.926 -6.484 0.268 1 97.56 154 PRO B N 1
ATOM 3025 C CA . PRO B 1 154 ? 7.348 -6.195 0.05 1 97.56 154 PRO B CA 1
ATOM 3026 C C . PRO B 1 154 ? 7.641 -5.723 -1.373 1 97.56 154 PRO B C 1
ATOM 3028 O O . PRO B 1 154 ? 8.727 -5.203 -1.644 1 97.56 154 PRO B O 1
ATOM 3031 N N . ARG B 1 155 ? 6.699 -5.91 -2.312 1 98.06 155 ARG B N 1
ATOM 3032 C CA . ARG B 1 155 ? 6.945 -5.57 -3.711 1 98.06 155 ARG B CA 1
ATOM 3033 C C . ARG B 1 155 ? 6.359 -4.207 -4.055 1 98.06 155 ARG B C 1
ATOM 3035 O O . ARG B 1 155 ? 7.016 -3.391 -4.707 1 98.06 155 ARG B O 1
ATOM 3042 N N . LEU B 1 156 ? 5.25 -3.902 -3.562 1 98.25 156 LEU B N 1
ATOM 3043 C CA . LEU B 1 156 ? 4.496 -2.719 -3.965 1 98.25 156 LEU B CA 1
ATOM 3044 C C . LEU B 1 156 ? 4.988 -1.482 -3.219 1 98.25 156 LEU B C 1
ATOM 3046 O O . LEU B 1 156 ? 5.363 -1.567 -2.047 1 98.25 156 LEU B O 1
ATOM 3050 N N . SER B 1 157 ? 4.922 -0.332 -3.961 1 97.25 157 SER B N 1
ATOM 3051 C CA . SER B 1 157 ? 5.039 0.912 -3.207 1 97.25 15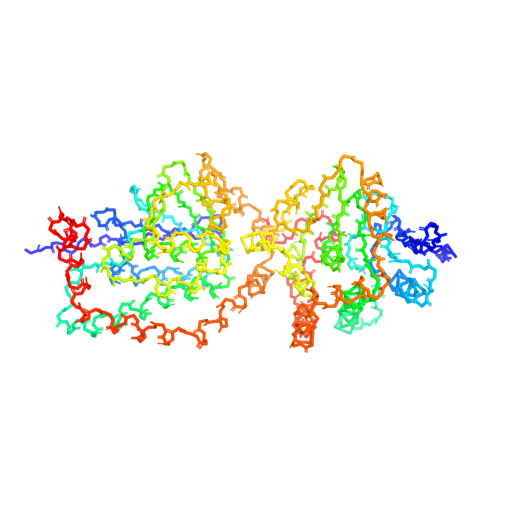7 SER B CA 1
ATOM 3052 C C . SER B 1 157 ? 3.943 1.025 -2.152 1 97.25 157 SER B C 1
ATOM 3054 O O . SER B 1 157 ? 2.857 0.464 -2.314 1 97.25 157 SER B O 1
ATOM 3056 N N . SER B 1 158 ? 4.191 1.751 -1.115 1 96.94 158 SER B N 1
ATOM 3057 C CA . SER B 1 158 ? 3.27 1.871 0.01 1 96.94 158 SER B CA 1
ATOM 3058 C C . SER B 1 158 ? 1.936 2.467 -0.43 1 96.94 158 SER B C 1
ATOM 3060 O O . SER B 1 158 ? 0.873 1.941 -0.091 1 96.94 158 SER B O 1
ATOM 3062 N N . ARG B 1 159 ? 1.946 3.525 -1.194 1 97.25 159 ARG B N 1
ATOM 3063 C CA . ARG B 1 159 ? 0.721 4.172 -1.653 1 97.25 159 ARG B CA 1
ATOM 3064 C C . ARG B 1 159 ? -0.074 3.246 -2.57 1 97.25 159 ARG B C 1
ATOM 3066 O O . ARG B 1 159 ? -1.305 3.209 -2.506 1 97.25 159 ARG B O 1
ATOM 3073 N N . ALA B 1 160 ? 0.631 2.498 -3.41 1 98.19 160 ALA B N 1
ATOM 3074 C CA . ALA B 1 160 ? -0.053 1.564 -4.301 1 98.19 160 ALA B CA 1
ATOM 3075 C C . ALA B 1 160 ? -0.736 0.452 -3.512 1 98.19 160 ALA B C 1
ATOM 3077 O O . ALA B 1 160 ? -1.881 0.091 -3.799 1 98.19 160 ALA B O 1
ATOM 3078 N N . ALA B 1 161 ? 0.044 -0.114 -2.531 1 98.25 161 ALA B N 1
ATOM 3079 C CA . ALA B 1 161 ? -0.56 -1.144 -1.688 1 98.25 161 ALA B CA 1
ATOM 3080 C C . ALA B 1 161 ? -1.85 -0.641 -1.046 1 98.25 161 ALA B C 1
ATOM 3082 O O . ALA B 1 161 ? -2.895 -1.289 -1.146 1 98.25 161 ALA B O 1
ATOM 3083 N N . SER B 1 162 ? -1.782 0.493 -0.449 1 97.88 162 SER B N 1
ATOM 3084 C CA . SER B 1 162 ? -2.957 1.056 0.209 1 97.88 162 SER B CA 1
ATOM 3085 C C . SER B 1 162 ? -4.102 1.256 -0.779 1 97.88 162 SER B C 1
ATOM 3087 O O . SER B 1 162 ? -5.23 0.831 -0.524 1 97.88 162 SER B O 1
ATOM 3089 N N . ARG B 1 163 ? -3.861 1.875 -1.901 1 98.44 163 ARG B N 1
ATOM 3090 C CA . ARG B 1 163 ? -4.887 2.166 -2.898 1 98.44 163 ARG B CA 1
ATOM 3091 C C . ARG B 1 163 ? -5.535 0.884 -3.406 1 98.44 163 ARG B C 1
ATOM 3093 O O . ARG B 1 163 ? -6.758 0.74 -3.355 1 98.44 163 ARG B O 1
ATOM 3100 N N . TYR B 1 164 ? -4.781 -0.08 -3.809 1 98.56 164 TYR B N 1
ATOM 3101 C CA . TYR B 1 164 ? -5.328 -1.197 -4.57 1 98.56 164 TYR B CA 1
ATOM 3102 C C . TYR B 1 164 ? -5.879 -2.275 -3.645 1 98.56 164 TYR B C 1
ATOM 3104 O O . TYR B 1 164 ? -6.82 -2.984 -4 1 98.56 164 TYR B O 1
ATOM 3112 N N . PHE B 1 165 ? -5.324 -2.457 -2.398 1 98.69 165 PHE B N 1
ATOM 3113 C CA . PHE B 1 165 ? -5.945 -3.334 -1.413 1 98.69 165 PHE B CA 1
ATOM 3114 C C . PHE B 1 165 ? -7.352 -2.859 -1.074 1 98.69 165 PHE B C 1
ATOM 3116 O O . PHE B 1 165 ? -8.242 -3.67 -0.812 1 98.69 165 PHE B O 1
ATOM 3123 N N . LEU B 1 166 ? -7.543 -1.549 -1.105 1 98.56 166 LEU B N 1
ATOM 3124 C CA . LEU B 1 166 ? -8.805 -0.96 -0.656 1 98.56 166 LEU B CA 1
ATOM 3125 C C . LEU B 1 166 ? -9.797 -0.868 -1.806 1 98.56 166 LEU B C 1
ATOM 3127 O O . LEU B 1 166 ? -10.984 -1.146 -1.625 1 98.56 166 LEU B O 1
ATOM 3131 N N . THR B 1 167 ? -9.375 -0.469 -2.982 1 97.69 167 THR B N 1
ATOM 3132 C CA . THR B 1 167 ? -10.305 -0.162 -4.062 1 97.69 167 THR B CA 1
ATOM 3133 C C . THR B 1 167 ? -10.641 -1.419 -4.863 1 97.69 167 THR B C 1
ATOM 3135 O O . THR B 1 167 ? -11.719 -1.52 -5.449 1 97.69 167 THR B O 1
ATOM 3138 N N . GLY B 1 168 ? -9.703 -2.342 -4.996 1 97.81 168 GLY B N 1
ATOM 3139 C CA . GLY B 1 168 ? -9.891 -3.52 -5.828 1 97.81 168 GLY B CA 1
ATOM 3140 C C . GLY B 1 168 ? -9.953 -3.201 -7.312 1 97.81 168 GLY B C 1
ATOM 3141 O O . GLY B 1 168 ? -10.383 -4.031 -8.109 1 97.81 168 GLY B O 1
ATOM 3142 N N . GLU B 1 169 ? -9.609 -2.02 -7.68 1 97.31 169 GLU B N 1
ATOM 3143 C CA . GLU B 1 169 ? -9.719 -1.616 -9.078 1 97.31 169 GLU B CA 1
ATOM 3144 C C . GLU B 1 169 ? -8.664 -2.312 -9.938 1 97.31 169 GLU B C 1
ATOM 3146 O O . GLU B 1 169 ? -7.645 -2.773 -9.422 1 97.31 169 GLU B O 1
ATOM 3151 N N . LYS B 1 170 ? -8.938 -2.361 -11.258 1 97.94 170 LYS B N 1
ATOM 3152 C CA . LYS B 1 170 ? -8.023 -2.965 -12.219 1 97.94 170 LYS B CA 1
ATOM 3153 C C . LYS B 1 170 ? -6.941 -1.976 -12.641 1 97.94 170 LYS B C 1
ATOM 3155 O O . LYS B 1 170 ? -7.168 -0.765 -12.656 1 97.94 170 LYS B O 1
ATOM 3160 N N . PHE B 1 171 ? -5.773 -2.504 -12.969 1 98.5 171 PHE B N 1
ATOM 3161 C CA . PHE B 1 171 ? -4.715 -1.71 -13.578 1 98.5 171 PHE B CA 1
ATOM 3162 C C . PHE B 1 171 ? -3.914 -2.547 -14.57 1 98.5 171 PHE B C 1
ATOM 3164 O O . PHE B 1 171 ? -3.965 -3.777 -14.539 1 98.5 171 PHE B O 1
ATOM 3171 N N . ASP B 1 172 ? -3.18 -1.94 -15.484 1 98.69 172 ASP B N 1
ATOM 3172 C CA . ASP B 1 172 ? -2.539 -2.635 -16.594 1 98.69 172 ASP B CA 1
ATOM 3173 C C . ASP B 1 172 ? -1.061 -2.887 -16.312 1 98.69 172 ASP B C 1
ATOM 3175 O O . ASP B 1 172 ? -0.59 -2.645 -15.195 1 98.69 172 ASP B O 1
ATOM 3179 N N . ALA B 1 173 ? -0.385 -3.383 -17.281 1 98.81 173 ALA B N 1
ATOM 3180 C CA . ALA B 1 173 ? 1.004 -3.805 -17.125 1 98.81 173 ALA B CA 1
ATOM 3181 C C . ALA B 1 173 ? 1.914 -2.607 -16.859 1 98.81 173 ALA B C 1
ATOM 3183 O O . ALA B 1 173 ? 2.867 -2.699 -16.078 1 98.81 173 ALA B O 1
ATOM 3184 N N . ALA B 1 174 ? 1.669 -1.508 -17.484 1 98.62 174 ALA B N 1
ATOM 3185 C CA . ALA B 1 174 ? 2.492 -0.316 -17.281 1 98.62 174 ALA B CA 1
ATOM 3186 C C . ALA B 1 174 ? 2.43 0.16 -15.836 1 98.62 174 ALA B C 1
ATOM 3188 O O . ALA B 1 174 ? 3.463 0.45 -15.227 1 98.62 174 ALA B O 1
ATOM 3189 N N . VAL B 1 175 ? 1.214 0.245 -15.297 1 98.5 175 VAL B N 1
ATOM 3190 C CA . VAL B 1 175 ? 1.041 0.634 -13.906 1 98.5 175 VAL B CA 1
ATOM 3191 C C . VAL B 1 175 ? 1.695 -0.403 -12.992 1 98.5 175 VAL B C 1
ATOM 3193 O O . VAL B 1 175 ? 2.367 -0.049 -12.023 1 98.5 175 VAL B O 1
ATOM 3196 N N . ALA B 1 176 ? 1.514 -1.674 -13.32 1 98.88 176 ALA B N 1
ATOM 3197 C CA . ALA B 1 176 ? 2.094 -2.746 -12.516 1 98.88 176 ALA B CA 1
ATOM 3198 C C . ALA B 1 176 ? 3.607 -2.588 -12.406 1 98.88 176 ALA B C 1
ATOM 3200 O O . ALA B 1 176 ? 4.184 -2.836 -11.344 1 98.88 176 ALA B O 1
ATOM 3201 N N . GLU B 1 177 ? 4.273 -2.201 -13.453 1 98.75 177 GLU B N 1
ATOM 3202 C CA . GLU B 1 177 ? 5.711 -1.956 -13.43 1 98.75 177 GLU B CA 1
ATOM 3203 C C . GLU B 1 177 ? 6.047 -0.727 -12.586 1 98.75 177 GLU B C 1
ATOM 3205 O O . GLU B 1 177 ? 6.949 -0.768 -11.75 1 98.75 177 GLU B O 1
ATOM 3210 N N . GLN B 1 178 ? 5.266 0.285 -12.766 1 97.81 178 GLN B N 1
ATOM 3211 C CA . GLN B 1 178 ? 5.5 1.55 -12.078 1 97.81 178 GLN B CA 1
ATOM 3212 C C . GLN B 1 178 ? 5.418 1.376 -10.562 1 97.81 178 GLN B C 1
ATOM 3214 O O . GLN B 1 178 ? 6.188 1.983 -9.82 1 97.81 178 GLN B O 1
ATOM 3219 N N . ILE B 1 179 ? 4.543 0.557 -10.102 1 98.06 179 ILE B N 1
ATOM 3220 C CA . ILE B 1 179 ? 4.266 0.505 -8.672 1 98.06 179 ILE B CA 1
ATOM 3221 C C . ILE B 1 179 ? 5.055 -0.637 -8.039 1 98.06 179 ILE B C 1
ATOM 3223 O O . ILE B 1 179 ? 4.957 -0.87 -6.828 1 98.06 179 ILE B O 1
ATOM 3227 N N . GLY B 1 180 ? 5.75 -1.509 -8.844 1 98.56 180 GLY B N 1
ATOM 3228 C CA . GLY B 1 180 ? 6.699 -2.465 -8.297 1 98.56 180 GLY B CA 1
ATOM 3229 C C . GLY B 1 180 ? 6.199 -3.896 -8.344 1 98.56 180 GLY B C 1
ATOM 3230 O O . GLY B 1 180 ? 6.922 -4.824 -7.977 1 98.56 180 GLY B O 1
ATOM 3231 N N . LEU B 1 181 ? 4.969 -4.137 -8.891 1 98.75 181 LEU B N 1
ATOM 3232 C CA . LEU B 1 181 ? 4.414 -5.488 -8.891 1 98.75 181 LEU B CA 1
ATOM 3233 C C . LEU B 1 181 ? 5.188 -6.391 -9.844 1 98.75 181 LEU B C 1
ATOM 3235 O O . LEU B 1 181 ? 5.41 -7.566 -9.547 1 98.75 181 LEU B O 1
ATOM 3239 N N . ILE B 1 182 ? 5.543 -5.809 -11.008 1 98.88 182 ILE B N 1
ATOM 3240 C CA . ILE B 1 182 ? 6.277 -6.594 -11.992 1 98.88 182 ILE B CA 1
ATOM 3241 C C . ILE B 1 182 ? 7.59 -5.895 -12.336 1 98.88 182 ILE B C 1
ATOM 3243 O O . ILE B 1 182 ? 7.77 -4.711 -12.031 1 98.88 182 ILE B O 1
ATOM 3247 N N . SER B 1 183 ? 8.469 -6.668 -12.938 1 98.75 183 SER B N 1
ATOM 3248 C CA . SER B 1 183 ? 9.773 -6.141 -13.305 1 98.75 183 SER B CA 1
ATOM 3249 C C . SER B 1 183 ? 9.711 -5.352 -14.609 1 98.75 183 SER B C 1
ATOM 3251 O O . SER B 1 183 ? 10.359 -4.312 -14.742 1 98.75 183 SER B O 1
ATOM 3253 N N . THR B 1 184 ? 8.914 -5.883 -15.57 1 98.69 184 THR B N 1
ATOM 3254 C CA . THR B 1 184 ? 8.938 -5.27 -16.891 1 98.69 184 THR B CA 1
ATOM 3255 C C . THR B 1 184 ? 7.59 -5.453 -17.594 1 98.69 184 THR B C 1
ATOM 3257 O O . THR B 1 184 ? 7.066 -6.566 -17.656 1 98.69 184 THR B O 1
ATOM 3260 N N . ALA B 1 185 ? 7.008 -4.375 -18.031 1 98.88 185 ALA B N 1
ATOM 3261 C CA . ALA B 1 185 ? 5.953 -4.422 -19.047 1 98.88 185 ALA B CA 1
ATOM 3262 C C . ALA B 1 185 ? 6.543 -4.469 -20.453 1 98.88 185 ALA B C 1
ATOM 3264 O O . ALA B 1 185 ? 7.262 -3.555 -20.859 1 98.88 185 ALA B O 1
ATOM 3265 N N . ALA B 1 186 ? 6.281 -5.566 -21.203 1 98.81 186 ALA B N 1
ATOM 3266 C CA . ALA B 1 186 ? 6.91 -5.754 -22.5 1 98.81 186 ALA B CA 1
ATOM 3267 C C . ALA B 1 186 ? 5.863 -5.934 -23.609 1 98.81 186 ALA B C 1
ATOM 3269 O O . ALA B 1 186 ? 4.848 -6.602 -23.391 1 98.81 186 ALA B O 1
ATOM 3270 N N . ALA B 1 187 ? 6.098 -5.375 -24.75 1 98.62 187 ALA B N 1
ATOM 3271 C CA . ALA B 1 187 ? 5.23 -5.602 -25.891 1 98.62 187 ALA B CA 1
ATOM 3272 C C . ALA B 1 187 ? 5.176 -7.086 -26.25 1 98.62 187 ALA B C 1
ATOM 3274 O O . ALA B 1 187 ? 4.133 -7.594 -26.672 1 98.62 187 ALA B O 1
ATOM 3275 N N . ASP B 1 188 ? 6.316 -7.812 -26.094 1 98.69 188 ASP B N 1
ATOM 3276 C CA . ASP B 1 188 ? 6.469 -9.242 -26.328 1 98.69 188 ASP B CA 1
ATOM 3277 C C . ASP B 1 188 ? 7.094 -9.938 -25.125 1 98.69 188 ASP B C 1
ATOM 3279 O O . ASP B 1 188 ? 8.312 -10.086 -25.047 1 98.69 188 ASP B O 1
ATOM 3283 N N . PRO B 1 189 ? 6.242 -10.391 -24.234 1 98.75 189 PRO B N 1
ATOM 3284 C CA . PRO B 1 189 ? 6.785 -10.977 -23.016 1 98.75 189 PRO B CA 1
ATOM 3285 C C . PRO B 1 189 ? 7.605 -12.242 -23.266 1 98.75 189 PRO B C 1
ATOM 3287 O O . PRO B 1 189 ? 8.547 -12.531 -22.531 1 98.75 189 PRO B O 1
ATOM 3290 N N . VAL B 1 190 ? 7.297 -12.969 -24.312 1 98.56 190 VAL B N 1
ATOM 3291 C CA . VAL B 1 190 ? 8.055 -14.172 -24.656 1 98.56 190 VAL B CA 1
ATOM 3292 C C . VAL B 1 190 ? 9.484 -13.789 -25.016 1 98.56 190 VAL B C 1
ATOM 3294 O O . VAL B 1 190 ? 10.445 -14.391 -24.531 1 98.56 190 VAL B O 1
ATOM 3297 N N . ALA B 1 191 ? 9.664 -12.766 -25.828 1 98.75 191 ALA B N 1
ATOM 3298 C CA . ALA B 1 191 ? 10.984 -12.305 -26.25 1 98.75 191 ALA B CA 1
ATOM 3299 C C . ALA B 1 191 ? 11.773 -11.766 -25.062 1 98.75 191 ALA B C 1
ATOM 3301 O O . ALA B 1 191 ? 12.977 -12.016 -24.938 1 98.75 191 ALA B O 1
ATOM 3302 N N . GLU B 1 192 ? 11.109 -11.016 -24.234 1 98.81 192 GLU B N 1
ATOM 3303 C CA . GLU B 1 192 ? 11.789 -10.445 -23.062 1 98.81 192 GLU B CA 1
ATOM 3304 C C . GLU B 1 192 ? 12.234 -11.539 -22.094 1 98.81 192 GLU B C 1
ATOM 3306 O O . GLU B 1 192 ? 13.336 -11.477 -21.547 1 98.81 192 GLU B O 1
ATOM 3311 N N . VAL B 1 193 ? 11.414 -12.57 -21.891 1 98.81 193 VAL B N 1
ATOM 3312 C CA . VAL B 1 193 ? 11.773 -13.68 -21.016 1 98.81 193 VAL B CA 1
ATOM 3313 C C . VAL B 1 193 ? 12.945 -14.453 -21.609 1 98.81 193 VAL B C 1
ATOM 3315 O O . VAL B 1 193 ? 13.852 -14.875 -20.891 1 98.81 193 VAL B O 1
ATOM 3318 N N . ALA B 1 194 ? 12.945 -14.594 -22.922 1 98.62 194 ALA B N 1
ATOM 3319 C CA . ALA B 1 194 ? 14.078 -15.234 -23.578 1 98.62 194 ALA B CA 1
ATOM 3320 C C . ALA B 1 194 ? 15.375 -14.469 -23.328 1 98.62 194 ALA B C 1
ATOM 3322 O O . ALA B 1 194 ? 16.406 -15.07 -23.047 1 98.62 194 ALA B O 1
ATOM 3323 N N . ARG B 1 195 ? 15.312 -13.188 -23.438 1 98.56 195 ARG B N 1
ATOM 3324 C CA . ARG B 1 195 ? 16.469 -12.344 -23.172 1 98.56 195 ARG B CA 1
ATOM 3325 C C . ARG B 1 195 ? 16.953 -12.508 -21.734 1 98.56 195 ARG B C 1
ATOM 3327 O O . ARG B 1 195 ? 18.141 -12.641 -21.469 1 98.56 195 ARG B O 1
ATOM 3334 N N . LEU B 1 196 ? 16.031 -12.547 -20.781 1 98.62 196 LEU B N 1
ATOM 3335 C CA . LEU B 1 196 ? 16.344 -12.68 -19.375 1 98.62 196 LEU B CA 1
ATOM 3336 C C . LEU B 1 196 ? 16.953 -14.055 -19.078 1 98.62 196 LEU B C 1
ATOM 3338 O O . LEU B 1 196 ? 17.875 -14.164 -18.266 1 98.62 196 LEU B O 1
ATOM 3342 N N . ARG B 1 197 ? 16.438 -15.086 -19.734 1 98.38 197 ARG B N 1
ATOM 3343 C CA . ARG B 1 197 ? 17.016 -16.422 -19.594 1 98.38 197 ARG B CA 1
ATOM 3344 C C . ARG B 1 197 ? 18.469 -16.438 -20.031 1 98.38 197 ARG B C 1
ATOM 3346 O O . ARG B 1 197 ? 19.312 -17.047 -19.391 1 98.38 197 ARG B O 1
ATOM 3353 N N . ALA B 1 198 ? 18.75 -15.742 -21.125 1 97.81 198 ALA B N 1
ATOM 3354 C CA . ALA B 1 198 ? 20.125 -15.664 -21.609 1 97.81 198 ALA B CA 1
ATOM 3355 C C . ALA B 1 198 ? 21.031 -14.984 -20.594 1 97.81 198 ALA B C 1
ATOM 3357 O O . ALA B 1 198 ? 22.156 -15.406 -20.375 1 97.81 198 ALA B O 1
ATOM 3358 N N . GLU B 1 199 ? 20.578 -13.984 -19.953 1 98.06 199 GLU B N 1
ATOM 3359 C CA . GLU B 1 199 ? 21.359 -13.305 -18.922 1 98.06 199 GLU B CA 1
ATOM 3360 C C . GLU B 1 199 ? 21.578 -14.203 -17.703 1 98.06 199 GLU B C 1
ATOM 3362 O O . GLU B 1 199 ? 22.688 -14.273 -17.172 1 98.06 199 GLU B O 1
ATOM 3367 N N . LEU B 1 200 ? 20.516 -14.93 -17.266 1 98.06 200 LEU B N 1
ATOM 3368 C CA . LEU B 1 200 ? 20.609 -15.812 -16.109 1 98.06 200 LEU B CA 1
ATOM 3369 C C . LEU B 1 200 ? 21.594 -16.938 -16.359 1 98.06 200 LEU B C 1
ATOM 3371 O O . LEU B 1 200 ? 22.297 -17.375 -15.438 1 98.06 200 LEU B O 1
ATOM 3375 N N . ARG B 1 201 ? 21.625 -17.375 -17.562 1 96.25 201 ARG B N 1
ATOM 3376 C CA . ARG B 1 201 ? 22.516 -18.5 -17.922 1 96.25 201 ARG B CA 1
ATOM 3377 C C . ARG B 1 201 ? 23.969 -18.125 -17.703 1 96.25 201 ARG B C 1
ATOM 3379 O O . ARG B 1 201 ? 24.828 -19 -17.531 1 96.25 201 ARG B O 1
ATOM 3386 N N . LYS B 1 202 ? 24.266 -16.828 -17.688 1 96.94 202 LYS B N 1
ATOM 3387 C CA . LYS B 1 202 ? 25.641 -16.359 -17.5 1 96.94 202 LYS B CA 1
ATOM 3388 C C . LYS B 1 202 ? 26.062 -16.469 -16.031 1 96.94 202 LYS B C 1
ATOM 3390 O O . LYS B 1 202 ? 27.25 -16.406 -15.719 1 96.94 202 LYS B O 1
ATOM 3395 N N . GLY B 1 203 ? 25.125 -16.609 -15.141 1 96.88 203 GLY B N 1
ATOM 3396 C CA . GLY B 1 203 ? 25.406 -16.766 -13.727 1 96.88 203 GLY B CA 1
ATOM 3397 C C . GLY B 1 203 ? 25.656 -18.203 -13.312 1 96.88 203 GLY B C 1
ATOM 3398 O O . GLY B 1 203 ? 25.047 -19.125 -13.859 1 96.88 203 GLY B O 1
ATOM 3399 N N . SER B 1 204 ? 26.484 -18.422 -12.297 1 96.56 204 SER B N 1
ATOM 3400 C CA . SER B 1 204 ? 26.703 -19.766 -11.773 1 96.56 204 SER B CA 1
ATOM 3401 C C . SER B 1 204 ? 25.484 -20.234 -10.961 1 96.56 204 SER B C 1
ATOM 3403 O O . SER B 1 204 ? 24.812 -19.438 -10.336 1 96.56 204 SER B O 1
ATOM 3405 N N . PRO B 1 205 ? 25.219 -21.547 -11.023 1 96.06 205 PRO B N 1
ATOM 3406 C CA . PRO B 1 205 ? 24.094 -22.062 -10.234 1 96.06 205 PRO B CA 1
ATOM 3407 C C . PRO B 1 205 ? 24.172 -21.656 -8.766 1 96.06 205 PRO B C 1
ATOM 3409 O O . PRO B 1 205 ? 23.172 -21.234 -8.188 1 96.06 205 PRO B O 1
ATOM 3412 N N . GLN B 1 206 ? 25.344 -21.734 -8.141 1 96.69 206 GLN B N 1
ATOM 3413 C CA . GLN B 1 206 ? 25.484 -21.375 -6.734 1 96.69 206 GLN B CA 1
ATOM 3414 C C . GLN B 1 206 ? 25.297 -19.875 -6.527 1 96.69 206 GLN B C 1
ATOM 3416 O O . GLN B 1 206 ? 24.703 -19.453 -5.527 1 96.69 206 GLN B O 1
ATOM 3421 N N . GLY B 1 207 ? 25.875 -19.047 -7.434 1 97.31 207 GLY B N 1
ATOM 3422 C CA . GLY B 1 207 ? 25.688 -17.609 -7.359 1 97.31 207 GLY B CA 1
ATOM 3423 C C . GLY B 1 207 ? 24.234 -17.188 -7.457 1 97.31 207 GLY B C 1
ATOM 3424 O O . GLY B 1 207 ? 23.781 -16.312 -6.719 1 97.31 207 GLY B O 1
ATOM 3425 N N . LEU B 1 208 ? 23.531 -17.781 -8.352 1 97.81 208 LEU B N 1
ATOM 3426 C CA . LEU B 1 208 ? 22.109 -17.5 -8.508 1 97.81 208 LEU B CA 1
ATOM 3427 C C . LEU B 1 208 ? 21.328 -17.875 -7.25 1 97.81 208 LEU B C 1
ATOM 3429 O O . LEU B 1 208 ? 20.531 -17.078 -6.75 1 97.81 208 LEU B O 1
ATOM 3433 N N . ALA B 1 209 ? 21.594 -19.062 -6.734 1 97.62 209 ALA B N 1
ATOM 3434 C CA . ALA B 1 209 ? 20.891 -19.547 -5.551 1 97.62 209 ALA B CA 1
ATOM 3435 C C . ALA B 1 209 ? 21.141 -18.641 -4.352 1 97.62 209 ALA B C 1
ATOM 3437 O O . ALA B 1 209 ? 20.203 -18.266 -3.641 1 97.62 209 ALA B O 1
ATOM 3438 N N . GLU B 1 210 ? 22.359 -18.25 -4.152 1 97.56 210 GLU B N 1
ATOM 3439 C CA . GLU B 1 210 ? 22.719 -17.438 -2.996 1 97.56 210 GLU B CA 1
ATOM 3440 C C . GLU B 1 210 ? 22.188 -16.016 -3.148 1 97.56 210 GLU B C 1
ATOM 3442 O O . GLU B 1 210 ? 21.734 -15.406 -2.174 1 97.56 210 GLU B O 1
ATOM 3447 N N . SER B 1 211 ? 22.344 -15.477 -4.383 1 98.38 211 SER B N 1
ATOM 3448 C CA . SER B 1 211 ? 21.781 -14.148 -4.621 1 98.38 211 SER B CA 1
ATOM 3449 C C . SER B 1 211 ? 20.297 -14.117 -4.32 1 98.38 211 SER B C 1
ATOM 3451 O O . SER B 1 211 ? 19.797 -13.18 -3.682 1 98.38 211 SER B O 1
ATOM 3453 N N . LYS B 1 212 ? 19.609 -15.117 -4.73 1 97.94 212 LYS B N 1
ATOM 3454 C CA . LYS B 1 212 ? 18.172 -15.219 -4.461 1 97.94 212 LYS B CA 1
ATOM 3455 C C . LYS B 1 212 ? 17.906 -15.305 -2.961 1 97.94 212 LYS B C 1
ATOM 3457 O O . LYS B 1 212 ? 16.984 -14.648 -2.453 1 97.94 212 LYS B O 1
ATOM 3462 N N . ARG B 1 213 ? 18.641 -16.141 -2.289 1 97.19 213 ARG B N 1
ATOM 3463 C CA . ARG B 1 213 ? 18.5 -16.297 -0.845 1 97.19 213 ARG B CA 1
ATOM 3464 C C . ARG B 1 213 ? 18.656 -14.945 -0.137 1 97.19 213 ARG B C 1
ATOM 3466 O O . ARG B 1 213 ? 17.875 -14.609 0.756 1 97.19 213 ARG B O 1
ATOM 3473 N N . LEU B 1 214 ? 19.672 -14.188 -0.55 1 96.75 214 LEU B N 1
ATOM 3474 C CA . LEU B 1 214 ? 19.953 -12.898 0.075 1 96.75 214 LEU B CA 1
ATOM 3475 C C . LEU B 1 214 ? 18.797 -11.93 -0.11 1 96.75 214 LEU B C 1
ATOM 3477 O O . LEU B 1 214 ? 18.328 -11.312 0.854 1 96.75 214 LEU B O 1
ATOM 3481 N N . VAL B 1 215 ? 18.281 -11.891 -1.316 1 97.38 215 VAL B N 1
ATOM 3482 C CA . VAL B 1 215 ? 17.266 -10.891 -1.643 1 97.38 215 VAL B CA 1
ATOM 3483 C C . VAL B 1 215 ? 15.938 -11.281 -1.018 1 97.38 215 VAL B C 1
ATOM 3485 O O . VAL B 1 215 ? 15.141 -10.414 -0.642 1 97.38 215 VAL B O 1
ATOM 3488 N N . ASN B 1 216 ? 15.68 -12.547 -0.8 1 97.62 216 ASN B N 1
ATOM 3489 C CA . ASN B 1 216 ? 14.375 -13.016 -0.346 1 97.62 216 ASN B CA 1
ATOM 3490 C C . ASN B 1 216 ? 14.367 -13.281 1.156 1 97.62 216 ASN B C 1
ATOM 3492 O O . ASN B 1 216 ? 13.328 -13.625 1.724 1 97.62 216 ASN B O 1
ATOM 3496 N N . ALA B 1 217 ? 15.492 -13.078 1.883 1 96.94 217 ALA B N 1
ATOM 3497 C CA . ALA B 1 217 ? 15.656 -13.484 3.275 1 96.94 217 ALA B CA 1
ATOM 3498 C C . ALA B 1 217 ? 14.602 -12.836 4.168 1 96.94 217 ALA B C 1
ATOM 3500 O O . ALA B 1 217 ? 13.953 -13.516 4.965 1 96.94 217 ALA B O 1
ATOM 3501 N N . ALA B 1 218 ? 14.375 -11.555 4.023 1 96.06 218 ALA B N 1
ATOM 3502 C CA . ALA B 1 218 ? 13.422 -10.852 4.879 1 96.06 218 ALA B CA 1
ATOM 3503 C C . ALA B 1 218 ? 12 -11.305 4.602 1 96.06 218 ALA B C 1
ATOM 3505 O O . ALA B 1 218 ? 11.195 -11.453 5.523 1 96.06 218 ALA B O 1
ATOM 3506 N N . MET B 1 219 ? 11.672 -11.477 3.389 1 96.62 219 MET B N 1
ATOM 3507 C CA . MET B 1 219 ? 10.344 -11.945 3 1 96.62 219 MET B CA 1
ATOM 3508 C C . MET B 1 219 ? 10.078 -13.344 3.561 1 96.62 219 MET B C 1
ATOM 3510 O O . MET B 1 219 ? 9 -13.602 4.102 1 96.62 219 MET B O 1
ATOM 3514 N N . LEU B 1 220 ? 11 -14.227 3.484 1 96.69 220 LEU B N 1
ATOM 3515 C CA . LEU B 1 220 ? 10.859 -15.57 4.027 1 96.69 220 LEU B CA 1
ATOM 3516 C C . LEU B 1 220 ? 10.719 -15.539 5.543 1 96.69 220 LEU B C 1
ATOM 3518 O O . LEU B 1 220 ? 9.914 -16.281 6.113 1 96.69 220 LEU B O 1
ATOM 3522 N N . ALA B 1 221 ? 11.5 -14.695 6.176 1 96.62 221 ALA B N 1
ATOM 3523 C CA . ALA B 1 221 ? 11.414 -14.562 7.625 1 96.62 221 ALA B CA 1
ATOM 3524 C C . ALA B 1 221 ? 10.016 -14.125 8.055 1 96.62 221 ALA B C 1
ATOM 3526 O O . ALA B 1 221 ? 9.516 -14.547 9.102 1 96.62 221 ALA B O 1
ATOM 3527 N N . GLU B 1 222 ? 9.375 -13.328 7.27 1 96.75 222 GLU B N 1
ATOM 3528 C CA . GLU B 1 222 ? 8.039 -12.836 7.594 1 96.75 222 GLU B CA 1
ATOM 3529 C C . GLU B 1 222 ? 7 -13.945 7.492 1 96.75 222 GLU B C 1
ATOM 3531 O O . GLU B 1 222 ? 6.008 -13.945 8.227 1 96.75 222 GLU B O 1
ATOM 3536 N N . PHE B 1 223 ? 7.176 -14.93 6.641 1 96.88 223 PHE B N 1
ATOM 3537 C CA . PHE B 1 223 ? 6.301 -16.094 6.617 1 96.88 223 PHE B CA 1
ATOM 3538 C C . PHE B 1 223 ? 6.305 -16.797 7.969 1 96.88 223 PHE B C 1
ATOM 3540 O O . PHE B 1 223 ? 5.246 -17.172 8.477 1 96.88 223 PHE B O 1
ATOM 3547 N N . ASP B 1 224 ? 7.48 -16.953 8.5 1 95.5 224 ASP B N 1
ATOM 3548 C CA . ASP B 1 224 ? 7.621 -17.625 9.781 1 95.5 224 ASP B CA 1
ATOM 3549 C C . ASP B 1 224 ? 6.957 -16.828 10.898 1 95.5 224 ASP B C 1
ATOM 3551 O O . ASP B 1 224 ? 6.363 -17.406 11.812 1 95.5 224 ASP B O 1
ATOM 3555 N N . THR B 1 225 ? 6.949 -15.555 10.758 1 95.06 225 THR B N 1
ATOM 3556 C CA . THR B 1 225 ? 6.492 -14.672 11.828 1 95.06 225 THR B CA 1
ATOM 3557 C C . THR B 1 225 ? 4.984 -14.461 11.75 1 95.06 225 THR B C 1
ATOM 3559 O O . THR B 1 225 ? 4.305 -14.398 12.773 1 95.06 225 THR B O 1
ATOM 3562 N N . SER B 1 226 ? 4.398 -14.445 10.516 1 96.5 226 SER B N 1
ATOM 3563 C CA . SER B 1 226 ? 3.08 -13.836 10.398 1 96.5 226 SER B CA 1
ATOM 3564 C C . SER B 1 226 ? 2.092 -14.781 9.719 1 96.5 226 SER B C 1
ATOM 3566 O O . SER B 1 226 ? 0.878 -14.57 9.789 1 96.5 226 SER B O 1
ATOM 3568 N N . ALA B 1 227 ? 2.51 -15.852 9.078 1 95.75 227 ALA B N 1
ATOM 3569 C CA . ALA B 1 227 ? 1.647 -16.656 8.211 1 95.75 227 ALA B CA 1
ATOM 3570 C C . ALA B 1 227 ? 0.514 -17.297 9 1 95.75 227 ALA B C 1
ATOM 3572 O O . ALA B 1 227 ? -0.638 -17.297 8.555 1 95.75 227 ALA B O 1
ATOM 3573 N N . GLU B 1 228 ? 0.824 -17.812 10.156 1 93.94 228 GLU B N 1
ATOM 3574 C CA . GLU B 1 228 ? -0.182 -18.516 10.953 1 93.94 228 GLU B CA 1
ATOM 3575 C C . GLU B 1 228 ? -1.274 -17.562 11.422 1 93.94 228 GLU B C 1
ATOM 3577 O O . GLU B 1 228 ? -2.463 -17.875 11.352 1 93.94 228 GLU B O 1
ATOM 3582 N N . GLU B 1 229 ? -0.895 -16.406 11.891 1 94.62 229 GLU B N 1
ATOM 3583 C CA . GLU B 1 229 ? -1.874 -15.414 12.312 1 94.62 229 GLU B CA 1
ATOM 3584 C C . GLU B 1 229 ? -2.75 -14.969 11.148 1 94.62 229 GLU B C 1
ATOM 3586 O O . GLU B 1 229 ? -3.963 -14.805 11.305 1 94.62 229 GLU B O 1
ATOM 3591 N N . LEU B 1 230 ? -2.174 -14.727 10.062 1 95.44 230 LEU B N 1
ATOM 3592 C CA . LEU B 1 230 ? -2.916 -14.336 8.867 1 95.44 230 LEU B CA 1
ATOM 3593 C C . LEU B 1 230 ? -3.92 -15.414 8.477 1 95.44 230 LEU B C 1
ATOM 3595 O O . LEU B 1 230 ? -5.062 -15.109 8.133 1 95.44 230 LEU B O 1
ATOM 3599 N N . ALA B 1 231 ? -3.48 -16.688 8.523 1 92.81 231 ALA B N 1
ATOM 3600 C CA . ALA B 1 231 ? -4.348 -17.812 8.188 1 92.81 231 ALA B CA 1
ATOM 3601 C C . ALA B 1 231 ? -5.551 -17.859 9.125 1 92.81 231 ALA B C 1
ATOM 3603 O O . ALA B 1 231 ? -6.688 -18.047 8.68 1 92.81 231 ALA B O 1
ATOM 3604 N N . GLN B 1 232 ? -5.305 -17.719 10.406 1 92.38 232 GLN B N 1
ATOM 3605 C CA . GLN B 1 232 ? -6.375 -17.766 11.398 1 92.38 232 GLN B CA 1
ATOM 3606 C C . GLN B 1 232 ? -7.363 -16.625 11.188 1 92.38 232 GLN B C 1
ATOM 3608 O O . GLN B 1 232 ? -8.578 -16.828 11.25 1 92.38 232 GLN B O 1
ATOM 3613 N N . ARG B 1 233 ? -6.883 -15.5 10.922 1 93.12 233 ARG B N 1
ATOM 3614 C CA . ARG B 1 233 ? -7.746 -14.344 10.688 1 93.12 233 ARG B CA 1
ATOM 3615 C C . ARG B 1 233 ? -8.57 -14.523 9.422 1 93.12 233 ARG B C 1
ATOM 3617 O O . ARG B 1 233 ? -9.773 -14.25 9.406 1 93.12 233 ARG B O 1
ATOM 3624 N N . SER B 1 234 ? -7.922 -14.93 8.383 1 92.94 234 SER B N 1
ATOM 3625 C CA . SER B 1 234 ? -8.633 -15.211 7.141 1 92.94 234 SER B CA 1
ATOM 3626 C C . SER B 1 234 ? -9.781 -16.188 7.367 1 92.94 234 SER B C 1
ATOM 3628 O O . SER B 1 234 ? -10.906 -15.938 6.938 1 92.94 234 SER B O 1
ATOM 3630 N N . ALA B 1 235 ? -9.477 -17.281 8.039 1 88.62 235 ALA B N 1
ATOM 3631 C CA . ALA B 1 235 ? -10.477 -18.312 8.312 1 88.62 235 ALA B CA 1
ATOM 3632 C C . ALA B 1 235 ? -11.664 -17.719 9.07 1 88.62 235 ALA B C 1
ATOM 3634 O O . ALA B 1 235 ? -12.812 -18.094 8.82 1 88.62 235 ALA B O 1
ATOM 3635 N N . SER B 1 236 ? -11.391 -16.797 9.938 1 90.5 236 SER B N 1
ATOM 3636 C CA . SER B 1 236 ? -12.43 -16.219 10.781 1 90.5 236 SER B CA 1
ATOM 3637 C C . SER B 1 236 ? -13.406 -15.383 9.953 1 90.5 236 SER B C 1
ATOM 3639 O O . SER B 1 236 ? -14.508 -15.086 10.406 1 90.5 236 SER B O 1
ATOM 3641 N N . PHE B 1 237 ? -13.078 -15.008 8.727 1 92.44 237 PHE B N 1
ATOM 3642 C CA . PHE B 1 237 ? -13.93 -14.172 7.891 1 92.44 237 PHE B CA 1
ATOM 3643 C C . PHE B 1 237 ? -14.953 -15.016 7.137 1 92.44 237 PHE B C 1
ATOM 3645 O O . PHE B 1 237 ? -16.047 -14.547 6.812 1 92.44 237 PHE B O 1
ATOM 3652 N N . PHE B 1 238 ? -14.719 -16.25 6.645 1 86.62 238 PHE B N 1
ATOM 3653 C CA . PHE B 1 238 ? -15.562 -17.062 5.773 1 86.62 238 PHE B CA 1
ATOM 3654 C C . PHE B 1 238 ? -16.875 -17.406 6.461 1 86.62 238 PHE B C 1
ATOM 3656 O O . PHE B 1 238 ? -17.891 -17.656 5.793 1 86.62 238 PHE B O 1
ATOM 3663 N N . GLY B 1 239 ? -17.047 -17.219 7.707 1 84.25 239 GLY B N 1
ATOM 3664 C CA . GLY B 1 239 ? -18.297 -17.453 8.398 1 84.25 239 GLY B CA 1
ATOM 3665 C C . GLY B 1 239 ? -19.094 -16.188 8.648 1 84.25 239 GLY B C 1
ATOM 3666 O O . GLY B 1 239 ? -20.188 -16.234 9.203 1 84.25 239 GLY B O 1
ATOM 3667 N N . THR B 1 240 ? -18.656 -15.109 8.07 1 92.31 240 THR B N 1
ATOM 3668 C CA . THR B 1 240 ? -19.297 -13.836 8.359 1 92.31 240 THR B CA 1
ATOM 3669 C C . THR B 1 240 ? -20.359 -13.516 7.328 1 92.31 240 THR B C 1
ATOM 3671 O O . THR B 1 240 ? -20.297 -13.992 6.191 1 92.31 240 THR B O 1
ATOM 3674 N N . PRO B 1 241 ? -21.375 -12.688 7.699 1 94.69 241 PRO B N 1
ATOM 3675 C CA . PRO B 1 241 ? -22.453 -12.305 6.781 1 94.69 241 PRO B CA 1
ATOM 3676 C C . PRO B 1 241 ? -21.938 -11.609 5.527 1 94.69 241 PRO B C 1
ATOM 3678 O O . PRO B 1 241 ? -22.469 -11.828 4.434 1 94.69 241 PRO B O 1
ATOM 3681 N N . GLU B 1 242 ? -20.969 -10.82 5.605 1 95.06 242 GLU B N 1
ATOM 3682 C CA . GLU B 1 242 ? -20.469 -10.086 4.445 1 95.06 242 GLU B CA 1
ATOM 3683 C C . GLU B 1 242 ? -19.812 -11.023 3.438 1 95.06 242 GLU B C 1
ATOM 3685 O O . GLU B 1 242 ? -19.969 -10.852 2.227 1 95.06 242 GLU B O 1
ATOM 3690 N N . VAL B 1 243 ? -19.078 -12.016 3.912 1 93 243 VAL B N 1
ATOM 3691 C CA . VAL B 1 243 ? -18.469 -12.969 2.99 1 93 243 VAL B CA 1
ATOM 3692 C C . VAL B 1 243 ? -19.547 -13.812 2.324 1 93 243 VAL B C 1
ATOM 3694 O O . VAL B 1 243 ? -19.5 -14.047 1.114 1 93 243 VAL B O 1
ATOM 3697 N N . HIS B 1 244 ? -20.5 -14.203 3.141 1 93.25 244 HIS B N 1
ATOM 3698 C CA . HIS B 1 244 ? -21.609 -14.938 2.578 1 93.25 244 HIS B CA 1
ATOM 3699 C C . HIS B 1 244 ? -22.312 -14.141 1.48 1 93.25 244 HIS B C 1
ATOM 3701 O O . HIS B 1 244 ? -22.547 -14.656 0.386 1 93.25 244 HIS B O 1
ATOM 3707 N N . GLU B 1 245 ? -22.578 -12.914 1.77 1 94.94 245 GLU B N 1
ATOM 3708 C CA . GLU B 1 245 ? -23.234 -12.039 0.805 1 94.94 245 GLU B CA 1
ATOM 3709 C C . GLU B 1 245 ? -22.359 -11.805 -0.416 1 94.94 245 GLU B C 1
ATOM 3711 O O . GLU B 1 245 ? -22.828 -11.867 -1.553 1 94.94 245 GLU B O 1
ATOM 3716 N N . GLY B 1 246 ? -21.141 -11.492 -0.187 1 94 246 GLY B N 1
ATOM 3717 C CA . GLY B 1 246 ? -20.219 -11.258 -1.288 1 94 246 GLY B CA 1
ATOM 3718 C C . GLY B 1 246 ? -20.094 -12.445 -2.225 1 94 246 GLY B C 1
ATOM 3719 O O . GLY B 1 246 ? -20.125 -12.281 -3.447 1 94 246 GLY B O 1
ATOM 3720 N N . MET B 1 247 ? -19.953 -13.625 -1.672 1 89.56 247 MET B N 1
ATOM 3721 C CA . MET B 1 247 ? -19.828 -14.844 -2.469 1 89.56 247 MET B CA 1
ATOM 3722 C C . MET B 1 247 ? -21.125 -15.109 -3.24 1 89.56 247 MET B C 1
ATOM 3724 O O . MET B 1 247 ? -21.078 -15.469 -4.418 1 89.56 247 MET B O 1
ATOM 3728 N N . LEU B 1 248 ? -22.188 -14.898 -2.58 1 91.38 248 LEU B N 1
ATOM 3729 C CA . LEU B 1 248 ? -23.5 -15.094 -3.213 1 91.38 248 LEU B CA 1
ATOM 3730 C C . LEU B 1 248 ? -23.688 -14.117 -4.367 1 91.38 248 LEU B C 1
ATOM 3732 O O . LEU B 1 248 ? -24.125 -14.516 -5.449 1 91.38 248 LEU B O 1
ATOM 3736 N N . ALA B 1 249 ? -23.406 -12.906 -4.125 1 93.5 249 ALA B N 1
ATOM 3737 C CA . ALA B 1 249 ? -23.547 -11.883 -5.156 1 93.5 249 ALA B CA 1
ATOM 3738 C C . ALA B 1 249 ? -22.672 -12.203 -6.367 1 93.5 249 ALA B C 1
ATOM 3740 O O . ALA B 1 249 ? -23.109 -12.039 -7.512 1 93.5 249 ALA B O 1
ATOM 3741 N N . PHE B 1 250 ? -21.516 -12.688 -6.086 1 89.62 250 PHE B N 1
ATOM 3742 C CA . PHE B 1 250 ? -20.578 -13.07 -7.145 1 89.62 250 PHE B CA 1
ATOM 3743 C C . PHE B 1 250 ? -21.156 -14.203 -7.984 1 89.62 250 PHE B C 1
ATOM 3745 O O . PHE B 1 250 ? -21.156 -14.133 -9.211 1 89.62 250 PHE B O 1
ATOM 3752 N N . LEU B 1 251 ? -21.609 -15.133 -7.363 1 86.94 251 LEU B N 1
ATOM 3753 C CA . LEU B 1 251 ? -22.172 -16.297 -8.039 1 86.94 251 LEU B CA 1
ATOM 3754 C C . LEU B 1 251 ? -23.406 -15.93 -8.844 1 86.94 251 LEU B C 1
ATOM 3756 O O . LEU B 1 251 ? -23.641 -16.469 -9.922 1 86.94 251 LEU B O 1
ATOM 3760 N N . GLN B 1 252 ? -24.125 -15.008 -8.328 1 92.62 252 GLN B N 1
ATOM 3761 C CA . GLN B 1 252 ? -25.375 -14.602 -8.953 1 92.62 252 GLN B CA 1
ATOM 3762 C C . GLN B 1 252 ? -25.156 -13.461 -9.938 1 92.62 252 GLN B C 1
ATOM 3764 O O . GLN B 1 252 ? -26.109 -12.961 -10.539 1 92.62 252 GLN B O 1
ATOM 3769 N N . ARG B 1 253 ? -23.938 -13.031 -10.062 1 91.69 253 ARG B N 1
ATOM 3770 C CA . ARG B 1 253 ? -23.562 -11.961 -10.984 1 91.69 253 ARG B CA 1
ATOM 3771 C C . ARG B 1 253 ? -24.422 -10.711 -10.742 1 91.69 253 ARG B C 1
ATOM 3773 O O . ARG B 1 253 ? -25 -10.164 -11.672 1 91.69 253 ARG B O 1
ATOM 3780 N N . ARG B 1 254 ? -24.562 -10.344 -9.461 1 92.38 254 ARG B N 1
ATOM 3781 C CA . ARG B 1 254 ? -25.203 -9.102 -9.031 1 92.38 254 ARG B CA 1
ATOM 3782 C C . ARG B 1 254 ? -24.281 -8.32 -8.094 1 92.38 254 ARG B C 1
ATOM 3784 O O . ARG B 1 254 ? -23.344 -8.883 -7.516 1 92.38 254 ARG B O 1
ATOM 3791 N N . PRO B 1 255 ? -24.625 -7.031 -7.992 1 92.62 255 PRO B N 1
ATOM 3792 C CA . PRO B 1 255 ? -23.875 -6.293 -6.977 1 92.62 255 PRO B CA 1
ATOM 3793 C C . PRO B 1 255 ? -24.156 -6.777 -5.559 1 92.62 255 PRO B C 1
ATOM 3795 O O . PRO B 1 255 ? -25.281 -7.207 -5.266 1 92.62 255 PRO B O 1
ATOM 3798 N N . ALA B 1 256 ? -23.172 -6.797 -4.77 1 94.75 256 ALA B N 1
ATOM 3799 C CA . ALA B 1 256 ? -23.406 -7.078 -3.354 1 94.75 256 ALA B CA 1
ATOM 3800 C C . ALA B 1 256 ? -24.281 -6.004 -2.717 1 94.75 256 ALA B C 1
ATOM 3802 O O . ALA B 1 256 ? -24.359 -4.883 -3.221 1 94.75 256 ALA B O 1
ATOM 3803 N N . SER B 1 257 ? -24.875 -6.277 -1.589 1 93.81 257 SER B N 1
ATOM 3804 C CA . SER B 1 257 ? -25.828 -5.387 -0.947 1 93.81 257 SER B CA 1
ATOM 3805 C C . SER B 1 257 ? -25.172 -4.074 -0.526 1 93.81 257 SER B C 1
ATOM 3807 O O . SER B 1 257 ? -25.828 -3.027 -0.505 1 93.81 257 SER B O 1
ATOM 3809 N N . TRP B 1 258 ? -23.938 -4.156 -0.252 1 92.88 258 TRP B N 1
ATOM 3810 C CA . TRP B 1 258 ? -23.266 -2.953 0.221 1 92.88 258 TRP B CA 1
ATOM 3811 C C . TRP B 1 258 ? -22.969 -2.004 -0.935 1 92.88 258 TRP B C 1
ATOM 3813 O O . TRP B 1 258 ? -22.609 -0.844 -0.718 1 92.88 258 TRP B O 1
ATOM 3823 N N . ALA B 1 259 ? -23.016 -2.453 -2.098 1 88 259 ALA B N 1
ATOM 3824 C CA . ALA B 1 259 ? -22.641 -1.659 -3.264 1 88 259 ALA B CA 1
ATOM 3825 C C . ALA B 1 259 ? -23.859 -1.042 -3.926 1 88 259 ALA B C 1
ATOM 3827 O O . ALA B 1 259 ? -23.75 -0.376 -4.957 1 88 259 ALA B O 1
ATOM 3828 N N . GLU B 1 260 ? -25 -1.29 -3.395 1 80.38 260 GLU B N 1
ATOM 3829 C CA . GLU B 1 260 ? -26.234 -0.747 -3.945 1 80.38 260 GLU B CA 1
ATOM 3830 C C . GLU B 1 260 ? -26.391 0.738 -3.621 1 80.38 260 GLU B C 1
ATOM 3832 O O . GLU B 1 260 ? -25.891 1.204 -2.592 1 80.38 260 GLU B O 1
#

Foldseek 3Di:
DPPPPPDAQWDWDDDPQEIETEREPVVQLSEPDPRSLVVLLVRLVVLLVDPSHQAYEYHYDDQHSYAYHDPPPDDPDDLLVVLLVSLVSLLVLLLSQLQRLHAYEYQEEHEAEQSSLLNLLSHPAYEYAFSYKYFHCQVQQQAFSQQSCLRPVVFFDPVVCVVRRNPRDMDGDVVCCVGRSHVYYDNDSVVVVVVVVVVSVVDDSVRSSVVSCVVCVVSSVVCVVPSVVSSVVRSVRCPDPSNVQSVVCVVVVHHGPVVD/DPPPPPDAQWDWDDDPQAIETEREPVVQLSEPDPRSLVVLLVRLVVLLPDPSHQAYEYHYDYQHSYAYHDPPPDDPDDLLVVLLVSLVSLLVLLLSQLQRLHAYEYQEEHEAEQSSLLNLLSGPAYEYAFSYKYWHCQVQQQAFSQNSCLRPVVFFDPVVCVVRRNPRDMDGDVVCCVGGSHVYYDNDSVVVVVVVVVVSVVDDSNRSSVVSCVVCVVSSVVCVVPSVVSSVVRSVRCPDPSNVQSVVCVVVVHHGPVVD

Nearest PDB structures (foldseek):
  4knp-assembly1_A  TM=9.657E-01  e=1.024E-35  Mycobacterium avium subsp. paratuberculosis K-10
  3oc7-assembly1_A  TM=9.599E-01  e=2.145E-33  Mycobacterium avium 104
  3myb-assembly1_B  TM=7.804E-01  e=8.244E-21  Mycolicibacterium smegmatis MC2 155
  2vx2-assembly3_G  TM=8.019E-01  e=5.928E-19  Homo sapiens
  3l3s-assembly1_A  TM=8.580E-01  e=3.567E-17  Ruegeria pomeroyi

InterPro domains:
  IPR001753 Enoyl-CoA hydratase/isomerase-like domain [PF00378] (16-259)
  IPR014748 Enoyl-CoA hydratase, C-terminal [G3DSA:1.10.12.10] (205-260)
  IPR029045 ClpP/crotonase-like domain superfamily [SSF52096] (6-259)
  IPR051683 Enoyl-CoA Hydratase/Isomerase Domain-Containing Protein [PTHR42964] (6-259)

Sequence (520 aa):
MTETSTAPYVRYDVADGFATLTLDSPHNRNALSSKLVAELLQGLDAAAADDKVRGIVLAHTGNTFCAGADLSEASNADPAVAADERTRVMIGVLRRLIATPKPVIAQIDGNVRAGGMGIVAACDIAVAGPTSSFALTEVRIGLAPFMISLTLLPRLSSRAASRYFLTGEKFDAAVAEQIGLISTAAADPVAEVARLRAELRKGSPQGLAESKRLVNAAMLAEFDTSAEELAQRSASFFGTPEVHEGMLAFLQRRPASWAEMTETSTAPYVRYDVADGFATLTLDSPHNRNALSSKLVAELLQGLDAAAADDKVRGIVLAHTGNTFCAGADLSEASNADPAVAADERTRVMIGVLRRLIATPKPVIAQIDGNVRAGGMGIVAACDIAVAGPTSSFALTEVRIGLAPFMISLTLLPRLSSRAASRYFLTGEKFDAAVAEQIGLISTAAADPVAEVARLRAELRKGSPQGLAESKRLVNAAMLAEFDTSAEELAQRSASFFGTPEVHEGMLAFLQRRPASWAE

Secondary structure (DSSP, 8-state):
------S-SEEEEEETTEEEEEE--GGGTT-B-HHHHHHHHHHHHHHHH-TT--EEEEEESSSEEE--B-TTS--SS-HHHHHHHHHHHHHHHHHHHHHSSS-EEEEE-SEEETHHHHHHHHSSEEEE-TT-EEE-GGGGGT---TTTHHHHHHHS-HHHHHHHHHH---EEHHHHHHHTSSSEE-S-HHHHHHHHHHHHTTS-HHHHHHHHHHHHHHHHHHHHHHHHHHHHHHHHHTTSHHHHHHHHHHHTTS--GGG-/------S-SEEEEEETTEEEEEE--GGGTT-B-HHHHHHHHHHHHHHHH-TT--EEEEEESSSEEE--B-TTS--SS-HHHHHHHHHHHHHHHHHHHHHSSS-EEEEE-SEEETHHHHHHHHSSEEEE-TT-EEE-GGGGGT---TTTHHHHTTTS-HHHHHHHHHH---EEHHHHHHHTS-SEE-S-HHHHHHHHHHHHHTS-HHHHHHHHHHHHHHHHHHHHHHHHHHHHHHHHHTTSHHHHHHHHHHHTTS--GGG-

Organism: Nocardia brasiliensis (strain ATCC 700358 / HUJEG-1) (NCBI:txid1133849)

Solvent-accessible surface area (backbone atoms only — not comparable to full-atom values): 25809 Å² total; per-residue (Å²): 127,83,74,74,70,85,65,64,37,41,46,80,47,76,56,97,38,27,31,36,39,28,35,44,34,49,91,63,29,30,28,54,33,73,67,36,47,52,42,45,54,50,50,53,51,52,43,66,71,33,86,68,38,66,30,36,36,42,38,48,37,66,67,21,49,14,54,10,72,41,80,73,65,76,54,93,46,55,67,56,55,42,40,45,51,52,42,50,49,51,49,51,52,39,51,47,53,54,62,46,57,44,53,32,34,34,46,36,57,16,32,28,24,38,53,25,46,19,50,49,35,26,31,48,35,24,31,25,11,81,66,20,35,40,31,37,47,35,50,74,29,53,47,64,67,50,72,37,39,64,31,36,59,69,28,29,41,70,69,52,45,57,50,36,61,68,66,28,52,77,47,42,29,63,56,33,29,74,39,24,55,30,61,38,57,31,91,49,27,68,60,52,49,54,53,50,50,56,37,38,41,51,22,27,71,64,4,32,24,47,21,47,48,63,68,38,44,67,53,55,51,44,47,76,72,42,44,65,60,37,41,53,54,52,33,64,40,70,78,33,71,55,23,49,43,16,50,50,17,56,76,65,74,44,77,33,79,86,75,106,131,82,74,75,68,86,65,63,38,39,44,78,46,76,56,96,39,27,30,37,40,28,34,44,35,48,89,60,29,30,28,56,33,74,65,36,48,53,40,44,52,50,48,52,52,52,44,67,70,34,86,67,39,66,30,36,37,42,37,48,37,65,67,21,47,14,54,10,72,42,82,72,63,76,53,94,47,55,69,56,57,43,40,44,51,50,43,50,50,50,50,50,54,39,50,46,54,54,63,46,57,45,54,32,34,35,44,36,56,16,32,29,23,39,53,26,47,20,51,48,37,24,32,76,39,26,31,22,10,80,65,20,36,39,32,38,48,35,12,51,29,27,32,45,67,49,72,37,40,63,30,35,59,82,40,30,39,49,36,51,46,38,42,36,46,35,35,29,53,75,46,41,30,64,56,33,30,74,39,37,56,29,70,38,56,32,91,49,27,69,61,53,50,52,54,50,51,59,58,54,67,72,48,50,71,67,58,48,24,50,53,47,49,64,74,37,44,67,54,55,52,44,49,77,72,42,46,66,61,38,42,54,54,52,33,64,39,70,79,33,70,54,22,48,44,17,51,48,18,57,75,67,72,47,77,34,81,72,51,105

Radius of gyration: 25.4 Å; Cα contacts (8 Å, |Δi|>4): 1040; chains: 2; bounding box: 53×79×57 Å